Protein AF-A0A430RA29-F1 (afdb_monomer)

Sequence (662 aa):
MLPEALRGWESYRDWLEANPEFRGRIVFARTLPQIPPKTVPYQGVFAGVLEALGLKPFAHQKEALKAIEEGKNVVMAYSTAAGKSLAFQVPVLKAALEGGTSLLLFPTKALAHDQLRRLKAMAEALGVQGIYPYDGDTRGEIRRKAKQEGLVLLSNPDMLHFGLLPRHGEFAPFLSRLRYLVLDELHAYRGVFGTHVALVLFRLLRLARHYGANPQVIAASATIGNAREHAEALTGLSFVELREEVARSEREVLVLLPKPLDAKGERRRSPLLEAAYLARTLAEEGLRGLIFTNARKSAELIARYAAHPGVRPYRAGYTAKERRRLEEALKTGEVQVLVSTSALELGVDIGELDAVVLVGYPGSISAFWQRAGRAGRGRRRALVVYIPREDPLDEYFLHRPELLLRTPPEVAVADPKNPVLCPLHLHAAAWEKPLSREEVHPGQAGSPGPFIPCPEALAELREKEGRYYTPKRHPHRDLTLRGLGNTFTLKGPDGEVLGYLDERQAYWEAHPGAIYLHGGESFLVRNIDPKRREIWLLPALEDHYTEPRAETDLEVLSGEAMGHGVWVGKVVLRERVVAYVKKRFFTGSILEEVPLELPEISFPTEALWFHPPLVIPFQQIPGGIHALEHTLIGLLPLFVLAERQDIGGISYPSYPRPLPSG

InterPro domains:
  IPR001650 Helicase, C-terminal domain-like [PF00271] (281-378)
  IPR001650 Helicase, C-terminal domain-like [PS51194] (272-420)
  IPR001650 Helicase, C-terminal domain-like [SM00490] (300-379)
  IPR011545 DEAD/DEAH-box helicase domain [PF00270] (59-226)
  IPR014001 Helicase superfamily 1/2, ATP-binding domain [PS51192] (65-242)
  IPR014001 Helicase superfamily 1/2, ATP-binding domain [SM00487] (53-254)
  IPR027417 P-loop containing nucleoside triphosphate hydrolase [G3DSA:3.40.50.300] (41-243)
  IPR027417 P-loop containing nucleoside triphosphate hydrolase [G3DSA:3.40.50.300] (261-403)
  IPR027417 P-loop containing nucleoside triphosphate hydrolase [SSF52540] (66-386)

Foldseek 3Di:
DADPLPPPDPDPVRVQCVDPQQNPFFPDKDKDFFDAFAFDDADDPLNVLCVLLVHTDTPLLNVLLVCVSVVFFAEEQEAPLNCLLVSVLSVLLVLQVVVFAEEEADQDPLQLVVSLVVSVVSCVSVVGDQRAEQEPVDDPVRNLSNLPRHRYYYYYLLCLLPPCLLPVVSNLSRLLRYAEYEAEQLLVLFFLLVLSQLLSLQLSCVSSVVSPDRYRYYYYHHHAPCRQVSVCSSHVHGYDYGYDYGFLEMEMETEGEADQPDPVSPDGAALLLVLLCVQLVCLVSLFAEEEEDADQVSQLQSQLNVVDQLEWEDEAFFDPVVNVVVLVCSQVSVHRYYYYYCPPLDRRCSDEGQEYEYRADNQWLSSLSSRSSSHRSHHHYHYYYYYAGPDPVSVVCVVVVVCSVVPRTYHGFHHNQPVPSLLLSVQSSCSSPWAAVCLADVPDDPDPGSHSSHSVSLVQFDDDPRTTHHPDDCSSVVDDSDDDAAKAFEAEPVRDTRGIDHPVCCQFQQAQQFFHRGGSFTWGFHHQDPVNRYTYTYGDDDQWGKGFDKDKAKAFPDWDDPDPQKIKGKIKIKMWGQWMFTAGRSVRDTDDIGTDGDDIDIDMDMDMDGDNPDDDDLVVQVVVQVVVQVVCLSCVVVPDRRGSVSDDDDRDSPRPDDHNVD

Structure (mmCIF, N/CA/C/O backbone):
data_AF-A0A430RA29-F1
#
_entry.id   AF-A0A430RA29-F1
#
loop_
_atom_site.group_PDB
_atom_site.id
_atom_site.type_symbol
_atom_site.label_atom_id
_atom_site.label_alt_id
_atom_site.label_comp_id
_atom_site.label_asym_id
_atom_site.label_entity_id
_atom_site.label_seq_id
_atom_site.pdbx_PDB_ins_code
_atom_site.Cartn_x
_atom_site.Cartn_y
_atom_site.Cartn_z
_atom_site.occupancy
_atom_site.B_iso_or_equiv
_atom_site.auth_seq_id
_atom_site.auth_comp_id
_atom_site.auth_asym_id
_atom_site.auth_atom_id
_atom_site.pdbx_PDB_model_num
ATOM 1 N N . MET A 1 1 ? -6.189 -25.554 -14.383 1.00 80.69 1 MET A N 1
ATOM 2 C CA . MET A 1 1 ? -6.703 -25.387 -15.764 1.00 80.69 1 MET A CA 1
ATOM 3 C C . MET A 1 1 ? -6.369 -23.983 -16.244 1.00 80.69 1 MET A C 1
ATOM 5 O O . MET A 1 1 ? -6.529 -23.052 -15.454 1.00 80.69 1 MET A O 1
ATOM 9 N N . LEU A 1 2 ? -5.863 -23.853 -17.472 1.00 87.25 2 LEU A N 1
ATOM 10 C CA . LEU A 1 2 ? -5.603 -22.563 -18.120 1.00 87.25 2 LEU A CA 1
ATOM 11 C C . LEU A 1 2 ? -6.919 -21.857 -18.516 1.00 87.25 2 LEU A C 1
ATOM 13 O O . LEU A 1 2 ? -7.976 -22.496 -18.508 1.00 87.25 2 LEU A O 1
ATOM 17 N N . PRO A 1 3 ? -6.886 -20.551 -18.830 1.00 87.19 3 PRO A N 1
ATOM 18 C CA . PRO A 1 3 ? -8.011 -19.841 -19.433 1.00 87.19 3 PRO A CA 1
ATOM 19 C C . PRO A 1 3 ? -8.439 -20.469 -20.764 1.00 87.19 3 PRO A C 1
ATOM 21 O O . PRO A 1 3 ? -7.626 -21.064 -21.466 1.00 87.19 3 PRO A O 1
ATOM 24 N N . GLU A 1 4 ? -9.714 -20.311 -21.127 1.00 86.69 4 GLU A N 1
ATOM 25 C CA . GLU A 1 4 ? -10.274 -20.891 -22.357 1.00 86.69 4 GLU A CA 1
ATOM 26 C C . GLU A 1 4 ? -9.567 -20.406 -23.629 1.00 86.69 4 GLU A C 1
ATOM 28 O O . GLU A 1 4 ? -9.389 -21.199 -24.549 1.00 86.69 4 GLU A O 1
ATOM 33 N N . ALA A 1 5 ? -9.097 -19.155 -23.639 1.00 87.69 5 ALA A N 1
ATOM 34 C CA . ALA A 1 5 ? -8.299 -18.593 -24.728 1.00 87.69 5 ALA A CA 1
ATOM 35 C C . ALA A 1 5 ? -7.039 -19.421 -25.038 1.00 87.69 5 ALA A C 1
ATOM 37 O O . ALA A 1 5 ? -6.615 -19.501 -26.182 1.00 87.69 5 ALA A O 1
ATOM 38 N N . LEU A 1 6 ? -6.481 -20.108 -24.037 1.00 91.81 6 LEU A N 1
ATOM 39 C CA . LEU A 1 6 ? -5.281 -20.933 -24.179 1.00 91.81 6 LEU A CA 1
ATOM 40 C C . LEU A 1 6 ? -5.597 -22.430 -24.300 1.00 91.81 6 LEU A C 1
ATOM 42 O O . LEU A 1 6 ? -4.762 -23.279 -23.977 1.00 91.81 6 LEU A O 1
ATOM 46 N N . ARG A 1 7 ? -6.810 -22.787 -24.740 1.00 88.31 7 ARG A N 1
ATOM 47 C CA . ARG A 1 7 ? -7.178 -24.186 -24.987 1.00 88.31 7 ARG A CA 1
ATOM 48 C C . ARG A 1 7 ? -6.233 -24.788 -26.035 1.00 88.31 7 ARG A C 1
ATOM 50 O O . ARG A 1 7 ? -6.152 -24.300 -27.153 1.00 88.31 7 ARG A O 1
ATOM 57 N N . GLY A 1 8 ? -5.560 -25.878 -25.670 1.00 88.94 8 GLY A N 1
ATOM 58 C CA . GLY A 1 8 ? -4.567 -26.555 -26.515 1.00 88.94 8 GLY A CA 1
ATOM 59 C C . GLY A 1 8 ? -3.140 -26.484 -25.971 1.00 88.94 8 GLY A C 1
ATOM 60 O O . GLY A 1 8 ? -2.301 -27.265 -26.405 1.00 88.94 8 GLY A O 1
ATOM 61 N N . TRP A 1 9 ? -2.884 -25.623 -24.983 1.00 92.88 9 TRP A N 1
ATOM 62 C CA . TRP A 1 9 ? -1.607 -25.552 -24.271 1.00 92.88 9 TRP A CA 1
ATOM 63 C C . TRP A 1 9 ? -1.668 -26.286 -22.926 1.00 92.88 9 TRP A C 1
ATOM 65 O O . TRP A 1 9 ? -2.702 -26.286 -22.253 1.00 92.88 9 TRP A O 1
ATOM 75 N N . GLU A 1 10 ? -0.556 -26.897 -22.510 1.00 91.88 10 GLU A N 1
ATOM 76 C CA . GLU A 1 10 ? -0.441 -27.566 -21.203 1.00 91.88 10 GLU A CA 1
ATOM 77 C C . GLU A 1 10 ? -0.040 -26.589 -20.080 1.00 91.88 10 GLU A C 1
ATOM 79 O O . GLU A 1 10 ? -0.435 -26.750 -18.914 1.00 91.88 10 GLU A O 1
ATOM 84 N N . SER A 1 11 ? 0.706 -25.538 -20.430 1.00 94.31 11 SER A N 1
ATOM 85 C CA . SER A 1 11 ? 1.185 -24.494 -19.522 1.00 94.31 11 SER A CA 1
ATOM 86 C C . SER A 1 11 ? 1.258 -23.116 -20.196 1.00 94.31 11 SER A C 1
ATOM 88 O O . SER A 1 11 ? 1.205 -23.005 -21.423 1.00 94.31 11 SER A O 1
ATOM 90 N N . TYR A 1 12 ? 1.383 -22.048 -19.399 1.00 95.75 12 TYR A N 1
ATOM 91 C CA . TYR A 1 12 ? 1.660 -20.718 -19.952 1.00 95.75 12 TYR A CA 1
ATOM 92 C C . TYR A 1 12 ? 3.055 -20.657 -20.570 1.00 95.75 12 TYR A C 1
ATOM 94 O O . TYR A 1 12 ? 3.249 -19.928 -21.542 1.00 95.75 12 TYR A O 1
ATOM 102 N N . ARG A 1 13 ? 4.022 -21.414 -20.034 1.00 96.00 13 ARG A N 1
ATOM 103 C CA . ARG A 1 13 ? 5.349 -21.534 -20.634 1.00 96.00 13 ARG A CA 1
ATOM 104 C C . ARG A 1 13 ? 5.265 -22.061 -22.059 1.00 96.00 13 ARG A C 1
ATOM 106 O O . ARG A 1 13 ? 5.862 -21.446 -22.931 1.00 96.00 13 ARG A O 1
ATOM 113 N N . ASP A 1 14 ? 4.528 -23.143 -22.303 1.00 95.75 14 ASP A N 1
ATOM 114 C CA . ASP A 1 14 ? 4.452 -23.747 -23.643 1.00 95.75 14 ASP A CA 1
ATOM 115 C C . ASP A 1 14 ? 3.841 -22.777 -24.657 1.00 95.75 14 ASP A C 1
ATOM 117 O O . ASP A 1 14 ? 4.359 -22.616 -25.762 1.00 95.75 14 ASP A O 1
ATOM 121 N N . TRP A 1 15 ? 2.789 -22.065 -24.243 1.00 96.25 15 TRP A N 1
ATOM 122 C CA . TRP A 1 15 ? 2.175 -21.005 -25.040 1.00 96.25 15 TRP A CA 1
ATOM 123 C C . TRP A 1 15 ? 3.169 -19.881 -25.377 1.00 96.25 15 TRP A C 1
ATOM 125 O O . TRP A 1 15 ? 3.271 -19.470 -26.534 1.00 96.25 15 TRP A O 1
ATOM 135 N N . LEU A 1 16 ? 3.944 -19.405 -24.396 1.00 96.19 16 LEU A N 1
ATOM 136 C CA . LEU A 1 16 ? 4.953 -18.369 -24.632 1.00 96.19 16 LEU A CA 1
ATOM 137 C C . LEU A 1 16 ? 6.115 -18.876 -25.504 1.00 96.19 16 LEU A C 1
ATOM 139 O O . LEU A 1 16 ? 6.536 -18.165 -26.410 1.00 96.19 16 LEU A O 1
ATOM 143 N N . GLU A 1 17 ? 6.611 -20.098 -25.294 1.00 95.88 17 GLU A N 1
ATOM 144 C CA . GLU A 1 17 ? 7.697 -20.703 -26.090 1.00 95.88 17 GLU A CA 1
ATOM 145 C C . GLU A 1 17 ? 7.307 -20.928 -27.562 1.00 95.88 17 GLU A C 1
ATOM 147 O O . GLU A 1 17 ? 8.148 -20.885 -28.471 1.00 95.88 17 GLU A O 1
ATOM 152 N N . ALA A 1 18 ? 6.017 -21.136 -27.830 1.00 95.25 18 ALA A N 1
ATOM 153 C CA . ALA A 1 18 ? 5.512 -21.237 -29.190 1.00 95.25 18 ALA A CA 1
ATOM 154 C C . ALA A 1 18 ? 5.601 -19.906 -29.948 1.00 95.25 18 ALA A C 1
ATOM 156 O O . ALA A 1 18 ? 5.866 -19.909 -31.156 1.00 95.25 18 ALA A O 1
ATOM 157 N N . ASN A 1 19 ? 5.455 -18.778 -29.250 1.00 93.94 19 ASN A N 1
ATOM 158 C CA . ASN A 1 19 ? 5.569 -17.450 -29.834 1.00 93.94 19 ASN A CA 1
ATOM 159 C C . ASN A 1 19 ? 7.048 -17.129 -30.162 1.00 93.94 19 ASN A C 1
ATOM 161 O O . ASN A 1 19 ? 7.889 -17.109 -29.256 1.00 93.94 19 ASN A O 1
ATOM 165 N N . PRO A 1 20 ? 7.396 -16.833 -31.435 1.00 93.62 20 PRO A N 1
ATOM 166 C CA . PRO A 1 20 ? 8.768 -16.507 -31.838 1.00 93.62 20 PRO A CA 1
ATOM 167 C C . PRO A 1 20 ? 9.390 -15.352 -31.053 1.00 93.62 20 PRO A C 1
ATOM 169 O O . PRO A 1 20 ? 10.612 -15.271 -30.944 1.00 93.62 20 PRO A O 1
ATOM 172 N N . GLU A 1 21 ? 8.561 -14.461 -30.511 1.00 93.62 21 GLU A N 1
ATOM 173 C CA . GLU A 1 21 ? 9.029 -13.339 -29.721 1.00 93.62 21 GLU A CA 1
ATOM 174 C C . GLU A 1 21 ? 9.652 -13.796 -28.397 1.00 93.62 21 GLU A C 1
ATOM 176 O O . GLU A 1 21 ? 10.662 -13.222 -27.999 1.00 93.62 21 GLU A O 1
ATOM 181 N N . PHE A 1 22 ? 9.125 -14.830 -27.730 1.00 95.25 22 PHE A N 1
ATOM 182 C CA . PHE A 1 22 ? 9.579 -15.281 -26.399 1.00 95.25 22 PHE A CA 1
ATOM 183 C C . PHE A 1 22 ? 10.377 -16.591 -26.409 1.00 95.25 22 PHE A C 1
ATOM 185 O O . PHE A 1 22 ? 11.027 -16.908 -25.410 1.00 95.25 22 PHE A O 1
ATOM 192 N N . ARG A 1 23 ? 10.369 -17.323 -27.527 1.00 95.38 23 ARG A N 1
ATOM 193 C CA . ARG A 1 23 ? 11.038 -18.619 -27.675 1.00 95.38 23 ARG A CA 1
ATOM 194 C C . ARG A 1 23 ? 12.497 -18.607 -27.210 1.00 95.38 23 ARG A C 1
ATOM 196 O O . ARG A 1 23 ? 13.297 -17.788 -27.663 1.00 95.38 23 ARG A O 1
ATOM 203 N N . GLY A 1 24 ? 12.848 -19.551 -26.339 1.00 94.44 24 GLY A N 1
ATOM 204 C CA . GLY A 1 24 ? 14.195 -19.753 -25.807 1.00 94.44 24 GLY A CA 1
ATOM 205 C C . GLY A 1 24 ? 14.642 -18.708 -24.783 1.00 94.44 24 GLY A C 1
ATOM 206 O O . GLY A 1 24 ? 15.820 -18.677 -24.434 1.00 94.44 24 GLY A O 1
ATOM 207 N N . ARG A 1 25 ? 13.738 -17.837 -24.308 1.00 95.06 25 ARG A N 1
ATOM 208 C CA . ARG A 1 25 ? 14.065 -16.745 -23.370 1.00 95.06 25 ARG A CA 1
ATOM 209 C C . ARG A 1 25 ? 13.540 -16.963 -21.953 1.00 95.06 25 ARG A C 1
ATOM 211 O O . ARG A 1 25 ? 13.824 -16.151 -21.073 1.00 95.06 25 ARG A O 1
ATOM 218 N N . ILE A 1 26 ? 12.797 -18.040 -21.704 1.00 96.75 26 ILE A N 1
ATOM 219 C CA . ILE A 1 26 ? 12.341 -18.397 -20.358 1.00 96.75 26 ILE A CA 1
ATOM 220 C C . ILE A 1 26 ? 13.455 -19.186 -19.668 1.00 96.75 26 ILE A C 1
ATOM 222 O O . ILE A 1 26 ? 13.616 -20.389 -19.869 1.00 96.75 26 ILE A O 1
ATOM 226 N N . VAL A 1 27 ? 14.241 -18.489 -18.849 1.00 95.38 27 VAL A N 1
ATOM 227 C CA . VAL A 1 27 ? 15.436 -19.047 -18.188 1.00 95.38 27 VAL A CA 1
ATOM 228 C C . VAL A 1 27 ? 15.119 -19.759 -16.875 1.00 95.38 27 VAL A C 1
ATOM 230 O O . VAL A 1 27 ? 15.921 -20.542 -16.374 1.00 95.38 27 VAL A O 1
ATOM 233 N N . PHE A 1 28 ? 13.932 -19.518 -16.322 1.00 97.00 28 PHE A N 1
ATOM 234 C CA . PHE A 1 28 ? 13.431 -20.199 -15.136 1.00 97.00 28 PHE A CA 1
ATOM 235 C C . PHE A 1 28 ? 11.921 -20.373 -15.236 1.00 97.00 28 PHE A C 1
ATOM 237 O O . PHE A 1 28 ? 11.216 -19.456 -15.657 1.00 97.00 28 PHE A O 1
ATOM 244 N N . ALA A 1 29 ? 11.435 -21.537 -14.812 1.00 96.50 29 ALA A N 1
ATOM 245 C CA . ALA A 1 29 ? 10.018 -21.845 -14.730 1.00 96.50 29 ALA A CA 1
ATOM 246 C C . ALA A 1 29 ? 9.749 -22.730 -13.511 1.00 96.50 29 ALA A C 1
ATOM 248 O O . ALA A 1 29 ? 10.410 -23.754 -13.319 1.00 96.50 29 ALA A O 1
ATOM 249 N N . ARG A 1 30 ? 8.764 -22.360 -12.692 1.00 96.19 30 ARG A N 1
ATOM 250 C CA . ARG A 1 30 ? 8.319 -23.179 -11.563 1.00 96.19 30 ARG A CA 1
ATOM 251 C C . ARG A 1 30 ? 6.823 -23.050 -11.341 1.00 96.19 30 ARG A C 1
ATOM 253 O O . ARG A 1 30 ? 6.307 -21.948 -11.190 1.00 96.19 30 ARG A O 1
ATOM 260 N N . THR A 1 31 ? 6.149 -24.190 -11.243 1.00 94.56 31 THR A N 1
ATOM 261 C CA . THR A 1 31 ? 4.727 -24.247 -10.896 1.00 94.56 31 THR A CA 1
ATOM 262 C C . THR A 1 31 ? 4.571 -24.470 -9.400 1.00 94.56 31 THR A C 1
ATOM 264 O O . THR A 1 31 ? 5.116 -25.419 -8.837 1.00 94.56 31 THR A O 1
ATOM 267 N N . LEU A 1 32 ? 3.836 -23.576 -8.752 1.00 92.06 32 LEU A N 1
ATOM 268 C CA . LEU A 1 32 ? 3.468 -23.651 -7.348 1.00 92.06 32 LEU A CA 1
ATOM 269 C C . LEU A 1 32 ? 2.082 -24.287 -7.227 1.00 92.06 32 LEU A C 1
ATOM 271 O O . LEU A 1 32 ? 1.181 -23.918 -7.993 1.00 92.06 32 LEU A O 1
ATOM 275 N N . PRO A 1 33 ? 1.898 -25.221 -6.281 1.00 91.12 33 PRO A N 1
ATOM 276 C CA . PRO A 1 33 ? 0.641 -25.934 -6.126 1.00 91.12 33 PRO A CA 1
ATOM 277 C C . PRO A 1 33 ? -0.452 -25.035 -5.540 1.00 91.12 33 PRO A C 1
ATOM 279 O O . PRO A 1 33 ? -0.185 -24.034 -4.874 1.00 91.12 33 PRO A O 1
ATOM 282 N N . GLN A 1 34 ? -1.704 -25.440 -5.744 1.00 89.25 34 GLN A N 1
ATOM 283 C CA . GLN A 1 34 ? -2.829 -24.892 -4.990 1.00 89.25 34 GLN A CA 1
ATOM 284 C C . GLN A 1 34 ? -2.855 -25.456 -3.558 1.00 89.25 34 GLN A C 1
ATOM 286 O O . GLN A 1 34 ? -2.611 -26.640 -3.332 1.00 89.25 34 GLN A O 1
ATOM 291 N N . ILE A 1 35 ? -3.221 -24.607 -2.604 1.00 88.38 35 ILE A N 1
ATOM 292 C CA . ILE A 1 35 ? -3.434 -24.899 -1.185 1.00 88.38 35 ILE A CA 1
ATOM 293 C C . ILE A 1 35 ? -4.816 -24.323 -0.819 1.00 88.38 35 ILE A C 1
ATOM 295 O O . ILE A 1 35 ? -4.923 -23.169 -0.387 1.00 88.38 35 ILE A O 1
ATOM 299 N N . PRO A 1 36 ? -5.912 -25.056 -1.094 1.00 84.69 36 PRO A N 1
ATOM 300 C CA . PRO A 1 36 ? -7.262 -24.537 -0.912 1.00 84.69 36 PRO A CA 1
ATOM 301 C C . PRO A 1 36 ? -7.619 -24.421 0.579 1.00 84.69 36 PRO A C 1
ATOM 303 O O . PRO A 1 36 ? -7.336 -25.338 1.354 1.00 84.69 36 PRO A O 1
ATOM 306 N N . PRO A 1 37 ? -8.302 -23.339 0.997 1.00 87.44 37 PRO A N 1
ATOM 307 C CA . PRO A 1 37 ? -8.715 -23.186 2.384 1.00 87.44 37 PRO A CA 1
ATOM 308 C C . PRO A 1 37 ? -9.891 -24.122 2.703 1.00 87.44 37 PRO A C 1
ATOM 310 O O . PRO A 1 37 ? -10.778 -24.335 1.872 1.00 87.44 37 PRO A O 1
ATOM 313 N N . LYS A 1 38 ? -9.928 -24.662 3.925 1.00 88.88 38 LYS A N 1
ATOM 314 C CA . LYS A 1 38 ? -10.977 -25.594 4.377 1.00 88.88 38 LYS A CA 1
ATOM 315 C C . LYS A 1 38 ? -12.020 -24.872 5.223 1.00 88.88 38 LYS A C 1
ATOM 317 O O . LYS A 1 38 ? -11.668 -24.233 6.211 1.00 88.88 38 LYS A O 1
ATOM 322 N N . THR A 1 39 ? -13.297 -24.973 4.853 1.00 91.81 39 THR A N 1
ATOM 323 C CA . THR A 1 39 ? -14.416 -24.438 5.651 1.00 91.81 39 THR A CA 1
ATOM 324 C C . THR A 1 39 ? -14.715 -25.337 6.842 1.00 91.81 39 THR A C 1
ATOM 326 O O . THR A 1 39 ? -14.733 -26.559 6.695 1.00 91.81 39 THR A O 1
ATOM 329 N N . VAL A 1 40 ? -15.013 -24.745 7.996 1.00 93.94 40 VAL A N 1
ATOM 330 C CA . VAL A 1 40 ? -15.301 -25.462 9.245 1.00 93.94 40 VAL A CA 1
ATOM 331 C C . VAL A 1 40 ? -16.490 -24.832 9.980 1.00 93.94 40 VAL A C 1
ATOM 333 O O . VAL A 1 40 ? -16.730 -23.632 9.844 1.00 93.94 40 VAL A O 1
ATOM 336 N N . PRO A 1 41 ? -17.246 -25.602 10.783 1.00 91.94 41 PRO A N 1
ATOM 337 C CA . PRO A 1 41 ? -18.289 -25.034 11.629 1.00 91.94 41 PRO A CA 1
ATOM 338 C C . PRO A 1 41 ? -17.691 -24.190 12.768 1.00 91.94 41 PRO A C 1
ATOM 340 O O . PRO A 1 41 ? -16.625 -24.510 13.318 1.00 91.94 41 PRO A O 1
ATOM 343 N N . TYR A 1 42 ? -18.414 -23.138 13.152 1.00 93.88 42 TYR A N 1
ATOM 344 C CA . TYR A 1 42 ? -18.105 -22.245 14.269 1.00 93.88 42 TYR A CA 1
ATOM 345 C C . TYR A 1 42 ? -19.344 -22.097 15.166 1.00 93.88 42 TYR A C 1
ATOM 347 O O . TYR A 1 42 ? -20.445 -21.966 14.649 1.00 93.88 42 TYR A O 1
ATOM 355 N N . GLN A 1 43 ? -19.156 -22.158 16.488 1.00 92.81 43 GLN A N 1
ATOM 356 C CA . GLN A 1 43 ? -20.231 -22.201 17.498 1.00 92.81 43 GLN A CA 1
ATOM 357 C C . GLN A 1 43 ? -20.025 -21.179 18.639 1.00 92.81 43 GLN A C 1
ATOM 359 O O . GLN A 1 43 ? -20.637 -21.310 19.691 1.00 92.81 43 GLN A O 1
ATOM 364 N N . GLY A 1 44 ? -19.124 -20.203 18.474 1.00 93.25 44 GLY A N 1
ATOM 365 C CA . GLY A 1 44 ? -18.857 -19.184 19.502 1.00 93.25 44 GLY A CA 1
ATOM 366 C C . GLY A 1 44 ? -19.781 -17.966 19.403 1.00 93.25 44 GLY A C 1
ATOM 367 O O . GLY A 1 44 ? -20.752 -17.972 18.643 1.00 93.25 44 GLY A O 1
ATOM 368 N N . VAL A 1 45 ? -19.457 -16.884 20.119 1.00 96.00 45 VAL A N 1
ATOM 369 C CA . VAL A 1 45 ? -20.284 -15.653 20.219 1.00 96.00 45 VAL A CA 1
ATOM 370 C C . VAL A 1 45 ? -20.663 -15.011 18.879 1.00 96.00 45 VAL A C 1
ATOM 372 O O . VAL A 1 45 ? -21.656 -14.284 18.787 1.00 96.00 45 VAL A O 1
ATOM 375 N N . PHE A 1 46 ? -19.887 -15.267 17.826 1.00 96.88 46 PHE A N 1
ATOM 376 C CA . PHE A 1 46 ? -20.128 -14.736 16.485 1.00 96.88 46 PHE A CA 1
ATOM 377 C C . PHE A 1 46 ? -21.007 -15.632 15.590 1.00 96.88 46 PHE A C 1
ATOM 379 O O . PHE A 1 46 ? -21.295 -15.252 14.453 1.00 96.88 46 PHE A O 1
ATOM 386 N N . ALA A 1 47 ? -21.438 -16.807 16.067 1.00 95.81 47 ALA A N 1
ATOM 387 C CA . ALA A 1 47 ? -22.145 -17.801 15.257 1.00 95.81 47 ALA A CA 1
ATOM 388 C C . ALA A 1 47 ? -23.460 -17.254 14.691 1.00 95.81 47 ALA A C 1
ATOM 390 O O . ALA A 1 47 ? -23.694 -17.386 13.496 1.00 95.81 47 ALA A O 1
ATOM 391 N N . GLY A 1 48 ? -24.242 -16.523 15.494 1.00 95.44 48 GLY A N 1
ATOM 392 C CA . GLY A 1 48 ? -25.507 -15.939 15.032 1.00 95.44 48 GLY A CA 1
ATOM 393 C C . GLY A 1 48 ? -25.346 -14.952 13.866 1.00 95.44 48 GLY A C 1
ATOM 394 O O . GLY A 1 48 ? -26.181 -14.921 12.969 1.00 95.44 48 GLY A O 1
ATOM 395 N N . VAL A 1 49 ? -24.245 -14.189 13.822 1.00 96.06 49 VAL A N 1
ATOM 396 C CA . VAL A 1 49 ? -23.951 -13.288 12.689 1.00 96.06 49 VAL A CA 1
ATOM 397 C C . VAL A 1 49 ? -23.576 -14.091 11.443 1.00 96.06 49 VAL A C 1
ATOM 399 O O . VAL A 1 49 ? -24.036 -13.781 10.349 1.00 96.06 49 VAL A O 1
ATOM 402 N N . LEU A 1 50 ? -22.759 -15.135 11.597 1.00 96.06 50 LEU A N 1
ATOM 403 C CA . LEU A 1 50 ? -22.379 -16.021 10.493 1.00 96.06 50 LEU A CA 1
ATOM 404 C C . LEU A 1 50 ? -23.588 -16.767 9.912 1.00 96.06 50 LEU A C 1
ATOM 406 O O . LEU A 1 50 ? -23.729 -16.832 8.692 1.00 96.06 50 LEU A O 1
ATOM 410 N N . GLU A 1 51 ? -24.466 -17.286 10.770 1.00 95.25 51 GLU A N 1
ATOM 411 C CA . GLU A 1 51 ? -25.691 -17.995 10.391 1.00 95.25 51 GLU A CA 1
ATOM 412 C C . GLU A 1 51 ? -26.672 -17.083 9.657 1.00 95.25 51 GLU A C 1
ATOM 414 O O . GLU A 1 51 ? -27.132 -17.443 8.574 1.00 95.25 51 GLU A O 1
ATOM 419 N N . ALA A 1 52 ? -26.923 -15.878 10.181 1.00 94.69 52 ALA A N 1
ATOM 420 C CA . ALA A 1 52 ? -27.796 -14.896 9.538 1.00 94.69 52 ALA A CA 1
ATOM 421 C C . ALA A 1 52 ? -27.294 -14.474 8.145 1.00 94.69 52 ALA A C 1
ATOM 423 O O . ALA A 1 52 ? -28.089 -14.176 7.258 1.00 94.69 52 ALA A O 1
ATOM 424 N N . LEU A 1 53 ? -25.976 -14.493 7.931 1.00 94.56 53 LEU A N 1
ATOM 425 C CA . LEU A 1 53 ? -25.357 -14.207 6.635 1.00 94.56 53 LEU A CA 1
ATOM 426 C C . LEU A 1 53 ? -25.214 -15.445 5.732 1.00 94.56 53 LEU A C 1
ATOM 428 O O . LEU A 1 53 ? -24.765 -15.315 4.593 1.00 94.56 53 LEU A O 1
ATOM 432 N N . GLY A 1 54 ? -25.538 -16.647 6.220 1.00 94.75 54 GLY A N 1
ATOM 433 C CA . GLY A 1 54 ? -25.343 -17.900 5.487 1.00 94.75 54 GLY A CA 1
ATOM 434 C C . GLY A 1 54 ? -23.871 -18.243 5.218 1.00 94.75 54 GLY A C 1
ATOM 435 O O . GLY A 1 54 ? -23.560 -18.917 4.234 1.00 94.75 54 GLY A O 1
ATOM 436 N N . LEU A 1 55 ? -22.945 -17.772 6.060 1.00 93.56 55 LEU A N 1
ATOM 437 C CA . LEU A 1 55 ? -21.500 -17.910 5.860 1.00 93.56 55 LEU A CA 1
ATOM 438 C C . LEU A 1 55 ? -20.887 -18.967 6.783 1.00 93.56 55 LEU A C 1
ATOM 440 O O . LEU A 1 55 ? -21.208 -19.061 7.964 1.00 93.56 55 LEU A O 1
ATOM 444 N N . LYS A 1 56 ? -19.924 -19.730 6.252 1.00 94.00 56 LYS A N 1
ATOM 445 C CA . LYS A 1 56 ? -19.080 -20.649 7.030 1.00 94.00 56 LYS A CA 1
ATOM 446 C C . LYS A 1 56 ? -17.627 -20.178 6.985 1.00 94.00 56 LYS A C 1
ATOM 448 O O . LYS A 1 56 ? -17.106 -19.991 5.883 1.00 94.00 56 LYS A O 1
ATOM 453 N N . PRO A 1 57 ? -16.960 -20.002 8.138 1.00 94.44 57 PRO A N 1
ATOM 454 C CA . PRO A 1 57 ? -15.575 -19.566 8.153 1.00 94.44 57 PRO A CA 1
ATOM 455 C C . PRO A 1 57 ? -14.630 -20.682 7.693 1.00 94.44 57 PRO A C 1
ATOM 457 O O . PRO A 1 57 ? -14.911 -21.876 7.824 1.00 94.44 57 PRO A O 1
ATOM 460 N N . PHE A 1 58 ? -13.469 -20.289 7.182 1.00 94.44 58 PHE A N 1
ATOM 461 C CA . PHE A 1 58 ? -12.323 -21.177 7.023 1.00 94.44 58 PHE A CA 1
ATOM 462 C C . PHE A 1 58 ? -11.673 -21.505 8.375 1.00 94.44 58 PHE A C 1
ATOM 464 O O . PHE A 1 58 ? -11.878 -20.786 9.353 1.00 94.44 58 PHE A O 1
ATOM 471 N N . ALA A 1 59 ? -10.874 -22.573 8.435 1.00 92.81 59 ALA A N 1
ATOM 472 C CA . ALA A 1 59 ? -10.181 -23.009 9.652 1.00 92.81 59 ALA A CA 1
ATOM 473 C C . ALA A 1 59 ? -9.390 -21.873 10.328 1.00 92.81 59 ALA A C 1
ATOM 475 O O . ALA A 1 59 ? -9.655 -21.545 11.484 1.00 92.81 59 ALA A O 1
ATOM 476 N N . HIS A 1 60 ? -8.548 -21.173 9.568 1.00 91.69 60 HIS A N 1
ATOM 477 C CA . HIS A 1 60 ? -7.776 -20.018 10.038 1.00 91.69 60 HIS A CA 1
ATOM 478 C C . HIS A 1 60 ? -8.639 -18.807 10.428 1.00 91.69 60 HIS A C 1
ATOM 480 O O . HIS A 1 60 ? -8.276 -18.015 11.295 1.00 91.69 60 HIS A O 1
ATOM 486 N N . GLN A 1 61 ? -9.816 -18.634 9.815 1.00 95.25 61 GLN A N 1
ATOM 487 C CA . GLN A 1 61 ? -10.764 -17.593 10.232 1.00 95.25 61 GLN A CA 1
ATOM 488 C C . GLN A 1 61 ? -11.429 -17.958 11.562 1.00 95.25 61 GLN A C 1
ATOM 490 O O . GLN A 1 61 ? -11.614 -17.088 12.405 1.00 95.25 61 GLN A O 1
ATOM 495 N N . LYS A 1 62 ? -11.768 -19.235 11.777 1.00 95.69 62 LYS A N 1
ATOM 496 C CA . LYS A 1 62 ? -12.308 -19.729 13.050 1.00 95.69 62 LYS A CA 1
ATOM 497 C C . LYS A 1 62 ? -11.320 -19.520 14.196 1.00 95.69 62 LYS A C 1
ATOM 499 O O . LYS A 1 62 ? -11.745 -19.128 15.278 1.00 95.69 62 LYS A O 1
ATOM 504 N N . GLU A 1 63 ? -10.036 -19.776 13.973 1.00 95.44 63 GLU A N 1
ATOM 505 C CA . GLU A 1 63 ? -8.988 -19.528 14.971 1.00 95.44 63 GLU A CA 1
ATOM 506 C C . GLU A 1 63 ? -8.897 -18.045 15.340 1.00 95.44 63 GLU A C 1
ATOM 508 O O . GLU A 1 63 ? -8.906 -17.709 16.524 1.00 95.44 63 GLU A O 1
ATOM 513 N N . ALA A 1 64 ? -8.936 -17.155 14.341 1.00 96.44 64 ALA A N 1
ATOM 514 C CA . ALA A 1 64 ? -8.994 -15.715 14.578 1.00 96.44 64 ALA A CA 1
ATOM 515 C C . ALA A 1 64 ? -10.240 -15.304 15.371 1.00 96.44 64 ALA A C 1
ATOM 517 O O . ALA A 1 64 ? -10.123 -14.596 16.367 1.00 96.44 64 ALA A O 1
ATOM 518 N N . LEU A 1 65 ? -11.423 -15.788 14.982 1.00 97.56 65 LEU A N 1
ATOM 519 C CA . LEU A 1 65 ? -12.672 -15.491 15.685 1.00 97.56 65 LEU A CA 1
ATOM 520 C C . LEU A 1 65 ? -12.635 -15.951 17.149 1.00 97.56 65 LEU A C 1
ATOM 522 O O . LEU A 1 65 ? -13.077 -15.204 18.015 1.00 97.56 65 LEU A O 1
ATOM 526 N N . LYS A 1 66 ? -12.065 -17.126 17.442 1.00 97.25 66 LYS A N 1
ATOM 527 C CA . LYS A 1 66 ? -11.892 -17.609 18.823 1.00 97.25 66 LYS A CA 1
ATOM 528 C C . LYS A 1 66 ? -10.956 -16.720 19.640 1.00 97.25 66 LYS A C 1
ATOM 530 O O . LYS A 1 66 ? -11.296 -16.337 20.752 1.00 97.25 66 LYS A O 1
ATOM 535 N N . ALA A 1 67 ? -9.800 -16.353 19.091 1.00 97.44 67 ALA A N 1
ATOM 536 C CA . ALA A 1 67 ? -8.872 -15.465 19.788 1.00 97.44 67 ALA A CA 1
ATOM 537 C C . ALA A 1 67 ? -9.491 -14.076 20.042 1.00 97.44 67 ALA A C 1
ATOM 539 O O . ALA A 1 67 ? -9.277 -13.484 21.101 1.00 97.44 67 ALA A O 1
ATOM 540 N N . ILE A 1 68 ? -10.306 -13.581 19.102 1.00 97.94 68 ILE A N 1
ATOM 541 C CA . ILE A 1 68 ? -11.046 -12.326 19.264 1.00 97.94 68 ILE A CA 1
ATOM 542 C C . ILE A 1 68 ? -12.113 -12.454 20.361 1.00 97.94 68 ILE A C 1
ATOM 544 O O . ILE A 1 68 ? -12.238 -11.560 21.194 1.00 97.94 68 ILE A O 1
ATOM 548 N N . GLU A 1 69 ? -12.855 -13.560 20.389 1.00 96.75 69 GLU A N 1
ATOM 549 C CA . GLU A 1 69 ? -13.851 -13.888 21.419 1.00 96.75 69 GLU A CA 1
ATOM 550 C C . GLU A 1 69 ? -13.238 -13.962 22.828 1.00 96.75 69 GLU A C 1
ATOM 552 O O . GLU A 1 69 ? -13.842 -13.492 23.787 1.00 96.75 69 GLU A O 1
ATOM 557 N N . GLU A 1 70 ? -12.000 -14.443 22.943 1.00 96.94 70 GLU A N 1
ATOM 558 C CA . GLU A 1 70 ? -11.214 -14.461 24.186 1.00 96.94 70 GLU A CA 1
ATOM 559 C C . GLU A 1 70 ? -10.667 -13.076 24.602 1.00 96.94 70 GLU A C 1
ATOM 561 O O . GLU A 1 70 ? -9.939 -12.969 25.588 1.00 96.94 70 GLU A O 1
ATOM 566 N N . GLY A 1 71 ? -10.977 -12.008 23.857 1.00 96.25 71 GLY A N 1
ATOM 567 C CA . GLY A 1 71 ? -10.547 -10.638 24.161 1.00 96.25 71 GLY A CA 1
ATOM 568 C C . GLY A 1 71 ? -9.092 -10.324 23.795 1.00 96.25 71 GLY A C 1
ATOM 569 O O . GLY A 1 71 ? -8.563 -9.293 24.213 1.00 96.25 71 GLY A O 1
ATOM 570 N N . LYS A 1 72 ? -8.421 -11.182 23.016 1.00 97.69 72 LYS A N 1
ATOM 571 C CA . LYS A 1 72 ? -7.014 -10.995 22.624 1.00 97.69 72 LYS A CA 1
ATOM 572 C C . LYS A 1 72 ? -6.899 -10.086 21.402 1.00 97.69 72 LYS A C 1
ATOM 574 O O . LYS A 1 72 ? -7.660 -10.240 20.448 1.00 97.69 72 LYS A O 1
ATOM 579 N N . ASN A 1 73 ? -5.924 -9.177 21.371 1.00 98.25 73 ASN A N 1
ATOM 580 C CA . ASN A 1 73 ? -5.584 -8.513 20.109 1.00 98.25 73 ASN A CA 1
ATOM 581 C C . ASN A 1 73 ? -4.952 -9.543 19.168 1.00 98.25 73 ASN A C 1
ATOM 583 O O . ASN A 1 73 ? -4.144 -10.367 19.604 1.00 98.25 73 ASN A O 1
ATOM 587 N N . VAL A 1 74 ? -5.306 -9.504 17.887 1.00 98.19 74 VAL A N 1
ATOM 588 C CA . VAL A 1 74 ? -4.846 -10.501 16.909 1.00 98.19 74 VAL A CA 1
ATOM 589 C C . VAL A 1 74 ? -4.176 -9.838 15.722 1.00 98.19 74 VAL A C 1
ATOM 591 O O . VAL A 1 74 ? -4.604 -8.773 15.283 1.00 98.19 74 VAL A O 1
ATOM 594 N N . VAL A 1 75 ? -3.138 -10.478 15.189 1.00 97.50 75 VAL A N 1
ATOM 595 C CA . VAL A 1 75 ? -2.540 -10.122 13.902 1.00 97.50 75 VAL A CA 1
ATOM 596 C C . VAL A 1 75 ? -2.564 -11.334 12.979 1.00 97.50 75 VAL A C 1
ATOM 598 O O . VAL A 1 75 ? -1.974 -12.374 13.257 1.00 97.50 75 VAL A O 1
ATOM 601 N N . MET A 1 76 ? -3.293 -11.204 11.873 1.00 95.75 76 MET A N 1
ATOM 602 C CA . MET A 1 76 ? -3.446 -12.248 10.862 1.00 95.75 76 MET A CA 1
ATOM 603 C C . MET A 1 76 ? -2.441 -12.025 9.732 1.00 95.75 76 MET A C 1
ATOM 605 O O . MET A 1 76 ? -2.682 -11.202 8.846 1.00 95.75 76 MET A O 1
ATOM 609 N N . ALA A 1 77 ? -1.342 -12.774 9.733 1.00 92.00 77 ALA A N 1
ATOM 610 C CA . ALA A 1 77 ? -0.285 -12.733 8.720 1.00 92.00 77 ALA A CA 1
ATOM 611 C C . ALA A 1 77 ? -0.518 -13.771 7.605 1.00 92.00 77 ALA A C 1
ATOM 613 O O . ALA A 1 77 ? 0.365 -14.552 7.248 1.00 92.00 77 ALA A O 1
ATOM 614 N N . TYR A 1 78 ? -1.742 -13.814 7.069 1.00 89.12 78 TYR A N 1
ATOM 615 C CA . TYR A 1 78 ? -2.121 -14.802 6.054 1.00 89.12 78 TYR A CA 1
ATOM 616 C C . TYR A 1 78 ? -1.617 -14.406 4.659 1.00 89.12 78 TYR A C 1
ATOM 618 O O . TYR A 1 78 ? -1.421 -13.221 4.359 1.00 89.12 78 TYR A O 1
ATOM 626 N N . SER A 1 79 ? -1.489 -15.377 3.756 1.00 81.12 79 SER A N 1
ATOM 627 C CA . SER A 1 79 ? -1.206 -15.093 2.343 1.00 81.12 79 SER A CA 1
ATOM 628 C C . SER A 1 79 ? -2.291 -14.206 1.694 1.00 81.12 79 SER A C 1
ATOM 630 O O . SER A 1 79 ? -3.406 -14.013 2.207 1.00 81.12 79 SER A O 1
ATOM 632 N N . THR A 1 80 ? -1.976 -13.598 0.549 1.00 73.25 80 THR A N 1
ATOM 633 C CA . THR A 1 80 ? -2.950 -12.821 -0.232 1.00 73.25 80 THR A CA 1
ATOM 634 C C . THR A 1 80 ? -4.128 -13.706 -0.670 1.00 73.25 80 THR A C 1
ATOM 636 O O . THR A 1 80 ? -3.969 -14.876 -1.001 1.00 73.25 80 THR A O 1
ATOM 639 N N . ALA A 1 81 ? -5.347 -13.151 -0.638 1.00 71.81 81 ALA A N 1
ATOM 640 C CA . ALA A 1 81 ? -6.606 -13.856 -0.940 1.00 71.81 81 ALA A CA 1
ATOM 641 C C . ALA A 1 81 ? -7.019 -15.002 0.021 1.00 71.81 81 ALA A C 1
ATOM 643 O O . ALA A 1 81 ? -7.996 -15.709 -0.249 1.00 71.81 81 ALA A O 1
ATOM 644 N N . ALA A 1 82 ? -6.392 -15.120 1.199 1.00 79.12 82 ALA A N 1
ATOM 645 C CA . ALA A 1 82 ? -6.815 -16.047 2.258 1.00 79.12 82 ALA A CA 1
ATOM 646 C C . ALA A 1 82 ? -8.194 -15.722 2.883 1.00 79.12 82 ALA A C 1
ATOM 648 O O . ALA A 1 82 ? -8.725 -16.502 3.668 1.00 79.12 82 ALA A O 1
ATOM 649 N N . GLY A 1 83 ? -8.807 -14.581 2.545 1.00 80.38 83 GLY A N 1
ATOM 650 C CA . GLY A 1 83 ? -10.110 -14.176 3.087 1.00 80.38 83 GLY A CA 1
ATOM 651 C C . GLY A 1 83 ? -10.038 -13.533 4.475 1.00 80.38 83 GLY A C 1
ATOM 652 O O . GLY A 1 83 ? -10.951 -13.707 5.272 1.00 80.38 83 GLY A O 1
ATOM 653 N N . LYS A 1 84 ? -8.978 -12.777 4.778 1.00 87.81 84 LYS A N 1
ATOM 654 C CA . LYS A 1 84 ? -8.763 -12.112 6.082 1.00 87.81 84 LYS A CA 1
ATOM 655 C C . LYS A 1 84 ? -9.955 -11.257 6.534 1.00 87.81 84 LYS A C 1
ATOM 657 O O . LYS A 1 84 ? -10.240 -11.194 7.723 1.00 87.81 84 LYS A O 1
ATOM 662 N N . SER A 1 85 ? -10.681 -10.656 5.584 1.00 91.00 85 SER A N 1
ATOM 663 C CA . SER A 1 85 ? -11.748 -9.696 5.873 1.00 91.00 85 SER A CA 1
ATOM 664 C C . SER A 1 85 ? -12.864 -10.247 6.754 1.00 91.00 85 SER A C 1
ATOM 666 O O . SER A 1 85 ? -13.279 -9.568 7.686 1.00 91.00 85 SER A O 1
ATOM 668 N N . LEU A 1 86 ? -13.304 -11.493 6.538 1.00 92.56 86 LEU A N 1
ATOM 669 C CA . LEU A 1 86 ? -14.422 -12.052 7.308 1.00 92.56 86 LEU A CA 1
ATOM 670 C C . LEU A 1 86 ? -14.124 -12.092 8.818 1.00 92.56 86 LEU A C 1
ATOM 672 O O . LEU A 1 86 ? -15.020 -11.855 9.625 1.00 92.56 86 LEU A O 1
ATOM 676 N N . ALA A 1 87 ? -12.862 -12.335 9.189 1.00 93.94 87 ALA A N 1
ATOM 677 C CA . ALA A 1 87 ? -12.434 -12.461 10.579 1.00 93.94 87 ALA A CA 1
ATOM 678 C C . ALA A 1 87 ? -12.514 -11.145 11.371 1.00 93.94 87 ALA A C 1
ATOM 680 O O . ALA A 1 87 ? -12.650 -11.197 12.587 1.00 93.94 87 ALA A O 1
ATOM 681 N N . PHE A 1 88 ? -12.486 -9.981 10.708 1.00 95.69 88 PHE A N 1
ATOM 682 C CA . PHE A 1 88 ? -12.746 -8.690 11.359 1.00 95.69 88 PHE A CA 1
ATOM 683 C C . PHE A 1 88 ? -14.148 -8.139 11.066 1.00 95.69 88 PHE A C 1
ATOM 685 O O . PHE A 1 88 ? -14.722 -7.464 11.914 1.00 95.69 88 PHE A O 1
ATOM 692 N N . GLN A 1 89 ? -14.739 -8.442 9.904 1.00 96.88 89 GLN A N 1
ATOM 693 C CA . GLN A 1 89 ? -16.077 -7.962 9.535 1.00 96.88 89 GLN A CA 1
ATOM 694 C C . GLN A 1 89 ? -17.155 -8.522 10.466 1.00 96.88 89 GLN A C 1
ATOM 696 O O . GLN A 1 89 ? -18.039 -7.785 10.895 1.00 96.88 89 GLN A O 1
ATOM 701 N N . VAL A 1 90 ? -17.069 -9.808 10.810 1.00 97.06 90 VAL A N 1
ATOM 702 C CA . VAL A 1 90 ? -18.054 -10.467 11.675 1.00 97.06 90 VAL A CA 1
ATOM 703 C C . VAL A 1 90 ? -18.058 -9.877 13.099 1.00 97.06 90 VAL A C 1
ATOM 705 O O . VAL A 1 90 ? -19.134 -9.474 13.548 1.00 97.06 90 VAL A O 1
ATOM 708 N N . PRO A 1 91 ? -16.910 -9.726 13.797 1.00 98.06 91 PRO A N 1
ATOM 709 C CA . PRO A 1 91 ? -16.867 -9.035 15.088 1.00 98.06 91 PRO A CA 1
ATOM 710 C C . PRO A 1 91 ? -17.353 -7.585 15.031 1.00 98.06 91 PRO A C 1
ATOM 712 O O . PRO A 1 91 ? -18.092 -7.150 15.911 1.00 98.06 91 PRO A O 1
ATOM 715 N N . VAL A 1 92 ? -16.998 -6.845 13.975 1.00 98.19 92 VAL A N 1
ATOM 716 C CA . VAL A 1 92 ? -17.434 -5.453 13.776 1.00 98.19 92 VAL A CA 1
ATOM 717 C C . VAL A 1 92 ? -18.956 -5.351 13.639 1.00 98.19 92 VAL A C 1
ATOM 719 O O . VAL A 1 92 ? -19.575 -4.506 14.283 1.00 98.19 92 VAL A O 1
ATOM 722 N N . LEU A 1 93 ? -19.580 -6.225 12.843 1.00 98.06 93 LEU A N 1
ATOM 723 C CA . LEU A 1 93 ? -21.039 -6.257 12.691 1.00 98.06 93 LEU A CA 1
ATOM 724 C C . LEU A 1 93 ? -21.732 -6.670 13.992 1.00 98.06 93 LEU A C 1
ATOM 726 O O . LEU A 1 93 ? -22.742 -6.075 14.363 1.00 98.06 93 LEU A O 1
ATOM 730 N N . LYS A 1 94 ? -21.162 -7.638 14.721 1.00 97.75 94 LYS A N 1
ATOM 731 C CA . LYS A 1 94 ? -21.648 -8.029 16.050 1.00 97.75 94 LYS A CA 1
ATOM 732 C C . LYS A 1 94 ? -21.601 -6.858 17.033 1.00 97.75 94 LYS A C 1
ATOM 734 O O . LYS A 1 94 ? -22.587 -6.615 17.719 1.00 97.75 94 LYS A O 1
ATOM 739 N N . ALA A 1 95 ? -20.504 -6.098 17.063 1.00 97.88 95 ALA A N 1
ATOM 740 C CA . ALA A 1 95 ? -20.405 -4.899 17.893 1.00 97.88 95 ALA A CA 1
ATOM 741 C C . ALA A 1 95 ? -21.456 -3.853 17.516 1.00 97.88 95 ALA A C 1
ATOM 743 O O . ALA A 1 95 ? -22.092 -3.302 18.408 1.00 97.88 95 ALA A O 1
ATOM 744 N N . ALA A 1 96 ? -21.669 -3.614 16.219 1.00 97.75 96 ALA A N 1
ATOM 745 C CA . ALA A 1 96 ? -22.664 -2.656 15.748 1.00 97.75 96 ALA A CA 1
ATOM 746 C C . ALA A 1 96 ? -24.097 -3.053 16.155 1.00 97.75 96 ALA A C 1
ATOM 748 O O . ALA A 1 96 ? -24.850 -2.198 16.616 1.00 97.75 96 ALA A O 1
ATOM 749 N N . LEU A 1 97 ? -24.451 -4.343 16.070 1.00 97.12 97 LEU A N 1
ATOM 750 C CA . LEU A 1 97 ? -25.734 -4.877 16.561 1.00 97.12 97 LEU A CA 1
ATOM 751 C C . LEU A 1 97 ? -25.943 -4.635 18.065 1.00 97.12 97 LEU A C 1
ATOM 753 O O . LEU A 1 97 ? -27.070 -4.469 18.516 1.00 97.12 97 LEU A O 1
ATOM 757 N N . GLU A 1 98 ? -24.857 -4.598 18.834 1.00 96.38 98 GLU A N 1
ATOM 758 C CA . GLU A 1 98 ? -24.862 -4.362 20.283 1.00 96.38 98 GLU A CA 1
ATOM 759 C C . GLU A 1 98 ? -24.670 -2.877 20.646 1.00 96.38 98 GLU A C 1
ATOM 761 O O . GLU A 1 98 ? -24.497 -2.535 21.814 1.00 96.38 98 GLU A O 1
ATOM 766 N N . GLY A 1 99 ? -24.676 -1.976 19.656 1.00 95.81 99 GLY A N 1
ATOM 767 C CA . GLY A 1 99 ? -24.492 -0.536 19.856 1.00 95.81 99 GLY A CA 1
ATOM 768 C C . GLY A 1 99 ? -23.050 -0.102 20.152 1.00 95.81 99 GLY A C 1
ATOM 769 O O . GLY A 1 99 ? -22.823 1.066 20.483 1.00 95.81 99 GLY A O 1
ATOM 770 N N . GLY A 1 100 ? -22.077 -1.006 20.030 1.00 97.62 100 GLY A N 1
ATOM 771 C CA . GLY A 1 100 ? -20.648 -0.703 20.062 1.00 97.62 100 GLY A CA 1
ATOM 772 C C . GLY A 1 100 ? -20.164 -0.098 18.744 1.00 97.62 100 GLY A C 1
ATOM 773 O O . GLY A 1 100 ? -20.772 -0.292 17.691 1.00 97.62 100 GLY A O 1
ATOM 774 N N . THR A 1 101 ? -19.052 0.634 18.794 1.00 98.62 101 THR A N 1
ATOM 775 C CA . THR A 1 101 ? -18.471 1.268 17.606 1.00 98.62 101 THR A CA 1
ATOM 776 C C . THR A 1 101 ? -17.167 0.604 17.179 1.00 98.62 101 THR A C 1
ATOM 778 O O . THR A 1 101 ? -16.491 -0.073 17.959 1.00 98.62 101 THR A O 1
ATOM 781 N N . SER A 1 102 ? -16.822 0.743 15.900 1.00 98.75 102 SER A N 1
ATOM 782 C CA . SER A 1 102 ? -15.608 0.173 15.314 1.00 98.75 102 SER A CA 1
ATOM 783 C C . SER A 1 102 ? -14.958 1.131 14.324 1.00 98.75 102 SER A C 1
ATOM 785 O O . SER A 1 102 ? -15.635 1.725 13.481 1.00 98.75 102 SER A O 1
ATOM 787 N N . LEU A 1 103 ? -13.634 1.257 14.397 1.00 98.62 103 LEU A N 1
ATOM 788 C CA . LEU A 1 103 ? -12.839 2.048 13.461 1.00 98.62 103 LEU A CA 1
ATOM 789 C C . LEU A 1 103 ? -11.958 1.122 12.627 1.00 98.62 103 LEU A C 1
ATOM 791 O O . LEU A 1 103 ? -11.148 0.386 13.178 1.00 98.62 103 LEU A O 1
ATOM 795 N N . LEU A 1 104 ? -12.106 1.165 11.306 1.00 98.50 104 LEU A N 1
ATOM 796 C CA . LEU A 1 104 ? -11.314 0.369 10.373 1.00 98.50 104 LEU A CA 1
ATOM 797 C C . LEU A 1 104 ? -10.369 1.299 9.617 1.00 98.50 104 LEU A C 1
ATOM 799 O O . LEU A 1 104 ? -10.813 2.237 8.948 1.00 98.50 104 LEU A O 1
ATOM 803 N N . LEU A 1 105 ? -9.071 1.038 9.726 1.00 97.75 105 LEU A N 1
ATOM 804 C CA . LEU A 1 105 ? -8.027 1.804 9.064 1.00 97.75 105 LEU A CA 1
ATOM 805 C C . LEU A 1 105 ? -7.473 1.038 7.879 1.00 97.75 105 LEU A C 1
ATOM 807 O O . LEU A 1 105 ? -7.122 -0.135 7.983 1.00 97.75 105 LEU A O 1
ATOM 811 N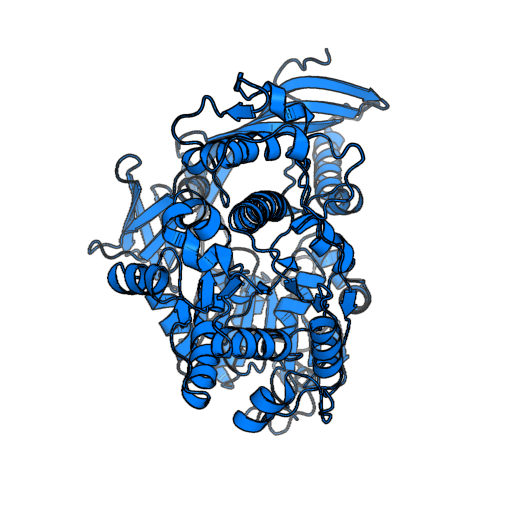 N . PHE A 1 106 ? -7.375 1.752 6.763 1.00 94.25 106 PHE A N 1
ATOM 812 C CA . PHE A 1 106 ? -6.815 1.249 5.522 1.00 94.25 106 PHE A CA 1
ATOM 813 C C . PHE A 1 106 ? -5.689 2.170 5.049 1.00 94.25 106 PHE A C 1
ATOM 815 O O . PHE A 1 106 ? -5.777 3.392 5.214 1.00 94.25 106 PHE A O 1
ATOM 822 N N . PRO A 1 107 ? -4.625 1.635 4.423 1.00 87.25 107 PRO A N 1
ATOM 823 C CA . PRO A 1 107 ? -3.541 2.456 3.891 1.00 87.25 107 PRO A CA 1
ATOM 824 C C . PRO A 1 107 ? -3.977 3.303 2.692 1.00 87.25 107 PRO A C 1
ATOM 826 O O . PRO A 1 107 ? -3.335 4.311 2.402 1.00 87.25 107 PRO A O 1
ATOM 829 N N . THR A 1 108 ? -5.054 2.916 1.995 1.00 82.56 108 THR A N 1
ATOM 830 C CA . THR A 1 108 ? -5.568 3.630 0.821 1.00 82.56 108 THR A CA 1
ATOM 831 C C . THR A 1 108 ? -7.086 3.799 0.875 1.00 82.56 108 THR A C 1
ATOM 833 O O . THR A 1 108 ? -7.818 2.928 1.349 1.00 82.56 108 THR A O 1
ATOM 836 N N . LYS A 1 109 ? -7.580 4.913 0.317 1.00 82.44 109 LYS A N 1
ATOM 837 C CA . LYS A 1 109 ? -9.023 5.189 0.197 1.00 82.44 109 LYS A CA 1
ATOM 838 C C . LYS A 1 109 ? -9.743 4.161 -0.684 1.00 82.44 109 LYS A C 1
ATOM 840 O O . LYS A 1 109 ? -10.883 3.805 -0.412 1.00 82.44 109 LYS A O 1
ATOM 845 N N . ALA A 1 110 ? -9.087 3.677 -1.741 1.00 76.75 110 ALA A N 1
ATOM 846 C CA . ALA A 1 110 ? -9.681 2.712 -2.668 1.00 76.75 110 ALA A CA 1
ATOM 847 C C . ALA A 1 110 ? -10.032 1.395 -1.956 1.00 76.75 110 ALA A C 1
ATOM 849 O O . ALA A 1 110 ? -11.151 0.904 -2.096 1.00 76.75 110 ALA A O 1
ATOM 850 N N . LEU A 1 111 ? -9.116 0.891 -1.122 1.00 82.56 111 LEU A N 1
ATOM 851 C CA . LEU A 1 111 ? -9.355 -0.291 -0.299 1.00 82.56 111 LEU A CA 1
ATOM 852 C C . LEU A 1 111 ? -10.475 -0.056 0.725 1.00 82.56 111 LEU A C 1
ATOM 854 O O . LEU A 1 111 ? -11.390 -0.873 0.824 1.00 82.56 111 LEU A O 1
ATOM 858 N N . ALA A 1 112 ? -10.459 1.089 1.415 1.00 87.69 112 ALA A N 1
ATOM 859 C CA . ALA A 1 112 ? -11.522 1.453 2.353 1.00 87.69 112 ALA A CA 1
ATOM 860 C C . ALA A 1 112 ? -12.906 1.455 1.682 1.00 87.69 112 ALA A C 1
ATOM 862 O O . ALA A 1 112 ? -13.867 0.915 2.224 1.00 87.69 112 ALA A O 1
ATOM 863 N N . HIS A 1 113 ? -13.017 2.017 0.476 1.00 85.62 113 HIS A N 1
ATOM 864 C CA . HIS A 1 113 ? -14.273 2.053 -0.270 1.00 85.62 113 HIS A CA 1
ATOM 865 C C . HIS A 1 113 ? -14.734 0.678 -0.771 1.00 85.62 113 HIS A C 1
ATOM 867 O O . HIS A 1 113 ? -15.942 0.443 -0.825 1.00 85.62 113 HIS A O 1
ATOM 873 N N . ASP A 1 114 ? -13.821 -0.229 -1.130 1.00 84.44 114 ASP A N 1
ATOM 874 C CA . ASP A 1 114 ? -14.204 -1.599 -1.487 1.00 84.44 114 ASP A CA 1
ATOM 875 C C . ASP A 1 114 ? -14.763 -2.357 -0.279 1.00 84.44 114 ASP A C 1
ATOM 877 O O . ASP A 1 114 ? -15.856 -2.928 -0.339 1.00 84.44 114 ASP A O 1
ATOM 881 N N . GLN A 1 115 ? -14.068 -2.266 0.856 1.00 90.81 115 GLN A N 1
ATOM 882 C CA . GLN A 1 115 ? -14.513 -2.871 2.110 1.00 90.81 115 GLN A CA 1
ATOM 883 C C . GLN A 1 115 ? -15.826 -2.262 2.603 1.00 90.81 115 GLN A C 1
ATOM 885 O O . GLN A 1 115 ? -16.690 -2.992 3.084 1.00 90.81 115 GLN A O 1
ATOM 890 N N . LEU A 1 116 ? -16.031 -0.956 2.399 1.00 93.25 116 LEU A N 1
ATOM 891 C CA . LEU A 1 116 ? -17.288 -0.279 2.712 1.00 93.25 116 LEU A CA 1
ATOM 892 C C . LEU A 1 116 ? -18.473 -0.926 1.992 1.00 93.25 116 LEU A C 1
ATOM 894 O O . LEU A 1 116 ? -19.503 -1.153 2.618 1.00 93.25 116 LEU A O 1
ATOM 898 N N . ARG A 1 117 ? -18.348 -1.210 0.686 1.00 90.75 117 ARG A N 1
ATOM 899 C CA . ARG A 1 117 ? -19.437 -1.817 -0.099 1.00 90.75 117 ARG A CA 1
ATOM 900 C C . ARG A 1 117 ? -19.805 -3.195 0.438 1.00 90.75 117 ARG A C 1
ATOM 902 O O . ARG A 1 117 ? -20.979 -3.453 0.683 1.00 90.75 117 ARG A O 1
ATOM 909 N N . ARG A 1 118 ? -18.801 -4.049 0.656 1.00 91.06 118 ARG A N 1
ATOM 910 C CA . ARG A 1 118 ? -18.991 -5.414 1.172 1.00 91.06 118 ARG A CA 1
ATOM 911 C C . ARG A 1 118 ? -19.625 -5.396 2.561 1.00 91.06 118 ARG A C 1
ATOM 913 O O . ARG A 1 118 ? -20.611 -6.085 2.799 1.00 91.06 118 ARG A O 1
ATOM 920 N N . LEU A 1 119 ? -19.099 -4.557 3.451 1.00 94.94 119 LEU A N 1
ATOM 921 C CA . LEU A 1 119 ? -19.590 -4.449 4.819 1.00 94.94 119 LEU A CA 1
ATOM 922 C C . LEU A 1 119 ? -21.011 -3.876 4.878 1.00 94.94 119 LEU A C 1
ATOM 924 O O . LEU A 1 119 ? -21.817 -4.361 5.663 1.00 94.94 119 LEU A O 1
ATOM 928 N N . LYS A 1 120 ? -21.345 -2.895 4.027 1.00 95.69 120 LYS A N 1
ATOM 929 C CA . LYS A 1 120 ? -22.713 -2.368 3.913 1.00 95.69 120 LYS A CA 1
ATOM 930 C C . LYS A 1 120 ? -23.713 -3.427 3.461 1.00 95.69 120 LYS A C 1
ATOM 932 O O . LYS A 1 120 ? -24.776 -3.505 4.056 1.00 95.69 120 LYS A O 1
ATOM 937 N N . ALA A 1 121 ? -23.364 -4.248 2.471 1.00 94.62 121 ALA A N 1
ATOM 938 C CA . ALA A 1 121 ? -24.239 -5.328 2.015 1.00 94.62 121 ALA A CA 1
ATOM 939 C C . ALA A 1 121 ? -24.507 -6.356 3.131 1.00 94.62 121 ALA A C 1
ATOM 941 O O . ALA A 1 121 ? -25.643 -6.770 3.340 1.00 94.62 121 ALA A O 1
ATOM 942 N N . MET A 1 122 ? -23.475 -6.725 3.901 1.00 96.06 122 MET A N 1
ATOM 943 C CA . MET A 1 122 ? -23.638 -7.606 5.067 1.00 96.06 122 MET A CA 1
ATOM 944 C C . MET A 1 122 ? -24.472 -6.945 6.171 1.00 96.06 122 MET A C 1
ATOM 946 O O . MET A 1 122 ? -25.298 -7.597 6.796 1.00 96.06 122 MET A O 1
ATOM 950 N N . ALA A 1 123 ? -24.270 -5.651 6.415 1.00 96.06 123 ALA A N 1
ATOM 951 C CA . ALA A 1 123 ? -25.024 -4.901 7.411 1.00 96.06 123 ALA A CA 1
ATOM 952 C C . ALA A 1 123 ? -26.505 -4.771 7.044 1.00 96.06 123 ALA A C 1
ATOM 954 O O . ALA A 1 123 ? -27.353 -4.959 7.906 1.00 96.06 123 ALA A O 1
ATOM 955 N N . GLU A 1 124 ? -26.816 -4.529 5.770 1.00 95.69 124 GLU A N 1
ATOM 956 C CA . GLU A 1 124 ? -28.186 -4.487 5.253 1.00 95.69 124 GLU A CA 1
ATOM 957 C C . GLU A 1 124 ? -28.908 -5.821 5.473 1.00 95.69 124 GLU A C 1
ATOM 959 O O . GLU A 1 124 ? -30.019 -5.830 5.998 1.00 95.69 124 GLU A O 1
ATOM 964 N N . ALA A 1 125 ? -28.240 -6.948 5.198 1.00 95.19 125 ALA A N 1
ATOM 965 C CA . ALA A 1 125 ? -28.774 -8.284 5.477 1.00 95.19 125 ALA A CA 1
ATOM 966 C C . ALA A 1 125 ? -29.049 -8.540 6.975 1.00 95.19 125 ALA A C 1
ATOM 968 O O . ALA A 1 125 ? -29.885 -9.372 7.314 1.00 95.19 125 ALA A O 1
ATOM 969 N N . LEU A 1 126 ? -28.369 -7.817 7.870 1.00 95.38 126 LEU A N 1
ATOM 970 C CA . LEU A 1 126 ? -28.543 -7.894 9.325 1.00 95.38 126 LEU A CA 1
ATOM 971 C C . LEU A 1 126 ? -29.446 -6.783 9.893 1.00 95.38 126 LEU A C 1
ATOM 973 O O . LEU A 1 126 ? -29.632 -6.721 11.107 1.00 95.38 126 LEU A O 1
ATOM 977 N N . GLY A 1 127 ? -29.968 -5.879 9.057 1.00 94.75 127 GLY A N 1
ATOM 978 C CA . GLY A 1 127 ? -30.739 -4.714 9.507 1.00 94.75 127 GLY A CA 1
ATOM 979 C C . GLY A 1 127 ? -29.915 -3.643 10.243 1.00 94.75 127 GLY A C 1
ATOM 980 O O . GLY A 1 127 ? -30.474 -2.843 10.991 1.00 94.75 127 GLY A O 1
ATOM 981 N N . VAL A 1 128 ? -28.593 -3.609 10.050 1.00 94.31 128 VAL A N 1
ATOM 982 C CA . VAL A 1 128 ? -27.666 -2.666 10.696 1.00 94.31 128 VAL A CA 1
ATOM 983 C C . VAL A 1 128 ? -27.426 -1.444 9.809 1.00 94.31 128 VAL A C 1
ATOM 985 O O . VAL A 1 128 ? -27.030 -1.557 8.649 1.00 94.31 128 VAL A O 1
ATOM 988 N N . GLN A 1 129 ? -27.594 -0.252 10.381 1.00 94.62 129 GLN A N 1
ATOM 989 C CA . GLN A 1 129 ? -27.238 1.026 9.754 1.00 94.62 129 GLN A CA 1
ATOM 990 C C . GLN A 1 129 ? -25.975 1.628 10.403 1.00 94.62 129 GLN A C 1
ATOM 992 O O . GLN A 1 129 ? -25.338 1.007 11.249 1.00 94.62 129 GLN A O 1
ATOM 997 N N . GLY A 1 130 ? -25.569 2.836 10.000 1.00 95.62 130 GLY A N 1
ATOM 998 C CA . GLY A 1 130 ? -24.462 3.543 10.662 1.00 95.62 130 GLY A CA 1
ATOM 999 C C . GLY A 1 130 ? -23.056 3.198 10.154 1.00 95.62 130 GLY A C 1
ATOM 1000 O O . GLY A 1 130 ? -22.074 3.444 10.852 1.00 95.62 130 GLY A O 1
ATOM 1001 N N . ILE A 1 131 ? -22.931 2.635 8.948 1.00 97.75 131 ILE A N 1
ATOM 1002 C CA . ILE A 1 131 ? -21.635 2.315 8.327 1.00 97.75 131 ILE A CA 1
ATOM 1003 C C . ILE A 1 131 ? -21.252 3.404 7.325 1.00 97.75 131 ILE A C 1
ATOM 1005 O O . ILE A 1 131 ? -21.890 3.554 6.275 1.00 97.75 131 ILE A O 1
ATOM 1009 N N . TYR A 1 132 ? -20.187 4.149 7.618 1.00 97.12 132 TYR A N 1
ATOM 1010 C CA . TYR A 1 132 ? -19.815 5.335 6.850 1.00 97.12 132 TYR A CA 1
ATOM 1011 C C . TYR A 1 132 ? -18.318 5.378 6.497 1.00 97.12 132 TYR A C 1
ATOM 1013 O O . TYR A 1 132 ? -17.473 4.997 7.308 1.00 97.12 132 TYR A O 1
ATOM 1021 N N . PRO A 1 133 ? -17.957 5.880 5.299 1.00 96.06 133 PRO A N 1
ATOM 1022 C CA . PRO A 1 133 ? -16.592 6.313 5.043 1.00 96.06 133 PRO A CA 1
ATOM 1023 C C . PRO A 1 133 ? -16.320 7.606 5.818 1.00 96.06 133 PRO A C 1
ATOM 1025 O O . PRO A 1 133 ? -17.200 8.461 5.950 1.00 96.06 133 PRO A O 1
ATOM 1028 N N . TYR A 1 134 ? -15.094 7.761 6.301 1.00 95.00 134 TYR A N 1
ATOM 1029 C CA . TYR A 1 134 ? -14.612 8.998 6.893 1.00 95.00 134 TYR A CA 1
ATOM 1030 C C . TYR A 1 134 ? -13.208 9.297 6.378 1.00 95.00 134 TYR A C 1
ATOM 1032 O O . TYR A 1 134 ? -12.202 8.979 7.004 1.00 95.00 134 TYR A O 1
ATOM 1040 N N . ASP A 1 135 ? -13.143 9.913 5.205 1.00 91.38 135 ASP A N 1
ATOM 1041 C CA . ASP A 1 135 ? -11.889 10.293 4.577 1.00 91.38 135 ASP A CA 1
ATOM 1042 C C . ASP A 1 135 ? -11.933 11.682 3.910 1.00 91.38 135 ASP A C 1
ATOM 1044 O O . ASP A 1 135 ? -12.919 12.423 4.007 1.00 91.38 135 ASP A O 1
ATOM 1048 N N . GLY A 1 136 ? -10.841 12.051 3.234 1.00 84.12 136 GLY A N 1
ATOM 1049 C CA . GLY A 1 136 ? -10.714 13.330 2.536 1.00 84.12 136 GLY A CA 1
ATOM 1050 C C . GLY A 1 136 ? -11.717 13.520 1.393 1.00 84.12 136 GLY A C 1
ATOM 1051 O O . GLY A 1 136 ? -12.053 14.660 1.094 1.00 84.12 136 GLY A O 1
ATOM 1052 N N . ASP A 1 137 ? -12.244 12.433 0.819 1.00 84.19 137 ASP A N 1
ATOM 1053 C CA . ASP A 1 137 ? -13.175 12.467 -0.322 1.00 84.19 137 ASP A CA 1
ATOM 1054 C C . ASP A 1 137 ? -14.644 12.370 0.142 1.00 84.19 137 ASP A C 1
ATOM 1056 O O . ASP A 1 137 ? -15.586 12.501 -0.646 1.00 84.19 137 ASP A O 1
ATOM 1060 N N . THR A 1 138 ? -14.861 12.161 1.444 1.00 86.81 138 THR A N 1
ATOM 1061 C CA . THR A 1 138 ? -16.185 12.055 2.054 1.00 86.81 138 THR A CA 1
ATOM 1062 C C . THR A 1 138 ? -16.899 13.408 2.039 1.00 86.81 138 THR A C 1
ATOM 1064 O O . THR A 1 138 ? -16.490 14.352 2.722 1.00 86.81 138 THR A O 1
ATOM 1067 N N . ARG A 1 139 ? -18.013 13.476 1.294 1.00 89.06 139 ARG A N 1
ATOM 1068 C CA . ARG A 1 139 ? -18.879 14.663 1.164 1.00 89.06 139 ARG A CA 1
ATOM 1069 C C . ARG A 1 139 ? -19.366 15.172 2.525 1.00 89.06 139 ARG A C 1
ATOM 1071 O O . ARG A 1 139 ? -19.621 14.381 3.431 1.00 89.06 139 ARG A O 1
ATOM 1078 N N . GLY A 1 140 ? -19.575 16.487 2.637 1.00 89.12 140 GLY A N 1
ATOM 1079 C CA . GLY A 1 140 ? -19.936 17.153 3.897 1.00 89.12 140 GLY A CA 1
ATOM 1080 C C . GLY A 1 140 ? -21.171 16.575 4.600 1.00 89.12 140 GLY A C 1
ATOM 1081 O O . GLY A 1 140 ? -21.141 16.374 5.812 1.00 89.12 140 GLY A O 1
ATOM 1082 N N . GLU A 1 141 ? -22.223 16.230 3.850 1.00 93.44 141 GLU A N 1
ATOM 1083 C CA . GLU A 1 141 ? -23.437 15.618 4.413 1.00 93.44 141 GLU A CA 1
ATOM 1084 C C . GLU A 1 141 ? -23.161 14.232 5.019 1.00 93.44 141 GLU A C 1
ATOM 1086 O O . GLU A 1 141 ? -23.530 13.967 6.164 1.00 93.44 141 GLU A O 1
ATOM 1091 N N . ILE A 1 142 ? -22.447 13.371 4.283 1.00 93.75 142 ILE A N 1
ATOM 1092 C CA . ILE A 1 142 ? -22.061 12.030 4.748 1.00 93.75 142 ILE A CA 1
ATOM 1093 C C . ILE A 1 142 ? -21.148 12.152 5.967 1.00 93.75 142 ILE A C 1
ATOM 1095 O O . ILE A 1 142 ? -21.327 11.435 6.944 1.00 93.75 142 ILE A O 1
ATOM 1099 N N . ARG A 1 143 ? -20.214 13.109 5.953 1.00 93.56 143 ARG A N 1
ATOM 1100 C CA . ARG A 1 143 ? -19.312 13.376 7.075 1.00 93.56 143 ARG A CA 1
ATOM 1101 C C . ARG A 1 143 ? -20.072 13.790 8.338 1.00 93.56 143 ARG A C 1
ATOM 1103 O O . ARG A 1 143 ? -19.663 13.429 9.436 1.00 93.56 143 ARG A O 1
ATOM 1110 N N . ARG A 1 144 ? -21.169 14.543 8.204 1.00 93.44 144 ARG A N 1
ATOM 1111 C CA . ARG A 1 144 ? -22.037 14.902 9.336 1.00 93.44 144 ARG A CA 1
ATOM 1112 C C . ARG A 1 144 ? -22.752 13.671 9.898 1.00 93.44 144 ARG A C 1
ATOM 1114 O O . ARG A 1 144 ? -22.667 13.451 11.101 1.00 93.44 144 ARG A O 1
ATOM 1121 N N . LYS A 1 145 ? -23.363 12.851 9.034 1.00 95.38 145 LYS A N 1
ATOM 1122 C CA . LYS A 1 145 ? -24.021 11.589 9.426 1.00 95.38 145 LYS A CA 1
ATOM 1123 C C . LYS A 1 145 ? -23.047 10.618 10.096 1.00 95.38 145 LYS A C 1
ATOM 1125 O O . LYS A 1 145 ? -23.341 10.103 11.165 1.00 95.38 145 LYS A O 1
ATOM 1130 N N . ALA A 1 146 ? -21.843 10.466 9.545 1.00 94.62 146 ALA A N 1
ATOM 1131 C CA . ALA A 1 146 ? -20.782 9.636 10.115 1.00 94.62 146 ALA A CA 1
ATOM 1132 C C . ALA A 1 146 ? -20.439 10.011 11.568 1.00 94.62 146 ALA A C 1
ATOM 1134 O O . ALA A 1 146 ? -20.192 9.131 12.383 1.00 94.62 146 ALA A O 1
ATOM 1135 N N . LYS A 1 147 ? -20.456 11.307 11.906 1.00 93.62 147 LYS A N 1
ATOM 1136 C CA . LYS A 1 147 ? -20.199 11.784 13.275 1.00 93.62 147 LYS A CA 1
ATOM 1137 C C . LYS A 1 147 ? -21.368 11.540 14.228 1.00 93.62 147 LYS A C 1
ATOM 1139 O O . LYS A 1 147 ? -21.145 11.250 15.394 1.00 93.62 147 LYS A O 1
ATOM 1144 N N . GLN A 1 148 ? -22.597 11.701 13.742 1.00 92.69 148 GLN A N 1
ATOM 1145 C CA . GLN A 1 148 ? -23.808 11.656 14.569 1.00 92.69 148 GLN A CA 1
ATOM 1146 C C . GLN A 1 148 ? -24.321 10.227 14.789 1.00 92.69 148 GLN A C 1
ATOM 1148 O O . GLN A 1 148 ? -24.759 9.891 15.883 1.00 92.69 148 GLN A O 1
ATOM 1153 N N . GLU A 1 149 ? -24.248 9.392 13.756 1.00 95.19 149 GLU A N 1
ATOM 1154 C CA . GLU A 1 149 ? -24.909 8.081 13.685 1.00 95.19 149 GLU A CA 1
ATOM 1155 C C . GLU A 1 149 ? -23.916 6.932 13.446 1.00 95.19 149 GLU A C 1
ATOM 1157 O O . GLU A 1 149 ? -24.315 5.775 13.332 1.00 95.19 149 GLU A O 1
ATOM 1162 N N . GLY A 1 150 ? -22.621 7.231 13.298 1.00 96.25 150 GLY A N 1
ATOM 1163 C CA . GLY A 1 150 ? -21.615 6.234 12.951 1.00 96.25 150 GLY A CA 1
ATOM 1164 C C . GLY A 1 150 ? -21.476 5.148 14.014 1.00 96.25 150 GLY A C 1
ATOM 1165 O O . GLY A 1 150 ? -21.105 5.426 15.152 1.00 96.25 150 GLY A O 1
ATOM 1166 N N . LEU A 1 151 ? -21.714 3.901 13.615 1.00 98.19 151 LEU A N 1
ATOM 1167 C CA . LEU A 1 151 ? -21.322 2.706 14.360 1.00 98.19 151 LEU A CA 1
ATOM 1168 C C . LEU A 1 151 ? -20.011 2.147 13.814 1.00 98.19 151 LEU A C 1
ATOM 1170 O O . LEU A 1 151 ? -19.145 1.733 14.577 1.00 98.19 151 LEU A O 1
ATOM 1174 N N . VAL A 1 152 ? -19.821 2.199 12.496 1.00 98.50 152 VAL A N 1
ATOM 1175 C CA . VAL A 1 152 ? -18.590 1.738 11.857 1.00 98.50 152 VAL A CA 1
ATOM 1176 C C . VAL A 1 152 ? -18.047 2.820 10.940 1.00 98.50 152 VAL A C 1
ATOM 1178 O O . VAL A 1 152 ? -18.720 3.242 9.997 1.00 98.50 152 VAL A O 1
ATOM 1181 N N . LEU A 1 153 ? -16.813 3.250 11.202 1.00 98.19 153 LEU A N 1
ATOM 1182 C CA . LEU A 1 153 ? -16.106 4.225 10.378 1.00 98.19 153 LEU A CA 1
ATOM 1183 C C . LEU A 1 153 ? -14.947 3.556 9.645 1.00 98.19 153 LEU A C 1
ATOM 1185 O O . LEU A 1 153 ? -14.114 2.897 10.262 1.00 98.19 153 LEU A O 1
ATOM 1189 N N . LEU A 1 154 ? -14.881 3.751 8.328 1.00 97.94 154 LEU A N 1
ATOM 1190 C CA . LEU A 1 154 ? -13.749 3.331 7.502 1.00 97.94 154 LEU A CA 1
ATOM 1191 C C . LEU A 1 154 ? -12.922 4.568 7.147 1.00 97.94 154 LEU A C 1
ATOM 1193 O O . LEU A 1 154 ? -13.441 5.499 6.530 1.00 97.94 154 LEU A O 1
ATOM 1197 N N . SER A 1 155 ? -11.657 4.589 7.554 1.00 96.44 155 SER A N 1
ATOM 1198 C CA . SER A 1 155 ? -10.782 5.764 7.482 1.00 96.44 155 SER A CA 1
ATOM 1199 C C . SER A 1 155 ? -9.351 5.379 7.078 1.00 96.44 155 SER A C 1
ATOM 1201 O O . SER A 1 155 ? -9.061 4.241 6.709 1.00 96.44 155 SER A O 1
ATOM 1203 N N . ASN A 1 156 ? -8.447 6.352 7.122 1.00 94.56 156 ASN A N 1
ATOM 1204 C CA . ASN A 1 156 ? -7.010 6.199 6.921 1.00 94.56 156 ASN A CA 1
ATOM 1205 C C . ASN A 1 156 ? -6.232 6.996 7.992 1.00 94.56 156 ASN A C 1
ATOM 1207 O O . ASN A 1 156 ? -6.811 7.882 8.634 1.00 94.56 156 ASN A O 1
ATOM 1211 N N . PRO A 1 157 ? -4.932 6.705 8.199 1.00 95.25 157 PRO A N 1
ATOM 1212 C CA . PRO A 1 157 ? -4.117 7.408 9.193 1.00 95.25 157 PRO A CA 1
ATOM 1213 C C . PRO A 1 157 ? -4.060 8.927 8.990 1.00 95.25 157 PRO A C 1
ATOM 1215 O O . PRO A 1 157 ? -4.080 9.684 9.959 1.00 95.25 157 PRO A O 1
ATOM 1218 N N . ASP A 1 158 ? -4.069 9.382 7.736 1.00 92.50 158 ASP A N 1
ATOM 1219 C CA . ASP A 1 158 ? -4.082 10.801 7.389 1.00 92.50 158 ASP A CA 1
ATOM 1220 C C . ASP A 1 158 ? -5.330 11.503 7.955 1.00 92.50 158 ASP A C 1
ATOM 1222 O O . ASP A 1 158 ? -5.251 12.537 8.614 1.00 92.50 158 ASP A O 1
ATOM 1226 N N . MET A 1 159 ? -6.506 10.907 7.772 1.00 93.38 159 MET A N 1
ATOM 1227 C CA . MET A 1 159 ? -7.784 11.484 8.196 1.00 93.38 159 MET A CA 1
ATOM 1228 C C . MET A 1 159 ? -8.058 11.339 9.685 1.00 93.38 159 MET A C 1
ATOM 1230 O O . MET A 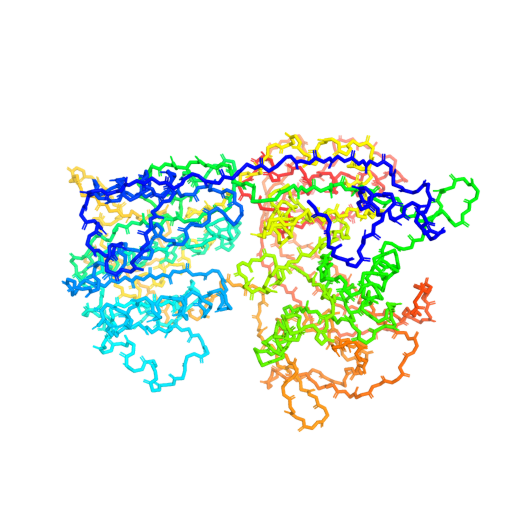1 159 ? -8.772 12.166 10.259 1.00 93.38 159 MET A O 1
ATOM 1234 N N . LEU A 1 160 ? -7.443 10.353 10.331 1.00 95.75 160 LEU A N 1
ATOM 1235 C CA . LEU A 1 160 ? -7.291 10.346 11.780 1.00 95.75 160 LEU A CA 1
ATOM 1236 C C . LEU A 1 160 ? -6.533 11.586 12.249 1.00 95.75 160 LEU A C 1
ATOM 1238 O O . LEU A 1 160 ? -7.068 12.360 13.040 1.00 95.75 160 LEU A O 1
ATOM 1242 N N . HIS A 1 161 ? -5.329 11.792 11.716 1.00 95.75 161 HIS A N 1
ATOM 1243 C CA . HIS A 1 161 ? -4.439 12.871 12.118 1.00 95.75 161 HIS A CA 1
ATOM 1244 C C . HIS A 1 161 ? -5.033 14.259 11.857 1.00 95.75 161 HIS A C 1
ATOM 1246 O O . HIS A 1 161 ? -5.093 15.070 12.772 1.00 95.75 161 HIS A O 1
ATOM 1252 N N . PHE A 1 162 ? -5.497 14.544 10.639 1.00 93.00 162 PHE A N 1
ATOM 1253 C CA . PHE A 1 162 ? -5.979 15.881 10.273 1.00 93.00 162 PHE A CA 1
ATOM 1254 C C . PHE A 1 162 ? -7.454 16.119 10.621 1.00 93.00 162 PHE A C 1
ATOM 1256 O O . PHE A 1 162 ? -7.884 17.266 10.738 1.00 93.00 162 PHE A O 1
ATOM 1263 N N . GLY A 1 163 ? -8.256 15.055 10.718 1.00 92.12 163 GLY A N 1
ATOM 1264 C CA . GLY A 1 163 ? -9.714 15.154 10.757 1.00 92.12 163 GLY A CA 1
ATOM 1265 C C . GLY A 1 163 ? -10.340 14.782 12.094 1.00 92.12 163 GLY A C 1
ATOM 1266 O O . GLY A 1 163 ? -11.130 15.561 12.624 1.00 92.12 163 GLY A O 1
ATOM 1267 N N . LEU A 1 164 ? -10.054 13.579 12.595 1.00 95.69 164 LEU A N 1
ATOM 1268 C CA . LEU A 1 164 ? -10.728 13.017 13.771 1.00 95.69 164 LEU A CA 1
ATOM 1269 C C . LEU A 1 164 ? -10.074 13.481 15.071 1.00 95.69 164 LEU A C 1
ATOM 1271 O O . LEU A 1 164 ? -10.755 14.052 15.917 1.00 95.69 164 LEU A O 1
ATOM 1275 N N . LEU A 1 165 ? -8.764 13.263 15.224 1.00 96.94 165 LEU A N 1
ATOM 1276 C CA . LEU A 1 165 ? -8.051 13.517 16.475 1.00 96.94 165 LEU A CA 1
ATOM 1277 C C . LEU A 1 165 ? -8.113 14.988 16.925 1.00 96.94 165 LEU A C 1
ATOM 1279 O O . LEU A 1 165 ? -8.550 15.211 18.045 1.00 96.94 165 LEU A O 1
ATOM 1283 N N . PRO A 1 166 ? -7.830 16.015 16.096 1.00 95.81 166 PRO A N 1
ATOM 1284 C CA . PRO A 1 166 ? -7.961 17.417 16.517 1.00 95.81 166 PRO A CA 1
ATOM 1285 C C . PRO A 1 166 ? -9.413 17.857 16.773 1.00 95.81 166 PRO A C 1
ATOM 1287 O O . PRO A 1 166 ? -9.662 18.963 17.242 1.00 95.81 166 PRO A O 1
ATOM 1290 N N . ARG A 1 167 ? -10.404 17.026 16.438 1.00 94.81 167 ARG A N 1
ATOM 1291 C CA . ARG A 1 167 ? -11.832 17.309 16.645 1.00 94.81 167 ARG A CA 1
ATOM 1292 C C . ARG A 1 167 ? -12.490 16.228 17.492 1.00 94.81 167 ARG A C 1
ATOM 1294 O O . ARG A 1 167 ? -13.695 16.019 17.385 1.00 94.81 167 ARG A O 1
ATOM 1301 N N . HIS A 1 168 ? -11.712 15.543 18.332 1.00 96.62 168 HIS A N 1
ATOM 1302 C CA . HIS A 1 168 ? -12.150 14.356 19.064 1.00 96.62 168 HIS A CA 1
ATOM 1303 C C . HIS A 1 168 ? -13.395 14.591 19.933 1.00 96.62 168 HIS A C 1
ATOM 1305 O O . HIS A 1 168 ? -14.181 13.667 20.109 1.00 96.62 168 HIS A O 1
ATOM 1311 N N . GLY A 1 169 ? -13.639 15.825 20.395 1.00 96.69 169 GLY A N 1
ATOM 1312 C CA . GLY A 1 169 ? -14.878 16.199 21.087 1.00 96.69 169 GLY A CA 1
ATOM 1313 C C . GLY A 1 169 ? -16.150 15.932 20.271 1.00 96.69 169 GLY A C 1
ATOM 1314 O O . GLY A 1 169 ? -17.136 15.450 20.819 1.00 96.69 169 GLY A O 1
ATOM 1315 N N . GLU A 1 170 ? -16.118 16.138 18.951 1.00 95.50 170 GLU A N 1
ATOM 1316 C CA . GLU A 1 170 ? -17.239 15.808 18.052 1.00 95.50 170 GLU A CA 1
ATOM 1317 C C . GLU A 1 170 ? -17.432 14.294 17.876 1.00 95.50 170 GLU A C 1
ATOM 1319 O O . GLU A 1 170 ? -18.488 13.855 17.429 1.00 95.50 170 GLU A O 1
ATOM 1324 N N . PHE A 1 171 ? -16.414 13.503 18.220 1.00 97.00 171 PHE A N 1
ATOM 1325 C CA . PHE A 1 171 ? -16.411 12.043 18.155 1.00 97.00 171 PHE A CA 1
ATOM 1326 C C . PHE A 1 171 ? -16.536 11.398 19.536 1.00 97.00 171 PHE A C 1
ATOM 1328 O O . PHE A 1 171 ? -16.448 10.178 19.628 1.00 97.00 171 PHE A O 1
ATOM 1335 N N . ALA A 1 172 ? -16.761 12.166 20.607 1.00 96.56 172 ALA A N 1
ATOM 1336 C CA . ALA A 1 172 ? -16.826 11.631 21.966 1.00 96.56 172 ALA A CA 1
ATOM 1337 C C . ALA A 1 172 ? -17.823 10.457 22.113 1.00 96.56 172 ALA A C 1
ATOM 1339 O O . ALA A 1 172 ? -17.411 9.426 22.645 1.00 96.56 172 ALA A O 1
ATOM 1340 N N . PRO A 1 173 ? -19.064 10.510 21.569 1.00 96.19 173 PRO A N 1
ATOM 1341 C CA . PRO A 1 173 ? -20.002 9.378 21.637 1.00 96.19 173 PRO A CA 1
ATOM 1342 C C . PRO A 1 173 ? -19.569 8.144 20.832 1.00 96.19 173 PRO A C 1
ATOM 1344 O O . PRO A 1 173 ? -20.045 7.033 21.079 1.00 96.19 173 PRO A O 1
ATOM 1347 N N . PHE A 1 174 ? -18.722 8.341 19.818 1.00 98.12 174 PHE A N 1
ATOM 1348 C CA . PHE A 1 174 ? -18.142 7.257 19.033 1.00 98.12 174 PHE A CA 1
ATOM 1349 C C . PHE A 1 174 ? -16.960 6.635 19.779 1.00 98.12 174 PHE A C 1
ATOM 1351 O O . PHE A 1 174 ? -16.910 5.419 19.929 1.00 98.12 174 PHE A O 1
ATOM 1358 N N . LEU A 1 175 ? -16.035 7.461 20.276 1.00 97.88 175 LEU A N 1
ATOM 1359 C CA . LEU A 1 175 ? -14.821 7.0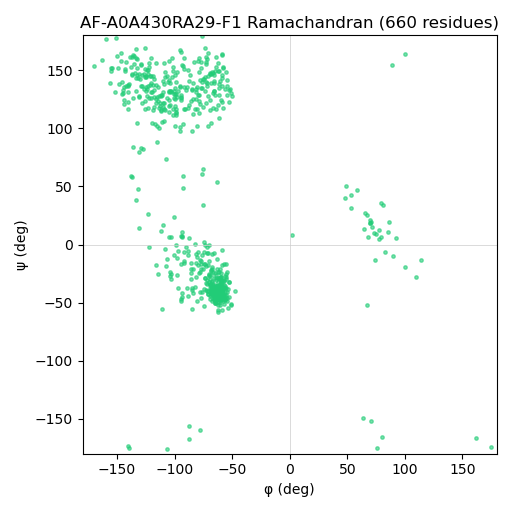26 20.965 1.00 97.88 175 LEU A CA 1
ATOM 1360 C C . LEU A 1 175 ? -15.119 6.351 22.307 1.00 97.88 175 LEU A C 1
ATOM 1362 O O . LEU A 1 175 ? -14.437 5.389 22.636 1.00 97.88 175 LEU A O 1
ATOM 1366 N N . SER A 1 176 ? -16.149 6.783 23.043 1.00 97.31 176 SER A N 1
ATOM 1367 C CA . SER A 1 176 ? -16.537 6.175 24.328 1.00 97.31 176 SER A CA 1
ATOM 1368 C C . SER A 1 176 ? -17.083 4.750 24.209 1.00 97.31 176 SER A C 1
ATOM 1370 O O . SER A 1 176 ? -17.099 4.009 25.187 1.00 97.31 176 SER A O 1
ATOM 1372 N N . ARG A 1 177 ? -17.519 4.350 23.010 1.00 97.62 177 ARG A N 1
ATOM 1373 C CA . ARG A 1 177 ? -18.067 3.018 22.708 1.00 97.62 177 ARG A CA 1
ATOM 1374 C C . ARG A 1 177 ? -17.162 2.201 21.786 1.00 97.62 177 ARG A C 1
ATOM 1376 O O . ARG A 1 177 ? -17.598 1.173 21.262 1.00 97.62 177 ARG A O 1
ATOM 1383 N N . LEU A 1 178 ? -15.928 2.662 21.560 1.00 98.44 178 LEU A N 1
ATOM 1384 C CA . LEU A 1 178 ? -15.009 2.050 20.608 1.00 98.44 178 LEU A CA 1
ATOM 1385 C C . LEU A 1 178 ? -14.572 0.674 21.104 1.00 98.44 178 LEU A C 1
ATOM 1387 O O . LEU A 1 178 ? -13.752 0.555 22.012 1.00 98.44 178 LEU A O 1
ATOM 1391 N N . ARG A 1 179 ? -15.131 -0.367 20.484 1.00 98.38 179 ARG A N 1
ATOM 1392 C CA . ARG A 1 179 ? -14.865 -1.765 20.830 1.00 98.38 179 ARG A CA 1
ATOM 1393 C C . ARG A 1 179 ? -13.754 -2.362 19.986 1.00 98.38 179 ARG A C 1
ATOM 1395 O O . ARG A 1 179 ? -12.905 -3.058 20.530 1.00 98.38 179 ARG A O 1
ATOM 1402 N N . TYR A 1 180 ? -13.751 -2.070 18.686 1.00 98.75 180 TYR A N 1
ATOM 1403 C CA . TYR A 1 180 ? -12.763 -2.609 17.755 1.00 98.75 180 TYR A CA 1
ATOM 1404 C C . TYR A 1 180 ? -12.014 -1.513 17.005 1.00 98.75 180 TYR A C 1
ATOM 1406 O O . TYR A 1 180 ? -12.611 -0.591 16.443 1.00 98.75 180 TYR A O 1
ATOM 1414 N N . LEU A 1 181 ? -10.694 -1.668 16.947 1.00 98.62 181 LEU A N 1
ATOM 1415 C CA . LEU A 1 181 ? -9.819 -0.975 16.013 1.00 98.62 181 LEU A CA 1
ATOM 1416 C C . LEU A 1 181 ? -9.258 -2.007 15.035 1.00 98.62 181 LEU A C 1
ATOM 1418 O O . LEU A 1 181 ? -8.522 -2.906 15.428 1.00 98.62 181 LEU A O 1
ATOM 1422 N N . VAL A 1 182 ? -9.602 -1.891 13.759 1.00 98.56 182 VAL A N 1
ATOM 1423 C CA . VAL A 1 182 ? -9.097 -2.787 12.717 1.00 98.56 182 VAL A CA 1
ATOM 1424 C C . VAL A 1 182 ? -7.975 -2.093 11.958 1.00 98.56 182 VAL A C 1
ATOM 1426 O O . VAL A 1 182 ? -8.154 -0.967 11.493 1.00 98.56 182 VAL A O 1
ATOM 1429 N N . LEU A 1 183 ? -6.841 -2.773 11.812 1.00 97.81 183 LEU A N 1
ATOM 1430 C CA . LEU A 1 183 ? -5.699 -2.322 11.015 1.00 97.81 183 LEU A CA 1
ATOM 1431 C C . LEU A 1 183 ? -5.537 -3.270 9.825 1.00 97.81 183 LEU A C 1
ATOM 1433 O O . LEU A 1 183 ? -5.021 -4.374 9.992 1.00 97.81 183 LEU A O 1
ATOM 1437 N N . ASP A 1 184 ? -6.006 -2.880 8.642 1.00 94.38 184 ASP A N 1
ATOM 1438 C CA . ASP A 1 184 ? -5.855 -3.707 7.441 1.00 94.38 184 ASP A CA 1
ATOM 1439 C C . ASP A 1 184 ? -4.574 -3.355 6.676 1.00 94.38 184 ASP A C 1
ATOM 1441 O O . ASP A 1 184 ? -4.106 -2.217 6.716 1.00 94.38 184 ASP A O 1
ATOM 1445 N N . GLU A 1 185 ? -4.021 -4.340 5.968 1.00 91.44 185 GLU A N 1
ATOM 1446 C CA . GLU A 1 185 ? -2.718 -4.265 5.295 1.00 91.44 185 GLU A CA 1
ATOM 1447 C C . GLU A 1 185 ? -1.608 -3.714 6.219 1.00 91.44 185 GLU A C 1
ATOM 1449 O O . GLU A 1 185 ? -0.882 -2.797 5.844 1.00 91.44 185 GLU A O 1
ATOM 1454 N N . LEU A 1 186 ? -1.469 -4.267 7.433 1.00 93.19 186 LEU A N 1
ATOM 1455 C CA . LEU A 1 186 ? -0.550 -3.779 8.477 1.00 93.19 186 LEU A CA 1
ATOM 1456 C C . LEU A 1 186 ? 0.875 -3.508 7.958 1.00 93.19 186 LEU A C 1
ATOM 1458 O O . LEU A 1 186 ? 1.470 -2.495 8.299 1.00 93.19 186 LEU A O 1
ATOM 1462 N N . HIS A 1 187 ? 1.400 -4.373 7.086 1.00 88.19 187 HIS A N 1
ATOM 1463 C CA . HIS A 1 187 ? 2.713 -4.218 6.445 1.00 88.19 187 HIS A CA 1
ATOM 1464 C C . HIS A 1 187 ? 2.882 -2.938 5.615 1.00 88.19 187 HIS A C 1
ATOM 1466 O O . HIS A 1 187 ? 4.008 -2.586 5.291 1.00 88.19 187 HIS A O 1
ATOM 1472 N N . ALA A 1 188 ? 1.806 -2.256 5.224 1.00 88.56 188 ALA A N 1
ATOM 1473 C CA . ALA A 1 188 ? 1.893 -0.965 4.552 1.00 88.56 188 ALA A CA 1
ATOM 1474 C C . ALA A 1 188 ? 2.282 0.165 5.523 1.00 88.56 188 ALA A C 1
ATOM 1476 O O . ALA A 1 188 ? 2.692 1.238 5.081 1.00 88.56 188 ALA A O 1
ATOM 1477 N N . TYR A 1 189 ? 2.153 -0.052 6.835 1.00 91.75 189 TYR A N 1
ATOM 1478 C CA . TYR A 1 189 ? 2.500 0.900 7.888 1.00 91.75 189 TYR A CA 1
ATOM 1479 C C . TYR A 1 189 ? 3.937 0.688 8.371 1.00 91.75 189 TYR A C 1
ATOM 1481 O O . TYR A 1 189 ? 4.179 0.460 9.551 1.00 91.75 189 TYR A O 1
ATOM 1489 N N . ARG A 1 190 ? 4.904 0.794 7.457 1.00 87.88 190 ARG A N 1
ATOM 1490 C CA . ARG A 1 190 ? 6.334 0.586 7.734 1.00 87.88 190 ARG A CA 1
ATOM 1491 C C . ARG A 1 190 ? 7.205 1.776 7.316 1.00 87.88 190 ARG A C 1
ATOM 1493 O O . ARG A 1 190 ? 6.710 2.706 6.675 1.00 87.88 190 ARG A O 1
ATOM 1500 N N . GLY A 1 191 ? 8.471 1.759 7.727 1.00 86.25 191 GLY A N 1
ATOM 1501 C CA . GLY A 1 191 ? 9.432 2.841 7.517 1.00 86.25 191 GLY A CA 1
ATOM 1502 C C . GLY A 1 191 ? 9.018 4.127 8.235 1.00 86.25 191 GLY A C 1
ATOM 1503 O O . GLY A 1 191 ? 8.313 4.099 9.250 1.00 86.25 191 GLY A O 1
ATOM 1504 N N . VAL A 1 192 ? 9.390 5.271 7.660 1.00 86.38 192 VAL A N 1
ATOM 1505 C CA . VAL A 1 192 ? 9.006 6.609 8.155 1.00 86.38 192 VAL A CA 1
ATOM 1506 C C . VAL A 1 192 ? 7.484 6.747 8.285 1.00 86.38 192 VAL A C 1
ATOM 1508 O O . VAL A 1 192 ? 6.973 7.232 9.298 1.00 86.38 192 VAL A O 1
ATOM 1511 N N . PHE A 1 193 ? 6.732 6.270 7.287 1.00 88.81 193 PHE A N 1
ATOM 1512 C CA . PHE A 1 193 ? 5.271 6.314 7.324 1.00 88.81 193 PHE A CA 1
ATOM 1513 C C . PHE A 1 193 ? 4.704 5.456 8.466 1.00 88.81 193 PHE A C 1
ATOM 1515 O O . PHE A 1 193 ? 3.816 5.905 9.189 1.00 88.81 193 PHE A O 1
ATOM 1522 N N . GLY A 1 194 ? 5.249 4.257 8.679 1.00 92.19 194 GLY A N 1
ATOM 1523 C CA . GLY A 1 194 ? 4.904 3.393 9.809 1.00 92.19 194 GLY A CA 1
ATOM 1524 C C . GLY A 1 194 ? 5.112 4.058 11.162 1.00 92.19 194 GLY A C 1
ATOM 1525 O O . GLY A 1 194 ? 4.224 4.014 12.010 1.00 92.19 194 GLY A O 1
ATOM 1526 N N . THR A 1 195 ? 6.228 4.764 11.336 1.00 92.06 195 THR A N 1
ATOM 1527 C CA . THR A 1 195 ? 6.497 5.560 12.541 1.00 92.06 195 THR A CA 1
ATOM 1528 C C . THR A 1 195 ? 5.442 6.647 12.766 1.00 92.06 195 THR A C 1
ATOM 1530 O O . THR A 1 195 ? 4.917 6.786 13.874 1.00 92.06 195 THR A O 1
ATOM 1533 N N . HIS A 1 196 ? 5.058 7.388 11.719 1.00 94.38 196 HIS A N 1
ATOM 1534 C CA . HIS A 1 196 ? 3.949 8.342 11.814 1.00 94.38 196 HIS A CA 1
ATOM 1535 C C . HIS A 1 196 ? 2.642 7.662 12.240 1.00 94.38 196 HIS A C 1
ATOM 1537 O O . HIS A 1 196 ? 1.924 8.196 13.086 1.00 94.38 196 HIS A O 1
ATOM 1543 N N . VAL A 1 197 ? 2.328 6.497 11.666 1.00 96.38 197 VAL A N 1
ATOM 1544 C CA . VAL A 1 197 ? 1.120 5.735 12.001 1.00 96.38 197 VAL A CA 1
ATOM 1545 C C . VAL A 1 197 ? 1.156 5.270 13.454 1.00 96.38 197 VAL A C 1
ATOM 1547 O O . VAL A 1 197 ? 0.161 5.465 14.147 1.00 96.38 197 VAL A O 1
ATOM 1550 N N . ALA A 1 198 ? 2.285 4.756 13.947 1.00 95.75 198 ALA A N 1
ATOM 1551 C CA . ALA A 1 198 ? 2.441 4.349 15.343 1.00 95.75 198 ALA A CA 1
ATOM 1552 C C . ALA A 1 198 ? 2.093 5.490 16.313 1.00 95.75 198 ALA A C 1
ATOM 1554 O O . ALA A 1 198 ? 1.304 5.331 17.245 1.00 95.75 198 ALA A O 1
ATOM 1555 N N . LEU A 1 199 ? 2.607 6.691 16.037 1.00 96.00 199 LEU A N 1
ATOM 1556 C CA . LEU A 1 199 ? 2.371 7.885 16.852 1.00 96.00 199 LEU A CA 1
ATOM 1557 C C . LEU A 1 199 ? 0.928 8.415 16.744 1.00 96.00 199 LEU A C 1
ATOM 1559 O O . LEU A 1 199 ? 0.370 8.925 17.721 1.00 96.00 199 LEU A O 1
ATOM 1563 N N . VAL A 1 200 ? 0.280 8.260 15.585 1.00 97.50 200 VAL A N 1
ATOM 1564 C CA . VAL A 1 200 ? -1.158 8.543 15.410 1.00 97.50 200 VAL A CA 1
ATOM 1565 C C . VAL A 1 200 ? -2.017 7.537 16.183 1.00 97.50 200 VAL A C 1
ATOM 1567 O O . VAL A 1 200 ? -2.999 7.934 16.814 1.00 97.50 200 VAL A O 1
ATOM 1570 N N . LEU A 1 201 ? -1.655 6.253 16.172 1.00 97.12 201 LEU A N 1
ATOM 1571 C CA . LEU A 1 201 ? -2.353 5.197 16.907 1.00 97.12 201 LEU A CA 1
ATOM 1572 C C . LEU A 1 201 ? -2.203 5.373 18.420 1.00 97.12 201 LEU A C 1
ATOM 1574 O O . LEU A 1 201 ? -3.197 5.261 19.137 1.00 97.12 201 LEU A O 1
ATOM 1578 N N . PHE A 1 202 ? -1.012 5.750 18.895 1.00 95.31 202 PHE A N 1
ATOM 1579 C CA . PHE A 1 202 ? -0.777 6.165 20.280 1.00 95.31 202 PHE A CA 1
ATOM 1580 C C . PHE A 1 202 ? -1.780 7.248 20.715 1.00 95.31 202 PHE A C 1
ATOM 1582 O O . PHE A 1 202 ? -2.497 7.078 21.705 1.00 95.31 202 PHE A O 1
ATOM 1589 N N . ARG A 1 203 ? -1.909 8.327 19.930 1.00 96.62 203 ARG A N 1
ATOM 1590 C CA . ARG A 1 203 ? -2.858 9.425 20.193 1.00 96.62 203 ARG A CA 1
ATOM 1591 C C . ARG A 1 203 ? -4.315 8.964 20.190 1.00 96.62 203 ARG A C 1
ATOM 1593 O O . ARG A 1 203 ? -5.075 9.328 21.087 1.00 96.62 203 ARG A O 1
ATOM 1600 N N . LEU A 1 204 ? -4.704 8.132 19.224 1.00 97.25 204 LEU A N 1
ATOM 1601 C CA . LEU A 1 204 ? -6.055 7.571 19.146 1.00 97.25 204 LEU A CA 1
ATOM 1602 C C . LEU A 1 204 ? -6.399 6.733 20.382 1.00 97.25 204 LEU A C 1
ATOM 1604 O O . LEU A 1 204 ? -7.438 6.952 21.000 1.00 97.25 204 LEU A O 1
ATOM 1608 N N . LEU A 1 205 ? -5.539 5.779 20.744 1.00 95.12 205 LEU A N 1
ATOM 1609 C CA . LEU A 1 205 ? -5.763 4.872 21.873 1.00 95.12 205 LEU A CA 1
ATOM 1610 C C . LEU A 1 205 ? -5.783 5.625 23.206 1.00 95.12 205 LEU A C 1
ATOM 1612 O O . LEU A 1 205 ? -6.563 5.289 24.097 1.00 95.12 205 LEU A O 1
ATOM 1616 N N . ARG A 1 206 ? -4.967 6.674 23.331 1.00 93.25 206 ARG A N 1
ATOM 1617 C CA . ARG A 1 206 ? -5.001 7.602 24.462 1.00 93.25 206 ARG A CA 1
ATOM 1618 C C . ARG A 1 206 ? -6.348 8.321 24.577 1.00 93.25 206 ARG A C 1
ATOM 1620 O O . ARG A 1 206 ? -6.921 8.383 25.664 1.00 93.25 206 ARG A O 1
ATOM 1627 N N . LEU A 1 207 ? -6.876 8.847 23.471 1.00 95.31 207 LEU A N 1
ATOM 1628 C CA . LEU A 1 207 ? -8.181 9.515 23.466 1.00 95.31 207 LEU A CA 1
ATOM 1629 C C . LEU A 1 207 ? -9.338 8.536 23.697 1.00 95.31 207 LEU A C 1
ATOM 1631 O O . LEU A 1 207 ? -10.269 8.876 24.419 1.00 95.31 207 LEU A O 1
ATOM 1635 N N . ALA A 1 208 ? -9.272 7.317 23.158 1.00 95.25 208 ALA A N 1
ATOM 1636 C CA . ALA A 1 208 ? -10.261 6.277 23.444 1.00 95.25 208 ALA A CA 1
ATOM 1637 C C . ALA A 1 208 ? -10.361 6.012 24.957 1.00 95.25 208 ALA A C 1
ATOM 1639 O O . ALA A 1 208 ? -11.458 6.068 25.511 1.00 95.25 208 ALA A O 1
ATOM 1640 N N . ARG A 1 209 ? -9.217 5.863 25.647 1.00 92.62 209 ARG A N 1
ATOM 1641 C CA . ARG A 1 209 ? -9.175 5.704 27.114 1.00 92.62 209 ARG A CA 1
ATOM 1642 C C . ARG A 1 209 ? -9.706 6.916 27.855 1.00 92.62 209 ARG A C 1
ATOM 1644 O O . ARG A 1 209 ? -10.432 6.752 28.827 1.00 92.62 209 ARG A O 1
ATOM 1651 N N . HIS A 1 210 ? -9.384 8.122 27.389 1.00 93.44 210 HIS A N 1
ATOM 1652 C CA . HIS A 1 210 ? -9.936 9.346 27.968 1.00 93.44 210 HIS A CA 1
ATOM 1653 C C . HIS A 1 210 ? -11.474 9.352 27.952 1.00 93.44 210 HIS A C 1
ATOM 1655 O O . HIS A 1 210 ? -12.087 9.814 28.909 1.00 93.44 210 HIS A O 1
ATOM 1661 N N . TYR A 1 211 ? -12.083 8.793 26.904 1.00 96.44 211 TYR A N 1
ATOM 1662 C CA . TYR A 1 211 ? -13.532 8.628 26.789 1.00 96.44 211 TYR A CA 1
ATOM 1663 C C . TYR A 1 211 ? -14.079 7.330 27.413 1.00 96.44 211 TYR A C 1
ATOM 1665 O O . TYR A 1 211 ? -15.275 7.072 27.300 1.00 96.44 211 TYR A O 1
ATOM 1673 N N . GLY A 1 212 ? -13.242 6.535 28.089 1.00 94.25 212 GLY A N 1
ATOM 1674 C CA . GLY A 1 212 ? -13.641 5.322 28.810 1.00 94.25 212 GLY A CA 1
ATOM 1675 C C . GLY A 1 212 ? -13.562 4.016 28.012 1.00 94.25 212 GLY A C 1
ATOM 1676 O O . GLY A 1 212 ? -13.965 2.976 28.526 1.00 94.25 212 GLY A O 1
ATOM 1677 N N . ALA A 1 213 ? -13.036 4.033 26.785 1.00 95.69 213 ALA A N 1
ATOM 1678 C CA . ALA A 1 213 ? -12.909 2.845 25.942 1.00 95.69 213 ALA A CA 1
ATOM 1679 C C . ALA A 1 213 ? -11.478 2.280 25.917 1.00 95.69 213 ALA A C 1
ATOM 1681 O O . ALA A 1 213 ? -10.492 3.015 25.883 1.00 95.69 213 ALA A O 1
ATOM 1682 N N . ASN A 1 214 ? -11.364 0.953 25.850 1.00 94.25 214 ASN A N 1
ATOM 1683 C CA . ASN A 1 214 ? -10.109 0.241 25.599 1.00 94.25 214 ASN A CA 1
ATOM 1684 C C . ASN A 1 214 ? -10.321 -0.731 24.426 1.00 94.25 214 ASN A C 1
ATOM 1686 O O . ASN A 1 214 ? -10.645 -1.896 24.660 1.00 94.25 214 ASN A O 1
ATOM 1690 N N . PRO A 1 215 ? -10.234 -0.251 23.172 1.00 96.50 215 PRO A N 1
ATOM 1691 C CA . PRO A 1 215 ? -10.594 -1.056 22.014 1.00 96.50 215 PRO A CA 1
ATOM 1692 C C . PRO A 1 215 ? -9.649 -2.241 21.820 1.00 96.50 215 PRO A C 1
ATOM 1694 O O . PRO A 1 215 ? -8.431 -2.106 21.939 1.00 96.50 215 PRO A O 1
ATOM 1697 N N . GLN A 1 216 ? -10.221 -3.380 21.441 1.00 98.06 216 GLN A N 1
ATOM 1698 C CA . GLN A 1 216 ? -9.481 -4.547 20.981 1.00 98.06 216 GLN A CA 1
ATOM 1699 C C . GLN A 1 216 ? -8.997 -4.314 19.547 1.00 98.06 216 GLN A C 1
ATOM 1701 O O . GLN A 1 216 ? -9.755 -3.848 18.689 1.00 98.06 216 GLN A O 1
ATOM 1706 N N . VAL A 1 217 ? -7.735 -4.642 19.275 1.00 98.38 217 VAL A N 1
ATOM 1707 C CA . VAL A 1 217 ? -7.123 -4.439 17.959 1.00 98.38 217 VAL A CA 1
ATOM 1708 C C . VAL A 1 217 ? -7.147 -5.727 17.141 1.00 98.38 217 VAL A C 1
ATOM 1710 O O . VAL A 1 217 ? -6.677 -6.775 17.585 1.00 98.38 217 VAL A O 1
ATOM 1713 N N . ILE A 1 218 ? -7.676 -5.637 15.921 1.00 98.44 218 ILE A N 1
ATOM 1714 C CA . ILE A 1 218 ? -7.688 -6.724 14.939 1.00 98.44 218 ILE A CA 1
ATOM 1715 C C . ILE A 1 218 ? -6.859 -6.277 13.735 1.00 98.44 218 ILE A C 1
ATOM 1717 O O . ILE A 1 218 ? -7.303 -5.467 12.925 1.00 98.44 218 ILE A O 1
ATOM 1721 N N . ALA A 1 219 ? -5.642 -6.792 13.612 1.00 97.69 219 ALA A N 1
ATOM 1722 C CA . ALA A 1 219 ? -4.744 -6.487 12.511 1.00 97.69 219 ALA A CA 1
ATOM 1723 C C . ALA A 1 219 ? -4.783 -7.583 11.435 1.00 97.69 219 ALA A C 1
ATOM 1725 O O . ALA A 1 219 ? -4.804 -8.780 11.728 1.00 97.69 219 ALA A O 1
ATOM 1726 N N . ALA A 1 220 ? -4.751 -7.178 10.171 1.00 94.62 220 ALA A N 1
ATOM 1727 C CA . ALA A 1 220 ? -4.626 -8.058 9.019 1.00 94.62 220 ALA A CA 1
ATOM 1728 C C . ALA A 1 220 ? -3.426 -7.619 8.178 1.00 94.62 220 ALA A C 1
ATOM 1730 O O . ALA A 1 220 ? -3.267 -6.443 7.872 1.00 94.62 220 ALA A O 1
ATOM 1731 N N . SER A 1 221 ? -2.567 -8.560 7.791 1.00 91.00 221 SER A N 1
ATOM 1732 C CA . SER A 1 221 ? -1.362 -8.279 7.011 1.00 91.00 221 SER A CA 1
ATOM 1733 C C . SER A 1 221 ? -1.091 -9.378 5.999 1.00 91.00 221 SER A C 1
ATOM 1735 O O . SER A 1 221 ? -1.431 -10.538 6.228 1.00 91.00 221 SER A O 1
ATOM 1737 N N . ALA A 1 222 ? -0.481 -9.047 4.859 1.00 83.44 222 ALA A N 1
ATOM 1738 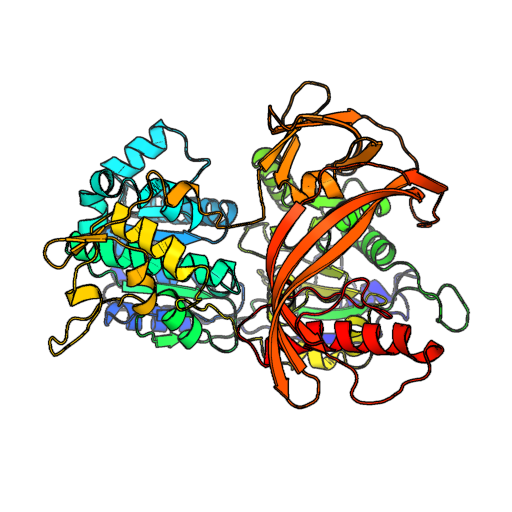C CA . ALA A 1 222 ? 0.284 -10.019 4.083 1.00 83.44 222 ALA A CA 1
ATOM 1739 C C . ALA A 1 222 ? 1.422 -10.620 4.924 1.00 83.44 222 ALA A C 1
ATOM 1741 O O . ALA A 1 222 ? 1.781 -10.096 5.982 1.00 83.44 222 ALA A O 1
ATOM 1742 N N . THR A 1 223 ? 1.971 -11.733 4.451 1.00 79.81 223 THR A N 1
ATOM 1743 C CA . THR A 1 223 ? 3.047 -12.436 5.141 1.00 79.81 223 THR A CA 1
ATOM 1744 C C . THR A 1 223 ? 4.292 -11.544 5.208 1.00 79.81 223 THR A C 1
ATOM 1746 O O . THR A 1 223 ? 4.852 -11.153 4.182 1.00 79.81 223 THR A O 1
ATOM 1749 N N . ILE A 1 224 ? 4.680 -11.193 6.434 1.00 86.12 224 ILE A N 1
ATOM 1750 C CA . ILE A 1 224 ? 5.889 -10.443 6.797 1.00 86.12 224 ILE A CA 1
ATOM 1751 C C . ILE A 1 224 ? 6.621 -11.213 7.895 1.00 86.12 224 ILE A C 1
ATOM 1753 O O . ILE A 1 224 ? 5.995 -12.000 8.609 1.00 86.12 224 ILE A O 1
ATOM 1757 N N . GLY A 1 225 ? 7.933 -11.007 8.023 1.00 86.12 225 GLY A N 1
ATOM 1758 C CA . GLY A 1 225 ? 8.764 -11.791 8.940 1.00 86.12 225 GLY A CA 1
ATOM 1759 C C . GLY A 1 225 ? 8.341 -11.686 10.413 1.00 86.12 225 GLY A C 1
ATOM 1760 O O . GLY A 1 225 ? 8.359 -12.691 11.120 1.00 86.12 225 GLY A O 1
ATOM 1761 N N . ASN A 1 226 ? 7.892 -10.502 10.837 1.00 91.12 226 ASN A N 1
ATOM 1762 C CA . ASN A 1 226 ? 7.708 -10.085 12.234 1.00 91.12 226 ASN A CA 1
ATOM 1763 C C . ASN A 1 226 ? 6.326 -9.436 12.484 1.00 91.12 226 ASN A C 1
ATOM 1765 O O . ASN A 1 226 ? 6.221 -8.328 13.014 1.00 91.12 226 ASN A O 1
ATOM 1769 N N . ALA A 1 227 ? 5.238 -10.063 12.018 1.00 93.69 227 ALA A N 1
ATOM 1770 C CA . ALA A 1 227 ? 3.915 -9.430 12.050 1.00 93.69 227 ALA A CA 1
ATOM 1771 C C . ALA A 1 227 ? 3.447 -9.072 13.467 1.00 93.6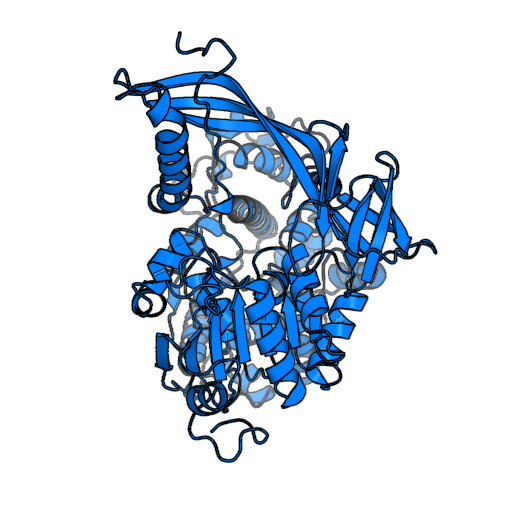9 227 ALA A C 1
ATOM 1773 O O . ALA A 1 227 ? 2.826 -8.024 13.656 1.00 93.69 227 ALA A O 1
ATOM 1774 N N . ARG A 1 228 ? 3.767 -9.921 14.452 1.00 95.62 228 ARG A N 1
ATOM 1775 C CA . ARG A 1 228 ? 3.498 -9.664 15.866 1.00 95.62 228 ARG A CA 1
ATOM 1776 C C . ARG A 1 228 ? 4.240 -8.439 16.363 1.00 95.62 228 ARG A C 1
ATOM 1778 O O . ARG A 1 228 ? 3.604 -7.493 16.811 1.00 95.62 228 ARG A O 1
ATOM 1785 N N . GLU A 1 229 ? 5.561 -8.451 16.250 1.00 94.25 229 GLU A N 1
ATOM 1786 C CA . GLU A 1 229 ? 6.434 -7.393 16.748 1.00 94.25 229 GLU A CA 1
ATOM 1787 C C . GLU A 1 229 ? 6.093 -6.061 16.079 1.00 94.25 229 GLU A C 1
ATOM 1789 O O . GLU A 1 229 ? 6.082 -5.019 16.725 1.00 94.25 229 GLU A O 1
ATOM 1794 N N . HIS A 1 230 ? 5.747 -6.093 14.791 1.00 94.38 230 HIS A N 1
ATOM 1795 C CA . HIS A 1 230 ? 5.328 -4.907 14.060 1.00 94.38 230 HIS A CA 1
ATOM 1796 C C . HIS A 1 230 ? 3.984 -4.352 14.557 1.00 94.38 230 HIS A C 1
ATOM 1798 O O . HIS A 1 230 ? 3.855 -3.143 14.745 1.00 94.38 230 HIS A O 1
ATOM 1804 N N . ALA A 1 231 ? 2.989 -5.208 14.821 1.00 95.81 231 ALA A N 1
ATOM 1805 C CA . ALA A 1 231 ? 1.719 -4.779 15.413 1.00 95.81 231 ALA A CA 1
ATOM 1806 C C . ALA A 1 231 ? 1.923 -4.200 16.824 1.00 95.81 231 ALA A C 1
ATOM 1808 O O . ALA A 1 231 ? 1.385 -3.138 17.143 1.00 95.81 231 ALA A O 1
ATOM 1809 N N . GLU A 1 232 ? 2.752 -4.863 17.636 1.00 94.25 232 GLU A N 1
ATOM 1810 C CA . GLU A 1 232 ? 3.128 -4.419 18.980 1.00 94.25 232 GLU A CA 1
ATOM 1811 C C . GLU A 1 232 ? 3.850 -3.059 18.934 1.00 94.25 232 GLU A C 1
ATOM 1813 O O . GLU A 1 232 ? 3.509 -2.167 19.709 1.00 94.25 232 GLU A O 1
ATOM 1818 N N . ALA A 1 233 ? 4.765 -2.845 17.982 1.00 91.81 233 ALA A N 1
ATOM 1819 C CA . ALA A 1 233 ? 5.452 -1.567 17.777 1.00 91.81 233 ALA A CA 1
ATOM 1820 C C . ALA A 1 233 ? 4.505 -0.440 17.325 1.00 91.81 233 ALA A C 1
ATOM 1822 O O . ALA A 1 233 ? 4.650 0.702 17.759 1.00 91.81 233 ALA A O 1
ATOM 1823 N N . LEU A 1 234 ? 3.516 -0.748 16.479 1.00 94.19 234 LEU A N 1
ATOM 1824 C CA . LEU A 1 234 ? 2.546 0.233 15.985 1.00 94.19 234 LEU A CA 1
ATOM 1825 C C . LEU A 1 234 ? 1.537 0.677 17.053 1.00 94.19 234 LEU A C 1
ATOM 1827 O O . LEU A 1 234 ? 1.087 1.820 17.017 1.00 94.19 234 LEU A O 1
ATOM 1831 N N . THR A 1 235 ? 1.137 -0.198 17.981 1.00 93.50 235 THR A N 1
ATOM 1832 C CA . THR A 1 235 ? 0.056 0.123 18.935 1.00 93.50 235 THR A CA 1
ATOM 1833 C C . THR A 1 235 ? 0.486 0.178 20.396 1.00 93.50 235 THR A C 1
ATOM 1835 O O . THR A 1 235 ? -0.272 0.689 21.220 1.00 93.50 235 THR A O 1
ATOM 1838 N N . GLY A 1 236 ? 1.640 -0.391 20.749 1.00 90.75 236 GLY A N 1
ATOM 1839 C CA . GLY A 1 236 ? 2.065 -0.587 22.138 1.00 90.75 236 GLY A CA 1
ATOM 1840 C C . GLY A 1 236 ? 1.206 -1.596 22.913 1.00 90.75 236 GLY A C 1
ATOM 1841 O O . GLY A 1 236 ? 1.086 -1.482 24.129 1.00 90.75 236 GLY A O 1
ATOM 1842 N N . LEU A 1 237 ? 0.556 -2.546 22.230 1.00 92.44 237 LEU A N 1
ATOM 1843 C CA . LEU A 1 237 ? -0.329 -3.559 22.832 1.00 92.44 237 LEU A CA 1
ATOM 1844 C C . LEU A 1 237 ? 0.161 -4.954 22.461 1.00 92.44 237 LEU A C 1
ATOM 1846 O O . LEU A 1 237 ? 0.693 -5.110 21.376 1.00 92.44 237 LEU A O 1
ATOM 1850 N N . SER A 1 238 ? -0.067 -5.959 23.307 1.00 94.38 238 SER A N 1
ATOM 1851 C CA . SER A 1 238 ? 0.313 -7.355 23.035 1.00 94.38 238 SER A CA 1
ATOM 1852 C C . SER A 1 238 ? -0.612 -8.019 22.014 1.00 94.38 238 SER A C 1
ATOM 1854 O O . SER A 1 238 ? -1.829 -7.813 22.081 1.00 94.38 238 SER A O 1
ATOM 1856 N N . PHE A 1 239 ? -0.061 -8.868 21.139 1.00 96.69 239 PHE A N 1
ATOM 1857 C CA . PHE A 1 239 ? -0.818 -9.580 20.099 1.00 96.69 239 PHE A CA 1
ATOM 1858 C C . PHE A 1 239 ? -0.621 -11.097 20.124 1.00 96.69 239 PHE A C 1
ATOM 1860 O O . PHE A 1 239 ? 0.446 -11.606 20.466 1.00 96.69 239 PHE A O 1
ATOM 1867 N N . VAL A 1 240 ? -1.648 -11.819 19.671 1.00 97.50 240 VAL A N 1
ATOM 1868 C CA . VAL A 1 240 ? -1.517 -13.193 19.174 1.00 97.50 240 VAL A CA 1
ATOM 1869 C C . VAL A 1 240 ? -1.347 -13.156 17.665 1.00 97.50 240 VAL A C 1
ATOM 1871 O O . VAL A 1 240 ? -2.167 -12.578 16.949 1.00 97.50 240 VAL A O 1
ATOM 1874 N N . GLU A 1 241 ? -0.291 -13.796 17.182 1.00 96.44 241 GLU A N 1
ATOM 1875 C CA . GLU A 1 241 ? -0.053 -13.951 15.756 1.00 96.44 241 GLU A CA 1
ATOM 1876 C C . GLU A 1 241 ? -0.693 -15.226 15.221 1.00 96.44 241 GLU A C 1
ATOM 1878 O O . GLU A 1 241 ? -0.548 -16.306 15.792 1.00 96.44 241 GLU A O 1
ATOM 1883 N N . LEU A 1 242 ? -1.385 -15.083 14.095 1.00 94.94 242 LEU A N 1
ATOM 1884 C CA . LEU A 1 242 ? -2.006 -16.171 13.361 1.00 94.94 242 LEU A CA 1
ATOM 1885 C C . LEU A 1 242 ? -1.407 -16.195 11.956 1.00 94.94 242 LEU A C 1
ATOM 1887 O O . LEU A 1 242 ? -1.431 -15.186 11.243 1.00 94.94 242 LEU A O 1
ATOM 1891 N N . ARG A 1 243 ? -0.885 -17.351 11.545 1.00 91.81 243 ARG A N 1
ATOM 1892 C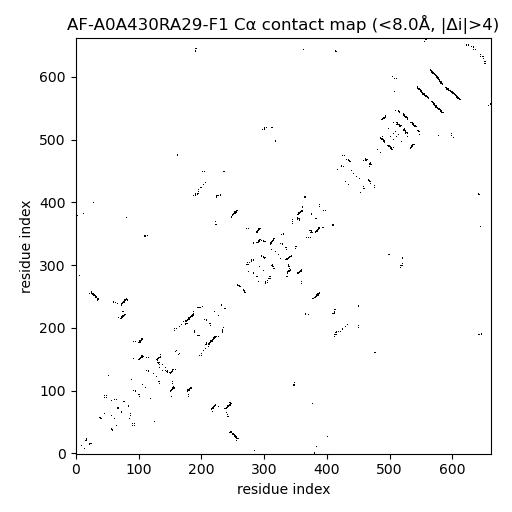 CA . ARG A 1 243 ? -0.276 -17.569 10.227 1.00 91.81 243 ARG A CA 1
ATOM 1893 C C . ARG A 1 243 ? -1.024 -18.669 9.495 1.00 91.81 243 ARG A C 1
ATOM 1895 O O . ARG A 1 243 ? -1.384 -19.672 10.091 1.00 91.81 243 ARG A O 1
ATOM 1902 N N . GLU A 1 244 ? -1.238 -18.460 8.205 1.00 89.19 244 GLU A N 1
ATOM 1903 C CA . GLU A 1 244 ? -1.849 -19.448 7.324 1.00 89.19 244 GLU A CA 1
ATOM 1904 C C . GLU A 1 244 ? -1.419 -19.165 5.887 1.00 89.19 244 GLU A C 1
ATOM 1906 O O . GLU A 1 244 ? -1.392 -18.006 5.445 1.00 89.19 244 GLU A O 1
ATOM 1911 N N . GLU A 1 245 ? -1.125 -20.229 5.148 1.00 85.81 245 GLU A N 1
ATOM 1912 C CA . GLU A 1 245 ? -0.785 -20.149 3.737 1.00 85.81 245 GLU A CA 1
ATOM 1913 C C . GLU A 1 245 ? -1.923 -20.716 2.889 1.00 85.81 245 GLU A C 1
ATOM 1915 O O . GLU A 1 245 ? -2.259 -21.895 2.929 1.00 85.81 245 GLU A O 1
ATOM 1920 N N . VAL A 1 246 ? -2.526 -19.843 2.086 1.00 83.38 246 VAL A N 1
ATOM 1921 C CA . VAL A 1 246 ? -3.610 -20.189 1.168 1.00 83.38 246 VAL A CA 1
ATOM 1922 C C . VAL A 1 246 ? -3.204 -19.858 -0.264 1.00 83.38 246 VAL A C 1
ATOM 1924 O O . VAL A 1 246 ? -2.800 -18.732 -0.572 1.00 83.38 246 VAL A O 1
ATOM 1927 N N . ALA A 1 247 ? -3.403 -20.811 -1.168 1.00 83.88 247 ALA A N 1
ATOM 1928 C CA . ALA A 1 247 ? -3.271 -20.625 -2.607 1.00 83.88 247 ALA A CA 1
ATOM 1929 C C . ALA A 1 247 ? -4.496 -21.228 -3.303 1.00 83.88 247 ALA A C 1
ATOM 1931 O O . ALA A 1 247 ? -4.646 -22.440 -3.405 1.00 83.88 247 ALA A O 1
ATOM 1932 N N . ARG A 1 248 ? -5.420 -20.386 -3.772 1.00 81.88 248 ARG A N 1
ATOM 1933 C CA . ARG A 1 248 ? -6.677 -20.861 -4.384 1.00 81.88 248 ARG A CA 1
ATOM 1934 C C . ARG A 1 248 ? -6.492 -21.470 -5.773 1.00 81.88 248 ARG A C 1
ATOM 1936 O O . ARG A 1 248 ? -7.366 -22.205 -6.226 1.00 81.88 248 ARG A O 1
ATOM 1943 N N . SER A 1 249 ? -5.366 -21.177 -6.410 1.00 85.50 249 SER A N 1
ATOM 1944 C CA . SER A 1 249 ? -4.987 -21.705 -7.708 1.00 85.50 249 SER A CA 1
ATOM 1945 C C . SER A 1 249 ? -3.512 -22.073 -7.749 1.00 85.50 249 SER A C 1
ATOM 1947 O O . SER A 1 249 ? -2.701 -21.556 -6.979 1.00 85.50 249 SER A O 1
ATOM 1949 N N . GLU A 1 250 ? -3.165 -22.903 -8.727 1.00 90.75 250 GLU A N 1
ATOM 1950 C CA . GLU A 1 250 ? -1.783 -23.061 -9.165 1.00 90.75 250 GLU A CA 1
ATOM 1951 C C . GLU A 1 250 ? -1.240 -21.739 -9.722 1.00 90.75 250 GLU A C 1
ATOM 1953 O O . GLU A 1 250 ? -1.989 -20.944 -10.312 1.00 90.75 250 GLU A O 1
ATOM 1958 N N . ARG A 1 251 ? 0.067 -21.519 -9.563 1.00 92.12 251 ARG A N 1
ATOM 1959 C CA . ARG A 1 251 ? 0.771 -20.363 -10.130 1.00 92.12 251 ARG A CA 1
ATOM 1960 C C . ARG A 1 251 ? 2.020 -20.809 -10.858 1.00 92.12 251 ARG A C 1
ATOM 1962 O O . ARG A 1 251 ? 2.849 -21.499 -10.279 1.00 92.12 251 ARG A O 1
ATOM 1969 N N . GLU A 1 252 ? 2.164 -20.390 -12.098 1.00 95.44 252 GLU A N 1
ATOM 1970 C CA . GLU A 1 252 ? 3.346 -20.639 -12.907 1.00 95.44 252 GLU A CA 1
ATOM 1971 C C . GLU A 1 252 ? 4.231 -19.393 -12.878 1.00 95.44 252 GLU A C 1
ATOM 1973 O O . GLU A 1 252 ? 3.837 -18.334 -13.363 1.00 95.44 252 GLU A O 1
ATOM 1978 N N . VAL A 1 253 ? 5.394 -19.503 -12.235 1.00 96.69 253 VAL A N 1
ATOM 1979 C CA . VAL A 1 253 ? 6.363 -18.415 -12.077 1.00 96.69 253 VAL A CA 1
ATOM 1980 C C . VAL A 1 253 ? 7.464 -18.577 -13.113 1.00 96.69 253 VAL A C 1
ATOM 1982 O O . VAL A 1 253 ? 8.177 -19.581 -13.098 1.00 96.69 253 VAL A O 1
ATOM 1985 N N . LEU A 1 254 ? 7.611 -17.583 -13.983 1.00 97.75 254 LEU A N 1
ATOM 1986 C CA . LEU A 1 254 ? 8.567 -17.557 -15.082 1.00 97.75 254 LEU A CA 1
ATOM 1987 C C . LEU A 1 254 ? 9.540 -16.384 -14.928 1.00 97.75 254 LEU A C 1
ATOM 1989 O O . LEU A 1 254 ? 9.140 -15.298 -14.509 1.00 97.75 254 LEU A O 1
ATOM 1993 N N . VAL A 1 255 ? 10.798 -16.577 -15.326 1.00 97.56 255 VAL A N 1
ATOM 1994 C CA . VAL A 1 255 ? 11.757 -15.480 -15.537 1.00 97.56 255 VAL A CA 1
ATOM 1995 C C . VAL A 1 255 ? 12.023 -15.355 -17.029 1.00 97.56 255 VAL A C 1
ATOM 1997 O O . VAL A 1 255 ? 12.514 -16.298 -17.652 1.00 97.56 255 VAL A O 1
ATOM 2000 N N . LEU A 1 256 ? 11.677 -14.198 -17.594 1.00 97.19 256 LEU A N 1
ATOM 2001 C CA . LEU A 1 256 ? 11.827 -13.898 -19.014 1.00 97.19 256 LEU A CA 1
ATOM 2002 C C . LEU A 1 256 ? 13.066 -13.029 -19.228 1.00 97.19 256 LEU A C 1
ATOM 2004 O O . LEU A 1 256 ? 13.075 -11.855 -18.865 1.00 97.19 256 LEU A O 1
ATOM 2008 N N . LEU A 1 257 ? 14.093 -13.593 -19.860 1.00 95.19 257 LEU A N 1
ATOM 2009 C CA . LEU A 1 257 ? 15.310 -12.871 -20.209 1.00 95.19 257 LEU A CA 1
ATOM 2010 C C . LEU A 1 257 ? 15.030 -11.874 -21.350 1.00 95.19 257 LEU A C 1
ATOM 2012 O O . LEU A 1 257 ? 14.506 -12.278 -22.399 1.00 95.19 257 LEU A O 1
ATOM 2016 N N . PRO A 1 258 ? 15.384 -10.584 -21.200 1.00 94.62 258 PRO A N 1
ATOM 2017 C CA . PRO A 1 258 ? 15.253 -9.625 -22.288 1.00 94.62 258 PRO A CA 1
ATOM 2018 C C . PRO A 1 258 ? 16.051 -10.039 -23.533 1.00 94.62 258 PRO A C 1
ATOM 2020 O O . PRO A 1 258 ? 17.133 -10.617 -23.436 1.00 94.62 258 PRO A O 1
ATOM 2023 N N . LYS A 1 259 ? 15.499 -9.764 -24.718 1.00 93.00 259 LYS A N 1
ATOM 2024 C CA . LYS A 1 259 ? 16.037 -10.221 -26.004 1.00 93.00 259 LYS A CA 1
ATOM 2025 C C . LYS A 1 259 ? 17.447 -9.657 -26.234 1.00 93.00 259 LYS A C 1
ATOM 2027 O O . LYS A 1 259 ? 17.609 -8.439 -26.138 1.00 93.00 259 LYS A O 1
ATOM 2032 N N . PRO A 1 260 ? 18.451 -10.485 -26.568 1.00 90.31 260 PRO A N 1
ATOM 2033 C CA . PRO A 1 260 ? 19.779 -9.985 -26.901 1.00 90.31 260 PRO A CA 1
ATOM 2034 C C . PRO A 1 260 ? 19.732 -9.163 -28.198 1.00 90.31 260 PRO A C 1
ATOM 2036 O O . PRO A 1 260 ? 19.033 -9.518 -29.150 1.00 90.31 260 PRO A O 1
ATOM 2039 N N . LEU A 1 261 ? 20.456 -8.045 -28.223 1.00 88.38 261 LEU A N 1
ATOM 2040 C CA . LEU A 1 261 ? 20.611 -7.162 -29.386 1.00 88.38 261 LEU A CA 1
ATOM 2041 C C . LEU A 1 261 ? 21.936 -7.389 -30.125 1.00 88.38 261 LEU A C 1
ATOM 2043 O O . LEU A 1 261 ? 22.136 -6.846 -31.209 1.00 88.38 261 LEU A O 1
ATOM 2047 N N . ASP A 1 262 ? 22.830 -8.185 -29.545 1.00 87.56 262 ASP A N 1
ATOM 2048 C CA . ASP A 1 262 ? 24.084 -8.623 -30.144 1.00 87.56 262 ASP A CA 1
ATOM 2049 C C . ASP A 1 262 ? 24.281 -10.135 -29.947 1.00 87.56 262 ASP A C 1
ATOM 2051 O O . ASP A 1 262 ? 23.554 -10.787 -29.196 1.00 87.56 262 ASP A O 1
ATOM 2055 N N . ALA A 1 263 ? 25.263 -10.707 -30.647 1.00 82.62 263 ALA A N 1
ATOM 2056 C CA . ALA A 1 263 ? 25.530 -12.144 -30.615 1.00 82.62 263 ALA A CA 1
ATOM 2057 C C . ALA A 1 263 ? 26.048 -12.648 -29.255 1.00 82.62 263 ALA A C 1
ATOM 2059 O O . ALA A 1 263 ? 25.964 -13.843 -28.982 1.00 82.62 263 ALA A O 1
ATOM 2060 N N . LYS A 1 264 ? 26.597 -11.758 -28.417 1.00 80.75 264 LYS A N 1
ATOM 2061 C CA . LYS A 1 264 ? 27.145 -12.101 -27.098 1.00 80.75 264 LYS A CA 1
ATOM 2062 C C . LYS A 1 264 ? 26.108 -11.975 -25.977 1.00 80.75 264 LYS A C 1
ATOM 2064 O O . LYS A 1 264 ? 26.342 -12.473 -24.881 1.00 80.75 264 LYS A O 1
ATOM 2069 N N . GLY A 1 265 ? 24.976 -11.324 -26.242 1.00 78.38 265 GLY A N 1
ATOM 2070 C CA . GLY A 1 265 ? 23.966 -10.977 -25.248 1.00 78.38 265 GLY A CA 1
ATOM 2071 C C . GLY A 1 265 ? 24.410 -9.899 -24.256 1.00 78.38 265 GLY A C 1
ATOM 2072 O O . GLY A 1 265 ? 23.799 -9.793 -23.191 1.00 78.38 265 GLY A O 1
ATOM 2073 N N . GLU A 1 266 ? 25.448 -9.124 -24.592 1.00 80.19 266 GLU A N 1
ATOM 2074 C CA . GLU A 1 266 ? 25.974 -8.036 -23.752 1.00 80.19 266 GLU A CA 1
ATOM 2075 C C . GLU A 1 266 ? 24.998 -6.856 -23.734 1.00 80.19 266 GLU A C 1
ATOM 2077 O O . GLU A 1 266 ? 24.739 -6.268 -22.687 1.00 80.19 266 GLU A O 1
ATOM 2082 N N . ARG A 1 267 ? 24.399 -6.544 -24.886 1.00 83.31 267 ARG A N 1
ATOM 2083 C CA . ARG A 1 267 ? 23.301 -5.589 -25.004 1.00 83.31 267 ARG A CA 1
ATOM 2084 C C . ARG A 1 267 ? 21.988 -6.336 -25.068 1.00 83.31 267 ARG A C 1
ATOM 2086 O O . ARG A 1 267 ? 21.797 -7.217 -25.911 1.00 83.31 267 ARG A O 1
ATOM 2093 N N . ARG A 1 268 ? 21.040 -5.930 -24.232 1.00 88.62 268 ARG A N 1
ATOM 2094 C CA . ARG A 1 268 ? 19.693 -6.491 -24.224 1.00 88.62 268 ARG A CA 1
ATOM 2095 C C . ARG A 1 268 ? 18.672 -5.424 -24.598 1.00 88.62 268 ARG A C 1
ATOM 2097 O O . ARG A 1 268 ? 18.905 -4.218 -24.505 1.00 88.62 268 ARG A O 1
ATOM 2104 N N . ARG A 1 269 ? 17.523 -5.865 -25.098 1.00 91.06 269 ARG A N 1
ATOM 2105 C CA . ARG A 1 269 ? 16.387 -4.983 -25.342 1.00 91.06 269 ARG A CA 1
ATOM 2106 C C . ARG A 1 269 ? 15.876 -4.455 -24.006 1.00 91.06 269 ARG A C 1
ATOM 2108 O O . ARG A 1 269 ? 15.867 -5.168 -23.008 1.00 91.06 269 ARG A O 1
ATOM 2115 N N . SER A 1 270 ? 15.392 -3.214 -24.014 1.00 92.00 270 SER A N 1
ATOM 2116 C CA . SER A 1 270 ? 14.803 -2.595 -22.828 1.00 92.00 270 SER A CA 1
ATOM 2117 C C . SER A 1 270 ? 13.730 -3.496 -22.189 1.00 92.00 270 SER A C 1
ATOM 2119 O O . SER A 1 270 ? 12.789 -3.894 -22.885 1.00 92.00 270 SER A O 1
ATOM 2121 N N . PRO A 1 271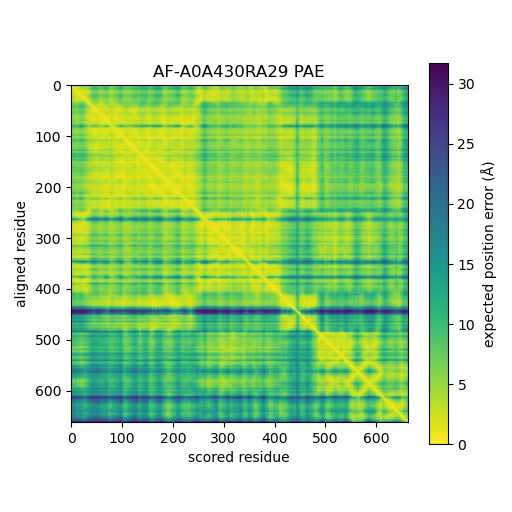 ? 13.783 -3.727 -20.864 1.00 94.25 271 PRO A N 1
ATOM 2122 C CA . PRO A 1 271 ? 12.726 -4.417 -20.122 1.00 94.25 271 PRO A CA 1
ATOM 2123 C C . PRO A 1 271 ? 11.338 -3.783 -20.294 1.00 94.25 271 PRO A C 1
ATOM 2125 O O . PRO A 1 271 ? 10.326 -4.475 -20.218 1.00 94.25 271 PRO A O 1
ATOM 2128 N N . LEU A 1 272 ? 11.270 -2.470 -20.565 1.00 94.88 272 LEU A N 1
ATOM 2129 C CA . LEU A 1 272 ? 10.003 -1.786 -20.845 1.00 94.88 272 LEU A CA 1
ATOM 2130 C C . LEU A 1 272 ? 9.389 -2.256 -22.170 1.00 94.88 272 LEU A C 1
ATOM 2132 O O . LEU A 1 272 ? 8.175 -2.410 -22.263 1.00 94.88 272 LEU A O 1
ATOM 2136 N N . LEU A 1 273 ? 10.219 -2.507 -23.186 1.00 94.50 273 LEU A N 1
ATOM 2137 C CA . LEU A 1 273 ? 9.752 -3.053 -24.459 1.00 94.50 273 LEU A CA 1
ATOM 2138 C C . LEU A 1 273 ? 9.354 -4.522 -24.318 1.00 94.50 273 LEU A C 1
ATOM 2140 O O . LEU A 1 273 ? 8.321 -4.905 -24.850 1.00 94.50 273 LEU A O 1
ATOM 2144 N N . GLU A 1 274 ? 10.107 -5.329 -23.564 1.00 96.19 274 GLU A N 1
ATOM 2145 C CA . GLU A 1 274 ? 9.711 -6.714 -23.249 1.00 96.19 274 GLU A CA 1
ATOM 2146 C C . GLU A 1 274 ? 8.318 -6.774 -22.621 1.00 96.19 274 GLU A C 1
ATOM 2148 O O . GLU A 1 274 ? 7.449 -7.526 -23.064 1.00 96.19 274 GLU A O 1
ATOM 2153 N N . ALA A 1 275 ? 8.093 -5.924 -21.619 1.00 97.44 275 ALA A N 1
ATOM 2154 C CA . ALA A 1 275 ? 6.810 -5.813 -20.953 1.00 97.44 275 ALA A CA 1
ATOM 2155 C C . ALA A 1 275 ? 5.706 -5.350 -21.907 1.00 97.44 275 ALA A C 1
ATOM 2157 O O . ALA A 1 275 ? 4.590 -5.844 -21.812 1.00 97.44 275 ALA A O 1
ATOM 2158 N N . ALA A 1 276 ? 6.006 -4.441 -22.838 1.00 97.31 276 ALA A N 1
ATOM 2159 C CA . ALA A 1 276 ? 5.052 -3.962 -23.833 1.00 97.31 276 ALA A CA 1
ATOM 2160 C C . ALA A 1 276 ? 4.630 -5.063 -24.823 1.00 97.31 276 ALA A C 1
ATOM 2162 O O . ALA A 1 276 ? 3.436 -5.221 -25.080 1.00 97.31 276 ALA A O 1
ATOM 2163 N N . TYR A 1 277 ? 5.578 -5.866 -25.322 1.00 97.12 277 TYR A N 1
ATOM 2164 C CA . TYR A 1 277 ? 5.271 -7.030 -26.164 1.00 97.12 277 TYR A CA 1
ATOM 2165 C C . TYR A 1 277 ? 4.424 -8.057 -25.414 1.00 97.12 277 TYR A C 1
ATOM 2167 O O . TYR A 1 277 ? 3.445 -8.566 -25.959 1.00 97.12 277 TYR A O 1
ATOM 2175 N N . LEU A 1 278 ? 4.755 -8.329 -24.150 1.00 97.50 278 LEU A N 1
ATOM 2176 C CA . LEU A 1 278 ? 3.974 -9.246 -23.325 1.00 97.50 278 LEU A CA 1
ATOM 2177 C C . LEU A 1 278 ? 2.576 -8.686 -23.012 1.00 97.50 278 LEU A C 1
ATOM 2179 O O . LEU A 1 278 ? 1.602 -9.423 -23.111 1.00 97.50 278 LEU A O 1
ATOM 2183 N N . ALA A 1 279 ? 2.452 -7.386 -22.720 1.00 97.94 279 ALA A N 1
ATOM 2184 C CA . ALA A 1 279 ? 1.167 -6.706 -22.523 1.00 97.94 279 ALA A CA 1
ATOM 2185 C C . ALA A 1 279 ? 0.258 -6.864 -23.738 1.00 97.94 279 ALA A C 1
ATOM 2187 O O . ALA A 1 279 ? -0.911 -7.217 -23.608 1.00 97.94 279 ALA A O 1
ATOM 2188 N N . ARG A 1 280 ? 0.821 -6.610 -24.922 1.00 97.62 280 ARG A N 1
ATOM 2189 C CA . ARG A 1 280 ? 0.122 -6.745 -26.193 1.00 97.62 280 ARG A CA 1
ATOM 2190 C C . ARG A 1 280 ? -0.306 -8.189 -26.438 1.00 97.62 280 ARG A C 1
ATOM 2192 O O . ARG A 1 280 ? -1.469 -8.410 -26.735 1.00 97.62 280 ARG A O 1
ATOM 2199 N N . THR A 1 281 ? 0.592 -9.150 -26.229 1.00 97.38 281 THR A N 1
ATOM 2200 C CA . THR A 1 281 ? 0.297 -10.582 -26.412 1.00 97.38 281 THR A CA 1
ATOM 2201 C C . THR A 1 281 ? -0.841 -11.039 -25.491 1.00 97.38 281 THR A C 1
ATOM 2203 O O . THR A 1 281 ? -1.758 -11.723 -25.928 1.00 97.38 281 THR A O 1
ATOM 2206 N N . LEU A 1 282 ? -0.829 -10.622 -24.217 1.00 96.81 282 LEU A N 1
ATOM 2207 C CA . LEU A 1 282 ? -1.926 -10.904 -23.285 1.00 96.81 282 LEU A CA 1
ATOM 2208 C C . LEU A 1 282 ? -3.247 -10.288 -23.767 1.00 96.81 282 LEU A C 1
ATOM 2210 O O . LEU A 1 282 ? -4.283 -10.944 -23.710 1.00 96.81 282 LEU A O 1
ATOM 2214 N N . ALA A 1 283 ? -3.211 -9.045 -24.252 1.00 96.75 283 ALA A N 1
ATOM 2215 C CA . ALA A 1 283 ? -4.403 -8.353 -24.723 1.00 96.75 283 ALA A CA 1
ATOM 2216 C C . ALA A 1 283 ? -4.987 -8.961 -26.011 1.00 96.75 283 ALA A C 1
ATOM 2218 O O . ALA A 1 283 ? -6.207 -9.067 -26.114 1.00 96.75 283 ALA A O 1
ATOM 2219 N N . GLU A 1 284 ? -4.142 -9.389 -26.953 1.00 95.81 284 GLU A N 1
ATOM 2220 C CA . GLU A 1 284 ? -4.547 -10.048 -28.206 1.00 95.81 284 GLU A CA 1
ATOM 2221 C C . GLU A 1 284 ? -5.240 -11.399 -27.946 1.00 95.81 284 GLU A C 1
ATOM 2223 O O . GLU A 1 284 ? -6.231 -11.710 -28.601 1.00 95.81 284 GLU A O 1
ATOM 2228 N N . GLU A 1 285 ? -4.801 -12.150 -26.929 1.00 95.12 285 GLU A N 1
ATOM 2229 C CA . GLU A 1 285 ? -5.452 -13.396 -26.482 1.00 95.12 285 GLU A CA 1
ATOM 2230 C C . GLU A 1 285 ? -6.650 -13.164 -25.536 1.00 95.12 285 GLU A C 1
ATOM 2232 O O . GLU A 1 285 ? -7.261 -14.111 -25.036 1.00 95.12 285 GLU A O 1
ATOM 2237 N N . GLY A 1 286 ? -6.989 -11.908 -25.224 1.00 93.69 286 GLY A N 1
ATOM 2238 C CA . GLY A 1 286 ? -8.083 -11.581 -24.304 1.00 93.69 286 GLY A CA 1
ATOM 2239 C C . GLY A 1 286 ? -7.811 -11.937 -22.835 1.00 93.69 286 GLY A C 1
ATOM 2240 O O . GLY A 1 286 ? -8.750 -12.043 -22.043 1.00 93.69 286 GLY A O 1
ATOM 2241 N N . LEU A 1 287 ? -6.547 -12.130 -22.452 1.00 94.06 287 LEU A N 1
ATOM 2242 C CA . LEU A 1 287 ? -6.137 -12.468 -21.089 1.00 94.06 287 LEU A CA 1
ATOM 2243 C C . LEU A 1 287 ? -6.059 -11.220 -20.213 1.00 94.06 287 LEU A C 1
ATOM 2245 O O . LEU A 1 287 ? -5.448 -10.215 -20.584 1.00 94.06 287 LEU A O 1
ATOM 2249 N N . ARG A 1 288 ? -6.620 -11.295 -19.002 1.00 94.69 288 ARG A N 1
ATOM 2250 C CA . ARG A 1 288 ? -6.586 -10.169 -18.066 1.00 94.69 288 ARG A CA 1
ATOM 2251 C C . ARG A 1 288 ? -5.267 -10.136 -17.311 1.00 94.69 288 ARG A C 1
ATOM 2253 O O . ARG A 1 288 ? -4.951 -11.053 -16.546 1.00 94.69 288 ARG A O 1
ATOM 2260 N N . GLY A 1 289 ? -4.507 -9.066 -17.512 1.00 95.19 289 GLY A N 1
ATOM 2261 C CA . GLY A 1 289 ? -3.145 -8.920 -17.018 1.00 95.19 289 GLY A CA 1
ATOM 2262 C C . GLY A 1 289 ? -2.919 -7.678 -16.160 1.00 95.19 289 GLY A C 1
ATOM 2263 O O . GLY A 1 289 ? -3.519 -6.625 -16.375 1.00 95.19 289 GLY A O 1
ATOM 2264 N N . LEU A 1 290 ? -1.979 -7.775 -15.223 1.00 96.00 290 LEU A N 1
ATOM 2265 C CA . LEU A 1 290 ? -1.343 -6.612 -14.607 1.00 96.00 290 LEU A CA 1
ATOM 2266 C C . LEU A 1 290 ? 0.152 -6.604 -14.873 1.00 96.00 290 LEU A C 1
ATOM 2268 O O . LEU A 1 290 ? 0.814 -7.620 -14.703 1.00 96.00 290 LEU A O 1
ATOM 2272 N N . ILE A 1 291 ? 0.698 -5.438 -15.194 1.00 97.44 291 ILE A N 1
ATOM 2273 C CA . ILE A 1 291 ? 2.141 -5.245 -15.335 1.00 97.44 291 ILE A CA 1
ATOM 2274 C C . ILE A 1 291 ? 2.603 -4.223 -14.312 1.00 97.44 291 ILE A C 1
ATOM 2276 O O . ILE A 1 291 ? 2.221 -3.061 -14.378 1.00 97.44 291 ILE A O 1
ATOM 2280 N N . PHE A 1 292 ? 3.437 -4.644 -13.371 1.00 96.31 292 PHE A N 1
ATOM 2281 C CA . PHE A 1 292 ? 4.027 -3.781 -12.365 1.00 96.31 292 PHE A CA 1
ATOM 2282 C C . PHE A 1 292 ? 5.376 -3.233 -12.814 1.00 96.31 292 PHE A C 1
ATOM 2284 O O . PHE A 1 292 ? 6.241 -3.971 -13.277 1.00 96.31 292 PHE A O 1
ATOM 2291 N N . THR A 1 293 ? 5.580 -1.940 -12.600 1.00 93.12 293 THR A N 1
ATOM 2292 C CA . THR A 1 293 ? 6.859 -1.253 -12.795 1.00 93.12 293 THR A CA 1
ATOM 2293 C C . THR A 1 293 ? 7.130 -0.301 -11.631 1.00 93.12 293 THR A C 1
ATOM 2295 O O . THR A 1 293 ? 6.224 0.069 -10.889 1.00 93.12 293 THR A O 1
ATOM 2298 N N . ASN A 1 294 ? 8.381 0.107 -11.439 1.00 83.88 294 ASN A N 1
ATOM 2299 C CA . ASN A 1 294 ? 8.772 0.896 -10.268 1.00 83.88 294 ASN A CA 1
ATOM 2300 C C . ASN A 1 294 ? 8.627 2.418 -10.467 1.00 83.88 294 ASN A C 1
ATOM 2302 O O . ASN A 1 294 ? 8.735 3.165 -9.500 1.00 83.88 294 ASN A O 1
ATOM 2306 N N . ALA A 1 295 ? 8.345 2.894 -11.687 1.00 85.62 295 ALA A N 1
ATOM 2307 C CA . ALA A 1 295 ? 8.226 4.324 -11.986 1.00 85.62 295 ALA A CA 1
ATOM 2308 C C . ALA A 1 295 ? 6.954 4.657 -12.779 1.00 85.62 295 ALA A C 1
ATOM 2310 O O . ALA A 1 295 ? 6.558 3.922 -13.683 1.00 85.62 295 ALA A O 1
ATOM 2311 N N . ARG A 1 296 ? 6.339 5.812 -12.481 1.00 87.19 296 ARG A N 1
ATOM 2312 C CA . ARG A 1 296 ? 5.122 6.298 -13.163 1.00 87.19 296 ARG A CA 1
ATOM 2313 C C . ARG A 1 296 ? 5.333 6.439 -14.668 1.00 87.19 296 ARG A C 1
ATOM 2315 O O . ARG A 1 296 ? 4.523 5.955 -15.450 1.00 87.19 296 ARG A O 1
ATOM 2322 N N . LYS A 1 297 ? 6.461 7.036 -15.056 1.00 88.44 297 LYS A N 1
ATOM 2323 C CA . LYS A 1 297 ? 6.866 7.195 -16.457 1.00 88.44 297 LYS A CA 1
ATOM 2324 C C . LYS A 1 297 ? 6.988 5.851 -17.172 1.00 88.44 297 LYS A C 1
ATOM 2326 O O . LYS A 1 297 ? 6.483 5.709 -18.276 1.00 88.44 297 LYS A O 1
ATOM 2331 N N . SER A 1 298 ? 7.585 4.849 -16.527 1.00 92.25 298 SER A N 1
ATOM 2332 C CA . SER A 1 298 ? 7.695 3.502 -17.094 1.00 92.25 298 SER A CA 1
ATOM 2333 C C . SER A 1 298 ? 6.328 2.879 -17.375 1.00 92.25 298 SER A C 1
ATOM 2335 O O . SER A 1 298 ? 6.179 2.207 -18.389 1.00 92.25 298 SER A O 1
ATOM 2337 N N . ALA A 1 299 ? 5.321 3.129 -16.528 1.00 93.81 299 ALA A N 1
ATOM 2338 C CA . ALA A 1 299 ? 3.976 2.594 -16.738 1.00 93.81 299 ALA A CA 1
ATOM 2339 C C . ALA A 1 299 ? 3.325 3.184 -17.999 1.00 93.81 299 ALA A C 1
ATOM 2341 O O . ALA A 1 299 ? 2.782 2.450 -18.824 1.00 93.81 299 ALA A O 1
ATOM 2342 N N . GLU A 1 300 ? 3.448 4.501 -18.170 1.00 93.31 300 GLU A N 1
ATOM 2343 C CA . GLU A 1 300 ? 2.977 5.223 -19.358 1.00 93.31 300 GLU A CA 1
ATOM 2344 C C . GLU A 1 300 ? 3.722 4.766 -20.626 1.00 93.31 300 GLU A C 1
ATOM 2346 O O . GLU A 1 300 ? 3.098 4.513 -21.655 1.00 93.31 300 GLU A O 1
ATOM 2351 N N . LEU A 1 301 ? 5.049 4.587 -20.547 1.00 93.25 301 LEU A N 1
ATOM 2352 C CA . LEU A 1 301 ? 5.872 4.134 -21.672 1.00 93.25 301 LEU A CA 1
ATOM 2353 C C . LEU A 1 301 ? 5.524 2.713 -22.121 1.00 93.25 301 LEU A C 1
ATOM 2355 O O . LEU A 1 301 ? 5.365 2.491 -23.315 1.00 93.25 301 LEU A O 1
ATOM 2359 N N . ILE A 1 302 ? 5.378 1.759 -21.197 1.00 96.00 302 ILE A N 1
ATOM 2360 C CA . ILE A 1 302 ? 5.003 0.377 -21.541 1.00 96.00 302 ILE A CA 1
ATOM 2361 C C . ILE A 1 302 ? 3.636 0.361 -22.234 1.00 96.00 302 ILE A C 1
ATOM 2363 O O . ILE A 1 302 ? 3.492 -0.286 -23.269 1.00 96.00 302 ILE A O 1
ATOM 2367 N N . ALA A 1 303 ? 2.645 1.090 -21.706 1.00 95.31 303 ALA A N 1
ATOM 2368 C CA . ALA A 1 303 ? 1.322 1.152 -22.321 1.00 95.31 303 ALA A CA 1
ATOM 2369 C C . ALA A 1 303 ? 1.370 1.788 -23.722 1.00 95.31 303 ALA A C 1
ATOM 2371 O O . ALA A 1 303 ? 0.766 1.264 -24.656 1.00 95.31 303 ALA A O 1
ATOM 2372 N N . ARG A 1 304 ? 2.154 2.862 -23.897 1.00 92.94 304 ARG A N 1
ATOM 2373 C CA . ARG A 1 304 ? 2.379 3.492 -25.207 1.00 92.94 304 ARG A CA 1
ATOM 2374 C C . ARG A 1 304 ? 3.065 2.541 -26.190 1.00 92.94 304 ARG A C 1
ATOM 2376 O O . ARG A 1 304 ? 2.636 2.435 -27.333 1.00 92.94 304 ARG A O 1
ATOM 2383 N N . TYR A 1 305 ? 4.112 1.843 -25.756 1.00 94.75 305 TYR A N 1
ATOM 2384 C CA . TYR A 1 305 ? 4.881 0.920 -26.595 1.00 94.75 305 TYR A CA 1
ATOM 2385 C C . TYR A 1 305 ? 4.112 -0.349 -26.953 1.00 94.75 305 TYR A C 1
ATOM 2387 O O . TYR A 1 305 ? 4.371 -0.926 -28.006 1.00 94.75 305 TYR A O 1
ATOM 2395 N N . ALA A 1 306 ? 3.160 -0.770 -26.117 1.00 95.31 306 ALA A N 1
ATOM 2396 C CA . ALA A 1 306 ? 2.286 -1.892 -26.436 1.00 95.31 306 ALA A CA 1
ATOM 2397 C C . ALA A 1 306 ? 1.402 -1.584 -27.655 1.00 95.31 306 ALA A C 1
ATOM 2399 O O . ALA A 1 306 ? 1.010 -2.511 -28.360 1.00 95.31 306 ALA A O 1
ATOM 2400 N N . ALA A 1 307 ? 1.125 -0.294 -27.909 1.00 93.12 307 ALA A N 1
ATOM 2401 C CA . ALA A 1 307 ? 0.386 0.207 -29.069 1.00 93.12 307 ALA A CA 1
ATOM 2402 C C . ALA A 1 307 ? -0.925 -0.563 -29.322 1.00 93.12 307 ALA A C 1
ATOM 2404 O O . ALA A 1 307 ? -1.277 -0.865 -30.460 1.00 93.12 307 ALA A O 1
ATOM 2405 N N . HIS A 1 308 ? -1.633 -0.902 -28.241 1.00 95.25 308 HIS A N 1
ATOM 2406 C CA . HIS A 1 308 ? -2.831 -1.731 -28.272 1.00 95.25 308 HIS A CA 1
ATOM 2407 C C . HIS A 1 308 ? -3.930 -1.094 -27.404 1.00 95.25 308 HIS A C 1
ATOM 2409 O O . HIS A 1 308 ? -3.655 -0.742 -26.254 1.00 95.25 308 HIS A O 1
ATOM 2415 N N . PRO A 1 309 ? -5.177 -0.962 -27.898 1.00 93.75 309 PRO A N 1
ATOM 2416 C CA . PRO A 1 309 ? -6.256 -0.276 -27.172 1.00 93.75 309 PRO A CA 1
ATOM 2417 C C . PRO A 1 309 ? -6.613 -0.960 -25.844 1.00 93.75 309 PRO A C 1
ATOM 2419 O O . PRO A 1 309 ? -7.000 -0.304 -24.880 1.00 93.75 309 PRO A O 1
ATOM 2422 N N . GLY A 1 310 ? -6.408 -2.276 -25.784 1.00 95.69 310 GLY A N 1
ATOM 2423 C CA . GLY A 1 310 ? -6.594 -3.106 -24.599 1.00 95.69 310 GLY A CA 1
ATOM 2424 C C . GLY A 1 310 ? -5.552 -2.941 -23.490 1.00 95.69 310 GLY A C 1
ATOM 2425 O O . GLY A 1 310 ? -5.656 -3.614 -22.467 1.00 95.69 310 GLY A O 1
ATOM 2426 N N . VAL A 1 311 ? -4.532 -2.096 -23.679 1.00 97.38 311 VAL A N 1
ATOM 2427 C CA . VAL A 1 311 ? -3.451 -1.880 -22.709 1.00 97.38 311 VAL A CA 1
ATOM 2428 C C . VAL A 1 311 ? -3.474 -0.429 -22.243 1.00 97.38 311 VAL A C 1
ATOM 2430 O O . VAL A 1 311 ? -3.281 0.485 -23.041 1.00 97.38 311 VAL A O 1
ATOM 2433 N N . ARG A 1 312 ? -3.684 -0.194 -20.943 1.00 96.56 312 ARG A N 1
ATOM 2434 C CA . ARG A 1 312 ? -3.750 1.165 -20.373 1.00 96.56 312 ARG A CA 1
ATOM 2435 C C . ARG A 1 312 ? -2.820 1.342 -19.170 1.00 96.56 312 ARG A C 1
ATOM 2437 O O . ARG A 1 312 ? -2.644 0.409 -18.387 1.00 96.56 312 ARG A O 1
ATOM 2444 N N . PRO A 1 313 ? -2.233 2.534 -18.977 1.00 95.00 313 PRO A N 1
ATOM 2445 C CA . PRO A 1 313 ? -1.481 2.834 -17.768 1.00 95.00 313 PRO A CA 1
ATOM 2446 C C . PRO A 1 313 ? -2.427 3.125 -16.594 1.00 95.00 313 PRO A C 1
ATOM 2448 O O . PRO A 1 313 ? -3.544 3.611 -16.766 1.00 95.00 313 PRO A O 1
ATOM 2451 N N . TYR A 1 314 ? -1.961 2.845 -15.382 1.00 91.38 314 TYR A N 1
ATOM 2452 C CA . TYR A 1 314 ? -2.643 3.125 -14.125 1.00 91.38 314 TYR A CA 1
ATOM 2453 C C . TYR A 1 314 ? -1.615 3.593 -13.095 1.00 91.38 314 TYR A C 1
ATOM 2455 O O . TYR A 1 314 ? -0.663 2.885 -12.779 1.00 91.38 314 TYR A O 1
ATOM 2463 N N . ARG A 1 315 ? -1.779 4.781 -12.513 1.00 85.88 315 ARG A N 1
ATOM 2464 C CA . ARG A 1 315 ? -0.798 5.289 -11.543 1.00 85.88 315 ARG A CA 1
ATOM 2465 C C . ARG A 1 315 ? -1.406 6.126 -10.435 1.00 85.88 315 ARG A C 1
ATOM 2467 O O . ARG A 1 315 ? -2.473 6.724 -10.571 1.00 85.88 315 ARG A O 1
ATOM 2474 N N . ALA A 1 316 ? -0.662 6.206 -9.334 1.00 74.00 316 ALA A N 1
ATOM 2475 C CA . ALA A 1 316 ? -0.882 7.232 -8.328 1.00 74.00 316 ALA A CA 1
ATOM 2476 C C . ALA A 1 316 ? -0.730 8.621 -8.979 1.00 74.00 316 ALA A C 1
ATOM 2478 O O . ALA A 1 316 ? 0.168 8.835 -9.796 1.00 74.00 316 ALA A O 1
ATOM 2479 N N . GLY A 1 317 ? -1.641 9.534 -8.648 1.00 76.44 317 GLY A N 1
ATOM 2480 C CA . GLY A 1 317 ? -1.740 10.860 -9.262 1.00 76.44 317 GLY A CA 1
ATOM 2481 C C . GLY A 1 317 ? -2.972 11.030 -10.151 1.00 76.44 317 GLY A C 1
ATOM 2482 O O . GLY A 1 317 ? -3.475 12.142 -10.211 1.00 76.44 317 GLY A O 1
ATOM 2483 N N . TYR A 1 318 ? -3.515 9.962 -10.753 1.00 84.06 318 TYR A N 1
ATOM 2484 C CA . TYR A 1 318 ? -4.802 10.033 -11.463 1.00 84.06 318 TYR A CA 1
ATOM 2485 C C . TYR A 1 318 ? -5.952 10.373 -10.517 1.00 84.06 318 TYR A C 1
ATOM 2487 O O . TYR A 1 318 ? -5.946 10.020 -9.326 1.00 84.06 318 TYR A O 1
ATOM 2495 N N . THR A 1 319 ? -6.988 11.001 -11.065 1.00 83.12 319 THR A N 1
ATOM 2496 C CA . THR A 1 319 ? -8.198 11.304 -10.307 1.00 83.12 319 THR A CA 1
ATOM 2497 C C . THR A 1 319 ? -8.882 10.021 -9.829 1.00 83.12 319 THR A C 1
ATOM 2499 O O . THR A 1 319 ? -8.743 8.931 -10.393 1.00 83.12 319 THR A O 1
ATOM 2502 N N . ALA A 1 320 ? -9.679 10.127 -8.763 1.00 79.06 320 ALA A N 1
ATOM 2503 C CA . ALA A 1 320 ? -10.481 8.999 -8.291 1.00 79.06 320 ALA A CA 1
ATOM 2504 C C . ALA A 1 320 ? -11.484 8.502 -9.352 1.00 79.06 320 ALA A C 1
ATOM 2506 O O . ALA A 1 320 ? -11.814 7.318 -9.370 1.00 79.06 320 ALA A O 1
ATOM 2507 N N . LYS A 1 321 ? -11.964 9.393 -10.232 1.00 83.62 321 LYS A N 1
ATOM 2508 C CA . LYS A 1 321 ? -12.903 9.055 -11.309 1.00 83.62 321 LYS A CA 1
ATOM 2509 C C . LYS A 1 321 ? -12.228 8.199 -12.384 1.00 83.62 321 LYS A C 1
ATOM 2511 O O . LYS A 1 321 ? -12.783 7.171 -12.758 1.00 83.62 321 LYS A O 1
ATOM 2516 N N . GLU A 1 322 ? -11.036 8.586 -12.833 1.00 87.25 322 GLU A N 1
ATOM 2517 C CA . GLU A 1 322 ? -10.270 7.843 -13.845 1.00 87.25 322 GLU A CA 1
ATOM 2518 C C . GLU A 1 322 ? -9.860 6.463 -13.353 1.00 87.25 322 GLU A C 1
ATOM 2520 O O . GLU A 1 322 ? -10.077 5.477 -14.053 1.00 87.25 322 GLU A O 1
ATOM 2525 N N . ARG A 1 323 ? -9.337 6.372 -12.122 1.00 86.44 323 ARG A N 1
ATOM 2526 C CA . ARG A 1 323 ? -8.938 5.084 -11.538 1.00 86.44 323 ARG A CA 1
ATOM 2527 C C . ARG A 1 323 ? -10.108 4.106 -11.485 1.00 86.44 323 ARG A C 1
ATOM 2529 O O . ARG A 1 323 ? -9.978 2.993 -11.976 1.00 86.44 323 ARG A O 1
ATOM 2536 N N . ARG A 1 324 ? -11.279 4.554 -11.017 1.00 84.00 324 ARG A N 1
ATOM 2537 C CA . ARG A 1 324 ? -12.505 3.735 -11.005 1.00 84.00 324 ARG A CA 1
ATOM 2538 C C . ARG A 1 324 ? -12.944 3.308 -12.405 1.00 84.00 324 ARG A C 1
ATOM 2540 O O . ARG A 1 324 ? -13.377 2.176 -12.568 1.00 84.00 324 ARG A O 1
ATOM 2547 N N . ARG A 1 325 ? -12.832 4.189 -13.407 1.00 90.06 325 ARG A N 1
ATOM 2548 C CA . ARG A 1 325 ? -13.147 3.844 -14.801 1.00 90.06 325 ARG A CA 1
ATOM 2549 C C . ARG A 1 325 ? -12.215 2.751 -15.326 1.00 90.06 325 ARG A C 1
ATOM 2551 O O . ARG A 1 325 ? -12.702 1.813 -15.935 1.00 90.06 325 ARG A O 1
ATOM 2558 N N . LEU A 1 326 ? -10.908 2.860 -15.085 1.00 91.50 326 LEU A N 1
ATOM 2559 C CA . LEU A 1 326 ? -9.920 1.863 -15.521 1.00 91.50 326 LEU A CA 1
ATOM 2560 C C . LEU A 1 326 ? -10.083 0.525 -14.790 1.00 91.50 326 LEU A C 1
ATOM 2562 O O . LEU A 1 326 ? -9.999 -0.528 -15.414 1.00 91.50 326 LEU A O 1
ATOM 2566 N N . GLU A 1 327 ? -10.346 0.562 -13.482 1.00 89.44 327 GLU A N 1
ATOM 2567 C CA . GLU A 1 327 ? -10.656 -0.630 -12.684 1.00 89.44 327 GLU A CA 1
ATOM 2568 C C . GLU A 1 327 ? -11.904 -1.348 -13.215 1.00 89.44 327 GLU A C 1
ATOM 2570 O O . GLU A 1 327 ? -11.910 -2.573 -13.309 1.00 89.44 327 GLU A O 1
ATOM 2575 N N . GLU A 1 328 ? -12.949 -0.600 -13.577 1.00 88.81 328 GLU A N 1
ATOM 2576 C CA . GLU A 1 328 ? -14.170 -1.166 -14.154 1.00 88.81 328 GLU A CA 1
ATOM 2577 C C . GLU A 1 328 ? -13.941 -1.686 -15.577 1.00 88.81 328 GLU A C 1
ATOM 2579 O O . GLU A 1 328 ? -14.347 -2.801 -15.881 1.00 88.81 328 GLU A O 1
ATOM 2584 N N . ALA A 1 329 ? -13.217 -0.942 -16.417 1.00 92.69 329 ALA A N 1
ATOM 2585 C CA . ALA A 1 329 ? -12.861 -1.363 -17.772 1.00 92.69 329 ALA A CA 1
ATOM 2586 C C . ALA A 1 329 ? -12.067 -2.681 -17.784 1.00 92.69 329 ALA A C 1
ATOM 2588 O O . ALA A 1 329 ? -12.272 -3.522 -18.657 1.00 92.69 329 ALA A O 1
ATOM 2589 N N . LEU A 1 330 ? -11.198 -2.895 -16.788 1.00 92.44 330 LEU A N 1
ATOM 2590 C CA . LEU A 1 330 ? -10.493 -4.165 -16.606 1.00 92.44 330 LEU A CA 1
ATOM 2591 C C . LEU A 1 330 ? -11.441 -5.307 -16.198 1.00 92.44 330 LEU A C 1
ATOM 2593 O O . LEU A 1 330 ? -11.285 -6.444 -16.646 1.00 92.44 330 LEU A O 1
ATOM 2597 N N . LYS A 1 331 ? -12.441 -5.019 -15.357 1.00 88.56 331 LYS A N 1
ATOM 2598 C CA . LYS A 1 331 ? -13.441 -6.011 -14.927 1.00 88.56 331 LYS A CA 1
ATOM 2599 C C . LYS A 1 331 ? -14.371 -6.428 -16.057 1.00 88.56 331 LYS A C 1
ATOM 2601 O O . LYS A 1 331 ? -14.650 -7.620 -16.185 1.00 88.56 331 LYS A O 1
ATOM 2606 N N . THR A 1 332 ? -14.848 -5.464 -16.840 1.00 89.75 332 THR A N 1
ATOM 2607 C CA . THR A 1 332 ? -15.771 -5.685 -17.962 1.00 89.75 332 THR A CA 1
ATOM 2608 C C . THR A 1 332 ? -15.070 -6.240 -19.199 1.00 89.75 332 THR A C 1
ATOM 2610 O O . THR A 1 332 ? -15.739 -6.787 -20.071 1.00 89.75 332 THR A O 1
ATOM 2613 N N . GLY A 1 333 ? -13.738 -6.136 -19.268 1.00 89.69 333 GLY A N 1
ATOM 2614 C CA . GLY A 1 333 ? -12.935 -6.593 -20.400 1.00 89.69 333 GLY A CA 1
ATOM 2615 C C . GLY A 1 333 ? -12.811 -5.573 -21.537 1.00 89.69 333 GLY A C 1
ATOM 2616 O O . GLY A 1 333 ? -12.303 -5.929 -22.594 1.00 89.69 333 GLY A O 1
ATOM 2617 N N . GLU A 1 334 ? -13.232 -4.315 -21.336 1.00 93.25 334 GLU A N 1
ATOM 2618 C CA . GLU A 1 334 ? -12.912 -3.199 -22.249 1.00 93.25 334 GLU A CA 1
ATOM 2619 C C . GLU A 1 334 ? -11.389 -2.984 -22.332 1.00 93.25 334 GLU A C 1
ATOM 2621 O O . GLU A 1 334 ? -10.851 -2.663 -23.388 1.00 93.25 334 GLU A O 1
ATOM 2626 N N . VAL A 1 335 ? -10.692 -3.208 -21.215 1.00 95.44 335 VAL A N 1
ATOM 2627 C CA . VAL A 1 335 ? -9.232 -3.212 -21.111 1.00 95.44 335 VAL A CA 1
ATOM 2628 C C . VAL A 1 335 ? -8.792 -4.590 -20.630 1.00 95.44 335 VAL A C 1
ATOM 2630 O O . VAL A 1 335 ? -9.313 -5.101 -19.644 1.00 95.44 335 VAL A O 1
ATOM 2633 N N . GLN A 1 336 ? -7.815 -5.196 -21.299 1.00 96.50 336 GLN A N 1
ATOM 2634 C CA . GLN A 1 336 ? -7.261 -6.495 -20.914 1.00 96.50 336 GLN A CA 1
ATOM 2635 C C . GLN A 1 336 ? -6.095 -6.331 -19.939 1.00 96.50 336 GLN A C 1
ATOM 2637 O O . GLN A 1 336 ? -5.956 -7.120 -19.008 1.00 96.50 336 GLN A O 1
ATOM 2642 N N . VAL A 1 337 ? -5.259 -5.304 -20.114 1.00 97.44 337 VAL A N 1
ATOM 2643 C CA . VAL A 1 337 ? -4.028 -5.147 -19.330 1.00 97.44 337 VAL A CA 1
ATOM 2644 C C . VAL A 1 337 ? -3.904 -3.744 -18.752 1.00 97.44 337 VAL A C 1
ATOM 2646 O O . VAL A 1 337 ? -3.927 -2.753 -19.483 1.00 97.44 337 VAL A O 1
ATOM 2649 N N . LEU A 1 338 ? -3.692 -3.660 -17.434 1.00 96.69 338 LEU A N 1
ATOM 2650 C CA . LEU A 1 338 ? -3.252 -2.420 -16.791 1.00 96.69 338 LEU A CA 1
ATOM 2651 C C . LEU A 1 338 ? -1.762 -2.471 -16.459 1.00 96.69 338 LEU A C 1
ATOM 2653 O O . LEU A 1 338 ? -1.278 -3.412 -15.828 1.00 96.69 338 LEU A O 1
ATOM 2657 N N . VAL A 1 339 ? -1.044 -1.413 -16.828 1.00 96.75 339 VAL A N 1
ATOM 2658 C CA . VAL A 1 339 ? 0.350 -1.201 -16.434 1.00 96.75 339 VAL A CA 1
ATOM 2659 C C . VAL A 1 339 ? 0.386 -0.241 -15.255 1.00 96.75 339 VAL A C 1
ATOM 2661 O O . VAL A 1 339 ? -0.009 0.913 -15.389 1.00 96.75 339 VAL A O 1
ATOM 2664 N N . SER A 1 340 ? 0.862 -0.693 -14.099 1.00 93.06 340 SER A N 1
ATOM 2665 C CA . SER A 1 340 ? 0.791 0.053 -12.849 1.00 93.06 340 SER A CA 1
ATOM 2666 C C . SER A 1 340 ? 2.117 0.168 -12.115 1.00 93.06 340 SER A C 1
ATOM 2668 O O . SER A 1 340 ? 2.991 -0.687 -12.204 1.00 93.06 340 SER A O 1
ATOM 2670 N N . THR A 1 341 ? 2.239 1.221 -11.308 1.00 87.94 341 THR A N 1
ATOM 2671 C CA . THR A 1 341 ? 3.210 1.249 -10.207 1.00 87.94 341 THR A CA 1
ATOM 2672 C C . THR A 1 341 ? 2.704 0.427 -9.013 1.00 87.94 341 THR A C 1
ATOM 2674 O O . THR A 1 341 ? 1.765 -0.361 -9.149 1.00 87.94 341 THR A O 1
ATOM 2677 N N . SER A 1 342 ? 3.232 0.658 -7.807 1.00 82.19 342 SER A N 1
ATOM 2678 C CA . SER A 1 342 ? 2.676 0.119 -6.554 1.00 82.19 342 SER A CA 1
ATOM 2679 C C . SER A 1 342 ? 1.215 0.530 -6.276 1.00 82.19 342 SER A C 1
ATOM 2681 O O . SER A 1 342 ? 0.594 0.037 -5.340 1.00 82.19 342 SER A O 1
ATOM 2683 N N . ALA A 1 343 ? 0.606 1.391 -7.100 1.00 80.88 343 ALA A N 1
ATOM 2684 C CA . ALA A 1 343 ? -0.773 1.845 -6.927 1.00 80.88 343 ALA A CA 1
ATOM 2685 C C . ALA A 1 343 ? -1.834 0.718 -6.964 1.00 80.88 343 ALA A C 1
ATOM 2687 O O . ALA A 1 343 ? -2.876 0.868 -6.326 1.00 80.88 343 ALA A O 1
ATOM 2688 N N . LEU A 1 344 ? -1.581 -0.392 -7.674 1.00 85.00 344 LEU A N 1
ATOM 2689 C CA . LEU A 1 344 ? -2.422 -1.608 -7.671 1.00 85.00 344 LEU A CA 1
ATOM 2690 C C . LEU A 1 344 ? -1.834 -2.754 -6.834 1.00 85.00 344 LEU A C 1
ATOM 2692 O O . LEU A 1 344 ? -2.369 -3.863 -6.832 1.00 85.00 344 LEU A O 1
ATOM 2696 N N . GLU A 1 345 ? -0.738 -2.505 -6.115 1.00 79.00 345 GLU A N 1
ATOM 2697 C CA . GLU A 1 345 ? -0.097 -3.509 -5.263 1.00 79.00 345 GLU A CA 1
ATOM 2698 C C . GLU A 1 345 ? -0.976 -3.872 -4.066 1.00 79.00 345 GLU A C 1
ATOM 2700 O O . GLU A 1 345 ? -1.018 -5.040 -3.682 1.00 79.00 345 GLU A O 1
ATOM 2705 N N . LEU A 1 346 ? -1.741 -2.904 -3.542 1.00 71.31 346 LEU A N 1
ATOM 2706 C CA . LEU A 1 346 ? -2.568 -3.027 -2.337 1.00 71.31 346 LEU A CA 1
ATOM 2707 C C . LEU A 1 346 ? -4.073 -3.071 -2.637 1.00 71.31 346 LEU A C 1
ATOM 2709 O O . LEU A 1 346 ? -4.555 -2.434 -3.565 1.00 71.31 346 LEU A O 1
ATOM 2713 N N . GLY A 1 347 ? -4.779 -3.874 -1.829 1.00 60.62 347 GLY A N 1
ATOM 2714 C CA . GLY A 1 347 ? -6.183 -4.318 -1.780 1.00 60.62 347 GLY A CA 1
ATOM 2715 C C . GLY A 1 347 ? -7.298 -3.948 -2.785 1.00 60.62 347 GLY A C 1
ATOM 2716 O O . GLY A 1 347 ? -8.426 -4.339 -2.514 1.00 60.62 347 GLY A O 1
ATOM 2717 N N . VAL A 1 348 ? -7.085 -3.296 -3.931 1.00 69.88 348 VAL A N 1
ATOM 2718 C CA . VAL A 1 348 ? -8.192 -3.016 -4.870 1.00 69.88 348 VAL A CA 1
ATOM 2719 C C . VAL A 1 348 ? -8.732 -4.322 -5.461 1.00 69.88 348 VAL A C 1
ATOM 2721 O O . VAL A 1 348 ? -7.965 -5.180 -5.914 1.00 69.88 348 VAL A O 1
ATOM 2724 N N . ASP A 1 349 ? -10.053 -4.490 -5.415 1.00 70.69 349 ASP A N 1
ATOM 2725 C CA . ASP A 1 349 ? -10.744 -5.571 -6.107 1.00 70.69 349 ASP A CA 1
ATOM 2726 C C . ASP A 1 349 ? -10.915 -5.202 -7.579 1.00 70.69 349 ASP A C 1
ATOM 2728 O O . ASP A 1 349 ? -11.776 -4.400 -7.939 1.00 70.69 349 ASP A O 1
ATOM 2732 N N . ILE A 1 350 ? -10.062 -5.790 -8.408 1.00 74.75 350 ILE A N 1
ATOM 2733 C CA . ILE A 1 350 ? -10.009 -5.638 -9.866 1.00 74.75 350 ILE A CA 1
ATOM 2734 C C . ILE A 1 350 ? -10.452 -6.922 -10.584 1.00 74.75 350 ILE A C 1
ATOM 2736 O O . ILE A 1 350 ? -10.205 -7.085 -11.773 1.00 74.75 350 ILE A O 1
ATOM 2740 N N . GLY A 1 351 ? -11.121 -7.833 -9.866 1.00 76.19 351 GLY A N 1
ATOM 2741 C CA . GLY A 1 351 ? -11.562 -9.115 -10.406 1.00 76.19 351 GLY A CA 1
ATOM 2742 C C . GLY A 1 351 ? -10.466 -10.185 -10.457 1.00 76.19 351 GLY A C 1
ATOM 2743 O O . GLY A 1 351 ? -9.429 -10.095 -9.793 1.00 76.19 351 GLY A O 1
ATOM 2744 N N . GLU A 1 352 ? -10.744 -11.251 -11.210 1.00 82.12 352 GLU A N 1
ATOM 2745 C CA . GLU A 1 352 ? -9.809 -12.356 -11.435 1.00 82.12 352 GLU A CA 1
ATOM 2746 C C . GLU A 1 352 ? -8.839 -12.017 -12.570 1.00 82.12 352 GLU A C 1
ATOM 2748 O O . GLU A 1 352 ? -9.266 -11.713 -13.682 1.00 82.12 352 GLU A O 1
ATOM 2753 N N . LEU A 1 353 ? -7.540 -12.109 -12.283 1.00 90.50 353 LEU A N 1
ATOM 2754 C CA . LEU A 1 353 ? -6.468 -11.900 -13.251 1.00 90.50 353 LEU A CA 1
ATOM 2755 C C . LEU A 1 353 ? -5.834 -13.230 -13.647 1.00 90.50 353 LEU A C 1
ATOM 2757 O O . LEU A 1 353 ? -5.579 -14.082 -12.785 1.00 90.50 353 LEU A O 1
ATOM 2761 N N . ASP A 1 354 ? -5.540 -13.350 -14.937 1.00 93.12 354 ASP A N 1
ATOM 2762 C CA . ASP A 1 354 ? -4.885 -14.504 -15.541 1.00 93.12 354 ASP A CA 1
ATOM 2763 C C . ASP A 1 354 ? -3.357 -14.387 -15.415 1.00 93.12 354 ASP A C 1
ATOM 2765 O O . ASP A 1 354 ? -2.687 -15.379 -15.121 1.00 93.12 354 ASP A O 1
ATOM 2769 N N . ALA A 1 355 ? -2.809 -13.169 -15.547 1.00 95.44 355 ALA A N 1
ATOM 2770 C CA . ALA A 1 355 ? -1.367 -12.922 -15.524 1.00 95.44 355 ALA A CA 1
ATOM 2771 C C . ALA A 1 355 ? -0.947 -11.693 -14.696 1.00 95.44 355 ALA A C 1
ATOM 2773 O O . ALA A 1 355 ? -1.616 -10.659 -14.676 1.00 95.44 355 ALA A O 1
ATOM 2774 N N . VAL A 1 356 ? 0.217 -11.786 -14.052 1.00 96.31 356 VAL A N 1
ATOM 2775 C CA . VAL A 1 356 ? 0.959 -10.656 -13.480 1.00 96.31 356 VAL A CA 1
ATOM 2776 C C . VAL A 1 356 ? 2.373 -10.648 -14.051 1.00 96.31 356 VAL A C 1
ATOM 2778 O O . VAL A 1 356 ? 3.039 -11.676 -14.083 1.00 96.31 356 VAL A O 1
ATOM 2781 N N . VAL A 1 357 ? 2.859 -9.478 -14.449 1.00 97.81 357 VAL A N 1
ATOM 2782 C CA . VAL A 1 357 ? 4.231 -9.255 -14.909 1.00 97.81 357 VAL A CA 1
ATOM 2783 C C . VAL A 1 357 ? 4.906 -8.266 -13.965 1.00 97.81 357 VAL A C 1
ATOM 2785 O O . VAL A 1 357 ? 4.325 -7.235 -13.641 1.00 97.81 357 VAL A O 1
ATOM 2788 N N . LEU A 1 358 ? 6.125 -8.550 -13.519 1.00 97.19 358 LEU A N 1
ATOM 2789 C CA . LEU A 1 358 ? 6.955 -7.644 -12.731 1.00 97.19 358 LEU A CA 1
ATOM 2790 C C . LEU A 1 358 ? 8.154 -7.210 -13.574 1.00 97.19 358 LEU A C 1
ATOM 2792 O O . LEU A 1 358 ? 8.990 -8.036 -13.934 1.00 97.19 358 LEU A O 1
ATOM 2796 N N . VAL A 1 359 ? 8.229 -5.917 -13.885 1.00 96.62 359 VAL A N 1
ATOM 2797 C CA . VAL A 1 359 ? 9.338 -5.306 -14.626 1.00 96.62 359 VAL A CA 1
ATOM 2798 C C . VAL A 1 359 ? 10.329 -4.723 -13.630 1.00 96.62 359 VAL A C 1
ATOM 2800 O O . VAL A 1 359 ? 10.146 -3.605 -13.135 1.00 96.62 359 VAL A O 1
ATOM 2803 N N . GLY A 1 360 ? 11.379 -5.481 -13.346 1.00 92.38 360 GLY A N 1
ATOM 2804 C CA . GLY A 1 360 ? 12.328 -5.171 -12.288 1.00 92.38 360 GLY A CA 1
ATOM 2805 C C . GLY A 1 360 ? 11.937 -5.741 -10.927 1.00 92.38 360 GLY A C 1
ATOM 2806 O O . GLY A 1 360 ? 10.752 -5.956 -10.641 1.00 92.38 360 GLY A O 1
ATOM 2807 N N . TYR A 1 361 ? 12.925 -5.970 -10.061 1.00 88.69 361 TYR A N 1
ATOM 2808 C CA . TYR A 1 361 ? 12.667 -6.388 -8.688 1.00 88.69 361 TYR A CA 1
ATOM 2809 C C . TYR A 1 361 ? 11.946 -5.249 -7.940 1.00 88.69 361 TYR A C 1
ATOM 2811 O O . TYR A 1 361 ? 12.361 -4.086 -8.014 1.00 88.69 361 TYR A O 1
ATOM 2819 N N . PRO A 1 362 ? 10.849 -5.526 -7.210 1.00 83.56 362 PRO A N 1
ATOM 2820 C CA . PRO A 1 362 ? 10.052 -4.491 -6.547 1.00 83.56 362 PRO A CA 1
ATOM 2821 C C . PRO A 1 362 ? 10.717 -3.896 -5.295 1.00 83.56 362 PRO A C 1
ATOM 2823 O O . PRO A 1 362 ? 10.136 -3.026 -4.655 1.00 83.56 362 PRO A O 1
ATOM 2826 N N . GLY A 1 363 ? 11.912 -4.367 -4.929 1.00 79.06 363 GLY A N 1
ATOM 2827 C CA . GLY A 1 363 ? 12.681 -3.904 -3.774 1.00 79.06 363 GLY A CA 1
ATOM 2828 C C . GLY A 1 363 ? 12.578 -4.815 -2.549 1.00 79.06 363 GLY A C 1
ATOM 2829 O O . GLY A 1 363 ? 13.474 -4.772 -1.716 1.00 79.06 363 GLY A O 1
ATOM 2830 N N . SER A 1 364 ? 11.552 -5.671 -2.469 1.00 79.81 364 SER A N 1
ATOM 2831 C CA . SER A 1 364 ? 11.383 -6.668 -1.400 1.00 79.81 364 SER A CA 1
ATOM 2832 C C . SER A 1 364 ? 10.644 -7.926 -1.887 1.00 79.81 364 SER A C 1
ATOM 2834 O O . SER A 1 364 ? 9.804 -7.848 -2.790 1.00 79.81 364 SER A O 1
ATOM 2836 N N . ILE A 1 365 ? 10.914 -9.074 -1.269 1.00 85.31 365 ILE A N 1
ATOM 2837 C CA . ILE A 1 365 ? 10.249 -10.360 -1.489 1.00 85.31 365 ILE A CA 1
ATOM 2838 C C . ILE A 1 365 ? 8.776 -10.252 -1.107 1.00 85.31 365 ILE A C 1
ATOM 2840 O O . ILE A 1 365 ? 7.913 -10.764 -1.823 1.00 85.31 365 ILE A O 1
ATOM 2844 N N . SER A 1 366 ? 8.458 -9.530 -0.028 1.00 82.75 366 SER A N 1
ATOM 2845 C CA . SER A 1 366 ? 7.061 -9.279 0.340 1.00 82.75 366 SER A CA 1
ATOM 2846 C C . SER A 1 366 ? 6.305 -8.544 -0.777 1.00 82.75 366 SER A C 1
ATOM 2848 O O . SER A 1 366 ? 5.237 -9.000 -1.191 1.00 82.75 366 SER A O 1
ATOM 2850 N N . ALA A 1 367 ? 6.879 -7.476 -1.348 1.00 83.06 367 ALA A N 1
ATOM 2851 C CA . ALA A 1 367 ? 6.267 -6.753 -2.469 1.00 83.06 367 ALA A CA 1
ATOM 2852 C C . ALA A 1 367 ? 6.143 -7.629 -3.730 1.00 83.06 367 ALA A C 1
ATOM 2854 O O . ALA A 1 367 ? 5.126 -7.580 -4.428 1.00 83.06 367 ALA A O 1
ATOM 2855 N N . PHE A 1 368 ? 7.139 -8.481 -4.004 1.00 89.12 368 PHE A N 1
ATOM 2856 C CA . PHE A 1 368 ? 7.085 -9.452 -5.102 1.00 89.12 368 PHE A CA 1
ATOM 2857 C C . PHE A 1 368 ? 5.864 -10.365 -4.971 1.00 89.12 368 PHE A C 1
ATOM 2859 O O . PHE A 1 368 ? 5.057 -10.456 -5.898 1.00 89.12 368 PHE A O 1
ATOM 2866 N N . TRP A 1 369 ? 5.663 -10.968 -3.798 1.00 87.38 369 TRP A N 1
ATOM 2867 C CA . TRP A 1 369 ? 4.542 -11.876 -3.556 1.00 87.38 369 TRP A CA 1
ATOM 2868 C C . TRP A 1 369 ? 3.186 -11.182 -3.454 1.00 87.38 369 TRP A C 1
ATOM 2870 O O . TRP A 1 369 ? 2.170 -11.757 -3.852 1.00 87.38 369 TRP A O 1
ATOM 2880 N N . GLN A 1 370 ? 3.140 -9.938 -2.978 1.00 85.44 370 GLN A N 1
ATOM 2881 C CA . GLN A 1 370 ? 1.912 -9.144 -2.980 1.00 85.44 370 GLN A CA 1
ATOM 2882 C C . GLN A 1 370 ? 1.445 -8.828 -4.402 1.00 85.44 370 GLN A C 1
ATOM 2884 O O . GLN A 1 370 ? 0.263 -9.007 -4.713 1.00 85.44 370 GLN A O 1
ATOM 2889 N N . ARG A 1 371 ? 2.376 -8.427 -5.278 1.00 89.75 371 ARG A N 1
ATOM 2890 C CA . ARG A 1 371 ? 2.117 -8.199 -6.705 1.00 89.75 371 ARG A CA 1
ATOM 2891 C C . ARG A 1 371 ? 1.745 -9.505 -7.406 1.00 89.75 371 ARG A C 1
ATOM 2893 O O . ARG A 1 371 ? 0.694 -9.566 -8.037 1.00 89.75 371 ARG A O 1
ATOM 2900 N N . ALA A 1 372 ? 2.528 -10.569 -7.227 1.00 89.56 372 ALA A N 1
ATOM 2901 C CA . ALA A 1 372 ? 2.263 -11.887 -7.813 1.00 89.56 372 ALA A CA 1
ATOM 2902 C C . ALA A 1 372 ? 0.901 -12.465 -7.381 1.00 89.56 372 ALA A C 1
ATOM 2904 O O . ALA A 1 372 ? 0.162 -13.013 -8.197 1.00 89.56 372 ALA A O 1
ATOM 2905 N N . GLY A 1 373 ? 0.515 -12.274 -6.115 1.00 85.81 373 GLY A N 1
ATOM 2906 C CA . GLY A 1 373 ? -0.771 -12.706 -5.561 1.00 85.81 373 GLY A CA 1
ATOM 2907 C C . GLY A 1 373 ? -1.996 -11.934 -6.072 1.00 85.81 373 GLY A C 1
ATOM 2908 O O . GLY A 1 373 ? -3.124 -12.226 -5.656 1.00 85.81 373 GLY A O 1
ATOM 2909 N N . ARG A 1 374 ? -1.812 -10.946 -6.960 1.00 87.06 374 ARG A N 1
ATOM 2910 C CA . ARG A 1 374 ? -2.916 -10.320 -7.705 1.00 87.06 374 ARG A CA 1
ATOM 2911 C C . ARG A 1 374 ? -3.509 -11.289 -8.726 1.00 87.06 374 ARG A C 1
ATOM 2913 O O . ARG A 1 374 ? -4.728 -11.289 -8.886 1.00 87.06 374 ARG A O 1
ATOM 2920 N N . ALA A 1 375 ? -2.692 -12.159 -9.319 1.00 86.56 375 ALA A N 1
ATOM 2921 C CA . ALA A 1 375 ? -3.170 -13.267 -10.135 1.00 86.56 375 ALA A CA 1
ATOM 2922 C C . ALA A 1 375 ? -3.435 -14.523 -9.287 1.00 86.56 375 ALA A C 1
ATOM 2924 O O . ALA A 1 375 ? -2.819 -14.765 -8.240 1.00 86.56 375 ALA A O 1
ATOM 2925 N N . GLY A 1 376 ? -4.397 -15.331 -9.737 1.00 79.00 376 GLY A N 1
ATOM 2926 C CA . GLY A 1 376 ? -4.725 -16.596 -9.072 1.00 79.00 376 GLY A CA 1
ATOM 2927 C C . GLY A 1 376 ? -5.604 -16.446 -7.827 1.00 79.00 376 GLY A C 1
ATOM 2928 O O . GLY A 1 376 ? -5.434 -17.153 -6.834 1.00 79.00 376 GLY A O 1
ATOM 2929 N N . ARG A 1 377 ? -6.535 -15.481 -7.846 1.00 73.56 377 ARG A N 1
ATOM 2930 C CA . ARG A 1 377 ? -7.590 -15.353 -6.819 1.00 73.56 377 ARG A CA 1
ATOM 2931 C C . ARG A 1 377 ? -8.750 -16.332 -7.032 1.00 73.56 377 ARG A C 1
ATOM 2933 O O . ARG A 1 377 ? -9.448 -16.662 -6.070 1.00 73.56 377 ARG A O 1
ATOM 2940 N N . GLY A 1 378 ? -8.932 -16.770 -8.276 1.00 75.75 378 GLY A N 1
ATOM 2941 C CA . GLY A 1 378 ? -9.909 -17.773 -8.689 1.00 75.75 378 GLY A CA 1
ATOM 2942 C C . GLY A 1 378 ? -9.376 -19.202 -8.586 1.00 75.75 378 GLY A C 1
ATOM 2943 O O . GLY A 1 378 ? -8.451 -19.485 -7.828 1.00 75.75 378 GLY A O 1
ATOM 2944 N N . ARG A 1 379 ? -9.969 -20.111 -9.371 1.00 75.06 379 ARG A N 1
ATOM 2945 C CA . ARG A 1 379 ? -9.558 -21.530 -9.470 1.00 75.06 379 ARG A CA 1
ATOM 2946 C C . ARG A 1 379 ? -8.656 -21.833 -10.674 1.00 75.06 379 ARG A C 1
ATOM 2948 O O . ARG A 1 379 ? -8.125 -22.936 -10.785 1.00 75.06 379 ARG A O 1
ATOM 2955 N N . ARG A 1 380 ? -8.524 -20.893 -11.614 1.00 85.06 380 ARG A N 1
ATOM 2956 C CA . ARG A 1 380 ? -7.715 -21.066 -12.832 1.00 85.06 380 ARG A CA 1
ATOM 2957 C C . ARG A 1 380 ? -6.238 -20.865 -12.526 1.00 85.06 380 ARG A C 1
ATOM 2959 O O . ARG A 1 380 ? -5.902 -20.069 -11.654 1.00 85.06 380 ARG A O 1
ATOM 2966 N N . ARG A 1 381 ? -5.373 -21.572 -13.256 1.00 90.12 381 ARG A N 1
ATOM 2967 C CA . ARG A 1 381 ? -3.920 -21.406 -13.144 1.00 90.12 381 ARG A CA 1
ATOM 2968 C C . ARG A 1 381 ? -3.562 -19.971 -13.527 1.00 90.12 381 ARG A C 1
ATOM 2970 O O . ARG A 1 381 ? -4.060 -19.458 -14.529 1.00 90.12 381 ARG A O 1
ATOM 2977 N N . ALA A 1 382 ? -2.701 -19.355 -12.732 1.00 93.31 382 ALA A N 1
ATOM 2978 C CA . ALA A 1 382 ? -2.240 -17.992 -12.936 1.00 93.31 382 ALA A CA 1
ATOM 2979 C C . ALA A 1 382 ? -0.789 -17.952 -13.409 1.00 93.31 382 ALA A C 1
ATOM 2981 O O . ALA A 1 382 ? 0.016 -18.795 -13.014 1.00 93.31 382 ALA A O 1
ATOM 2982 N N . LEU A 1 383 ? -0.467 -16.945 -14.212 1.00 96.44 383 LEU A N 1
ATOM 2983 C CA . LEU A 1 383 ? 0.874 -16.661 -14.698 1.00 96.44 383 LEU A CA 1
ATOM 2984 C C . LEU A 1 383 ? 1.516 -15.535 -13.878 1.00 96.44 383 LEU A C 1
ATOM 2986 O O . LEU A 1 383 ? 0.898 -14.497 -13.643 1.00 96.44 383 LEU A O 1
ATOM 2990 N N . VAL A 1 384 ? 2.771 -15.719 -13.477 1.00 96.88 384 VAL A N 1
ATOM 2991 C CA . VAL A 1 384 ? 3.625 -14.674 -12.906 1.00 96.88 384 VAL A CA 1
ATOM 2992 C C . VAL A 1 384 ? 4.910 -14.617 -13.725 1.00 96.88 384 VAL A C 1
ATOM 2994 O O . VAL A 1 384 ? 5.661 -15.584 -13.743 1.00 96.88 384 VAL A O 1
ATOM 2997 N N . VAL A 1 385 ? 5.184 -13.496 -14.389 1.00 98.00 385 VAL A N 1
ATOM 2998 C CA . VAL A 1 385 ? 6.416 -13.294 -15.167 1.00 98.00 385 VAL A CA 1
ATOM 2999 C C . VAL A 1 385 ? 7.281 -12.239 -14.498 1.00 98.00 385 VAL A C 1
ATOM 3001 O O . VAL A 1 385 ? 6.816 -11.138 -14.221 1.00 98.00 385 VAL A O 1
ATOM 3004 N N . TYR A 1 386 ? 8.550 -12.548 -14.275 1.00 97.69 386 TYR A N 1
ATOM 3005 C CA . TYR A 1 386 ? 9.563 -11.596 -13.843 1.00 97.69 386 TYR A CA 1
ATOM 3006 C C . TYR A 1 386 ? 10.478 -11.241 -15.021 1.00 97.69 386 TYR A C 1
ATOM 3008 O O . TYR A 1 386 ? 11.051 -12.130 -15.651 1.00 97.69 386 TYR A O 1
ATOM 3016 N N . ILE A 1 387 ? 10.591 -9.946 -15.326 1.00 97.25 387 ILE A N 1
ATOM 3017 C CA . ILE A 1 387 ? 11.476 -9.403 -16.362 1.00 97.25 387 ILE A CA 1
ATOM 3018 C C . ILE A 1 387 ? 12.582 -8.616 -15.646 1.00 97.25 387 ILE A C 1
ATOM 3020 O O . ILE A 1 387 ? 12.300 -7.517 -15.151 1.00 97.25 387 ILE A O 1
ATOM 3024 N N . PRO A 1 388 ? 13.814 -9.149 -15.562 1.00 93.81 388 PRO A N 1
ATOM 3025 C CA . PRO A 1 388 ? 14.909 -8.481 -14.880 1.00 93.81 388 PRO A CA 1
ATOM 3026 C C . PRO A 1 388 ? 15.349 -7.232 -15.646 1.00 93.81 388 PRO A C 1
ATOM 3028 O O . PRO A 1 388 ? 15.287 -7.172 -16.879 1.00 93.81 388 PRO A O 1
ATOM 3031 N N . ARG A 1 389 ? 15.799 -6.223 -14.904 1.00 90.19 389 ARG A N 1
ATOM 3032 C CA . ARG A 1 389 ? 16.446 -5.028 -15.459 1.00 90.19 389 ARG A CA 1
ATOM 3033 C C . ARG A 1 389 ? 17.964 -5.166 -15.451 1.00 90.19 389 ARG A C 1
ATOM 3035 O O . ARG A 1 389 ? 18.517 -6.026 -14.781 1.00 90.19 389 ARG A O 1
ATOM 3042 N N . GLU A 1 390 ? 18.626 -4.265 -16.167 1.00 83.25 390 GLU A N 1
ATOM 3043 C CA . GLU A 1 390 ? 20.081 -4.091 -16.115 1.00 83.25 390 GLU A CA 1
ATOM 3044 C C . GLU A 1 390 ? 20.482 -3.344 -14.827 1.00 83.25 390 GLU A C 1
ATOM 3046 O O . GLU A 1 390 ? 21.001 -2.231 -14.865 1.00 83.25 390 GLU A O 1
ATOM 3051 N N . ASP A 1 391 ? 20.170 -3.928 -13.667 1.00 78.06 391 ASP A N 1
ATOM 3052 C CA . ASP A 1 391 ? 20.616 -3.441 -12.363 1.00 78.06 391 ASP A CA 1
ATOM 3053 C C . ASP A 1 391 ? 21.178 -4.587 -11.502 1.00 78.06 391 ASP A C 1
ATOM 3055 O O . ASP A 1 391 ? 20.779 -5.737 -11.691 1.00 78.06 391 ASP A O 1
ATOM 3059 N N . PRO A 1 392 ? 22.116 -4.316 -10.569 1.00 77.62 392 PRO A N 1
ATOM 3060 C CA . PRO A 1 392 ? 22.849 -5.378 -9.873 1.00 77.62 392 PRO A CA 1
ATOM 3061 C C . PRO A 1 392 ? 21.971 -6.366 -9.099 1.00 77.62 392 PRO A C 1
ATOM 3063 O O . PRO A 1 392 ? 22.316 -7.541 -8.984 1.00 77.62 392 PRO A O 1
ATOM 3066 N N . LEU A 1 393 ? 20.845 -5.903 -8.549 1.00 80.31 393 LEU A N 1
ATOM 3067 C CA . LEU A 1 393 ? 19.956 -6.748 -7.754 1.00 80.31 393 LEU A CA 1
ATOM 3068 C C . LEU A 1 393 ? 19.101 -7.642 -8.653 1.00 80.31 393 LEU A C 1
ATOM 3070 O O . LEU A 1 393 ? 18.910 -8.821 -8.361 1.00 80.31 393 LEU A O 1
ATOM 3074 N N . ASP A 1 394 ? 18.620 -7.090 -9.759 1.00 87.75 394 ASP A N 1
ATOM 3075 C CA . ASP A 1 394 ? 17.935 -7.852 -10.791 1.00 87.75 394 ASP A CA 1
ATOM 3076 C C . ASP A 1 394 ? 18.853 -8.910 -11.434 1.00 87.75 394 ASP A C 1
ATOM 3078 O O . ASP A 1 394 ? 18.434 -10.057 -11.598 1.00 87.75 394 ASP A O 1
ATOM 3082 N N . GLU A 1 395 ? 20.123 -8.585 -11.704 1.00 85.94 395 GLU A N 1
ATOM 3083 C CA . GLU A 1 395 ? 21.103 -9.556 -12.220 1.00 85.94 395 GLU A CA 1
ATOM 3084 C C . GLU A 1 395 ? 21.417 -10.649 -11.175 1.00 85.94 395 GLU A C 1
ATOM 3086 O O . GLU A 1 395 ? 21.528 -11.831 -11.511 1.00 85.94 395 GLU A O 1
ATOM 3091 N N . TYR A 1 396 ? 21.464 -10.299 -9.881 1.00 86.19 396 TYR A N 1
ATOM 3092 C CA . TYR A 1 396 ? 21.594 -11.275 -8.792 1.00 86.19 396 TYR A CA 1
ATOM 3093 C C . TYR A 1 396 ? 20.452 -12.305 -8.795 1.00 86.19 396 TYR A C 1
ATOM 3095 O O . TYR A 1 396 ? 20.705 -13.511 -8.705 1.00 86.19 396 TYR A O 1
ATOM 3103 N N . PHE A 1 397 ? 19.199 -11.855 -8.933 1.00 89.50 397 PHE A N 1
ATOM 3104 C CA . PHE A 1 397 ? 18.042 -12.753 -9.006 1.00 89.50 397 PHE A CA 1
ATOM 3105 C C . PHE A 1 397 ? 17.931 -13.488 -10.342 1.00 89.50 397 PHE A C 1
ATOM 3107 O O . PHE A 1 397 ? 17.434 -14.611 -10.362 1.00 89.50 397 PHE A O 1
ATOM 3114 N N . LEU A 1 398 ? 18.420 -12.913 -11.443 1.00 90.81 398 LEU A N 1
ATOM 3115 C CA . LEU A 1 398 ? 18.504 -13.605 -12.729 1.00 90.81 398 LEU A CA 1
ATOM 3116 C C . LEU A 1 398 ? 19.418 -14.837 -12.646 1.00 90.81 398 LEU A C 1
ATOM 3118 O O . LEU A 1 398 ? 19.073 -15.891 -13.176 1.00 90.81 398 LEU A O 1
ATOM 3122 N N . HIS A 1 399 ? 20.553 -14.732 -11.950 1.00 90.31 399 HIS A N 1
ATOM 3123 C CA . HIS A 1 399 ? 21.472 -15.857 -11.756 1.00 90.31 399 HIS A CA 1
ATOM 3124 C C . HIS A 1 399 ? 21.045 -16.835 -10.652 1.00 90.31 399 HIS A C 1
ATOM 3126 O O . HIS A 1 399 ? 21.567 -17.950 -10.602 1.00 90.31 399 HIS A O 1
ATOM 3132 N N . ARG A 1 400 ? 20.132 -16.430 -9.759 1.00 91.56 400 ARG A N 1
ATOM 3133 C CA . ARG A 1 400 ? 19.642 -17.234 -8.622 1.00 91.56 400 ARG A CA 1
ATOM 3134 C C . ARG A 1 400 ? 18.118 -17.128 -8.453 1.00 91.56 400 ARG A C 1
ATOM 3136 O O . ARG A 1 400 ? 17.634 -16.703 -7.395 1.00 91.56 400 ARG A O 1
ATOM 3143 N N . PRO A 1 401 ? 17.327 -17.482 -9.478 1.00 92.44 401 PRO A N 1
ATOM 3144 C CA . PRO A 1 401 ? 15.882 -17.244 -9.492 1.00 92.44 401 PRO A CA 1
ATOM 3145 C C . PRO A 1 401 ? 15.130 -18.032 -8.411 1.00 92.44 401 PRO A C 1
ATOM 3147 O O . PRO A 1 401 ? 14.080 -17.602 -7.934 1.00 92.44 401 PRO A O 1
ATOM 3150 N N . GLU A 1 402 ? 15.676 -19.155 -7.943 1.00 92.75 402 GLU A N 1
ATOM 3151 C CA . GLU A 1 402 ? 15.137 -19.930 -6.827 1.00 92.75 402 GLU A CA 1
ATOM 3152 C C . GLU A 1 402 ? 15.058 -19.137 -5.514 1.00 92.75 402 GLU A C 1
ATOM 3154 O O . GLU A 1 402 ? 14.219 -19.457 -4.664 1.00 92.75 402 GLU A O 1
ATOM 3159 N N . LEU A 1 403 ? 15.881 -18.094 -5.351 1.00 89.94 403 LEU A N 1
ATOM 3160 C CA . LEU A 1 403 ? 15.852 -17.226 -4.176 1.00 89.94 403 LEU A CA 1
ATOM 3161 C C . LEU A 1 403 ? 14.603 -16.347 -4.131 1.00 89.94 403 LEU A C 1
ATOM 3163 O O . LEU A 1 403 ? 14.141 -16.059 -3.031 1.00 89.94 403 LEU A O 1
ATOM 3167 N N . LEU A 1 404 ? 13.980 -16.015 -5.267 1.00 86.56 404 LEU A N 1
ATOM 3168 C CA . LEU A 1 404 ? 12.685 -15.313 -5.275 1.00 86.56 404 LEU A CA 1
ATOM 3169 C C . LEU A 1 404 ? 11.594 -16.124 -4.554 1.00 86.56 404 LEU A C 1
ATOM 3171 O O . LEU A 1 404 ? 10.646 -15.566 -4.005 1.00 86.56 404 LEU A O 1
ATOM 3175 N N . LEU A 1 405 ? 11.739 -17.454 -4.545 1.00 89.19 405 LEU A N 1
ATOM 3176 C CA . LEU A 1 405 ? 10.763 -18.380 -3.974 1.00 89.19 405 LEU A CA 1
ATOM 3177 C C . LEU A 1 405 ? 11.108 -18.851 -2.560 1.00 89.19 405 LEU A C 1
ATOM 3179 O O . LEU A 1 405 ? 10.218 -19.281 -1.834 1.00 89.19 405 LEU A O 1
ATOM 3183 N N . ARG A 1 406 ? 12.395 -18.854 -2.199 1.00 88.38 406 ARG A N 1
ATOM 3184 C CA . ARG A 1 406 ? 12.890 -19.426 -0.935 1.00 88.38 406 ARG A CA 1
ATOM 3185 C C . ARG A 1 406 ? 13.242 -18.380 0.115 1.00 88.38 406 ARG A C 1
ATOM 3187 O O . ARG A 1 406 ? 13.282 -18.721 1.293 1.00 88.38 406 ARG A O 1
ATOM 3194 N N . THR A 1 407 ? 13.536 -17.149 -0.299 1.00 85.12 407 THR A N 1
ATOM 3195 C CA . THR A 1 407 ? 13.904 -16.084 0.639 1.00 85.12 407 THR A CA 1
ATOM 3196 C C . THR A 1 407 ? 12.706 -15.771 1.540 1.00 85.12 407 THR A C 1
ATOM 3198 O O . THR A 1 407 ? 11.603 -15.579 1.023 1.00 85.12 407 THR A O 1
ATOM 3201 N N . PRO A 1 408 ? 12.878 -15.746 2.873 1.00 82.12 408 PRO A N 1
ATOM 3202 C CA . PRO A 1 408 ? 11.797 -15.374 3.773 1.00 82.12 408 PRO A CA 1
ATOM 3203 C C . PRO A 1 408 ? 11.397 -13.904 3.558 1.00 82.12 408 PRO A C 1
ATOM 3205 O O . PRO A 1 408 ? 12.252 -13.087 3.210 1.00 82.12 408 PRO A O 1
ATOM 3208 N N . PRO A 1 409 ? 10.122 -13.539 3.779 1.00 81.31 409 PRO A N 1
ATOM 3209 C CA . PRO A 1 409 ? 9.696 -12.147 3.707 1.00 81.31 409 PRO A CA 1
ATOM 3210 C C . PRO A 1 409 ? 10.449 -11.264 4.701 1.00 81.31 409 PRO A C 1
ATOM 3212 O O . PRO A 1 409 ? 10.739 -11.677 5.825 1.00 81.31 409 PRO A O 1
ATOM 3215 N N . GLU A 1 410 ? 10.698 -10.026 4.294 1.00 81.69 410 GLU A N 1
ATOM 3216 C CA . GLU A 1 410 ? 11.377 -9.025 5.106 1.00 81.69 410 GLU A CA 1
ATOM 3217 C C . GLU A 1 410 ? 10.585 -8.661 6.368 1.00 81.69 410 GLU A C 1
ATOM 3219 O O . GLU A 1 410 ? 9.367 -8.873 6.475 1.00 81.69 410 GLU A O 1
ATOM 3224 N N . VAL A 1 411 ? 11.299 -8.077 7.329 1.00 83.62 411 VAL A N 1
ATOM 3225 C CA . VAL A 1 411 ? 10.721 -7.534 8.557 1.00 83.62 411 VAL A CA 1
ATOM 3226 C C . VAL A 1 411 ? 10.138 -6.148 8.258 1.00 83.62 411 VAL A C 1
ATOM 3228 O O . VAL A 1 411 ? 10.754 -5.333 7.574 1.00 83.62 411 VAL A O 1
ATOM 3231 N N . ALA A 1 412 ? 8.935 -5.875 8.752 1.00 85.56 412 ALA A N 1
ATOM 3232 C CA . ALA A 1 412 ? 8.344 -4.547 8.725 1.00 85.56 412 ALA A CA 1
ATOM 3233 C C . ALA A 1 412 ? 8.770 -3.771 9.971 1.00 85.56 412 ALA A C 1
ATOM 3235 O O . ALA A 1 412 ? 8.823 -4.310 11.078 1.00 85.56 412 ALA A O 1
ATOM 3236 N N . VAL A 1 413 ? 9.052 -2.488 9.794 1.00 84.50 413 VAL A N 1
ATOM 3237 C CA . VAL A 1 413 ? 9.645 -1.665 10.839 1.00 84.50 413 VAL A CA 1
ATOM 3238 C C . VAL A 1 413 ? 8.849 -0.386 11.046 1.00 84.50 413 VAL A C 1
ATOM 3240 O O . VAL A 1 413 ? 8.474 0.264 10.078 1.00 84.50 413 VAL A O 1
ATOM 3243 N N . ALA A 1 414 ? 8.631 -0.019 12.306 1.00 88.44 414 ALA A N 1
ATOM 3244 C CA . ALA A 1 414 ? 8.180 1.300 12.728 1.00 88.44 414 ALA A CA 1
ATOM 3245 C C . ALA A 1 414 ? 8.861 1.633 14.062 1.00 88.44 414 ALA A C 1
ATOM 3247 O O . ALA A 1 414 ? 8.915 0.777 14.946 1.00 88.44 414 ALA A O 1
ATOM 3248 N N . ASP A 1 415 ? 9.371 2.855 14.205 1.00 88.81 415 ASP A N 1
ATOM 3249 C CA . ASP A 1 415 ? 10.064 3.308 15.412 1.00 88.81 415 ASP A CA 1
ATOM 3250 C C . ASP A 1 415 ? 9.280 4.441 16.095 1.00 88.81 415 ASP A C 1
ATOM 3252 O O . ASP A 1 415 ? 9.527 5.618 15.824 1.00 88.81 415 ASP A O 1
ATOM 3256 N N . PRO A 1 416 ? 8.334 4.134 17.001 1.00 88.50 416 PRO A N 1
ATOM 3257 C CA . PRO A 1 416 ? 7.592 5.164 17.727 1.00 88.50 416 PRO A CA 1
ATOM 3258 C C . PRO A 1 416 ? 8.482 6.031 18.632 1.00 88.50 416 PRO A C 1
ATOM 3260 O O . PRO A 1 416 ? 8.015 7.064 19.106 1.00 88.50 416 PRO A O 1
ATOM 3263 N N . LYS A 1 417 ? 9.742 5.644 18.878 1.00 88.44 417 LYS A N 1
ATOM 3264 C CA . LYS A 1 417 ? 10.707 6.408 19.679 1.00 88.44 417 LYS A CA 1
ATOM 3265 C C . LYS A 1 417 ? 11.591 7.319 18.832 1.00 88.44 417 LYS A C 1
ATOM 3267 O O . LYS A 1 417 ? 12.507 7.934 19.370 1.00 88.44 417 LYS A O 1
ATOM 3272 N N . ASN A 1 418 ? 11.309 7.429 17.534 1.00 87.00 418 ASN A N 1
ATOM 3273 C CA . ASN A 1 418 ? 12.109 8.224 16.619 1.00 87.00 418 ASN A CA 1
ATOM 3274 C C . ASN A 1 418 ? 12.287 9.665 17.151 1.00 87.00 418 ASN A C 1
ATOM 3276 O O . ASN A 1 418 ? 11.283 10.362 17.356 1.00 87.00 418 ASN A O 1
ATOM 3280 N N . PRO A 1 419 ? 13.535 10.134 17.337 1.00 82.69 419 PRO A N 1
ATOM 3281 C CA . PRO A 1 419 ? 13.826 11.386 18.036 1.00 82.69 419 PRO A CA 1
ATOM 3282 C C . PRO A 1 419 ? 13.399 12.633 17.254 1.00 82.69 419 PRO A C 1
ATOM 3284 O O . PRO A 1 419 ? 13.316 13.711 17.830 1.00 82.69 419 PRO A O 1
ATOM 3287 N N . VAL A 1 420 ? 13.102 12.503 15.957 1.00 82.81 420 VAL A N 1
ATOM 3288 C CA . VAL A 1 420 ? 12.644 13.607 15.103 1.00 82.81 420 VAL A CA 1
ATOM 3289 C C . VAL A 1 420 ? 11.119 13.644 15.032 1.00 82.81 420 VAL A C 1
ATOM 3291 O O . VAL A 1 420 ? 10.503 14.696 15.192 1.00 82.81 420 VAL A O 1
ATOM 3294 N N . LEU A 1 421 ? 10.480 12.496 14.799 1.00 88.62 421 LEU A N 1
ATOM 3295 C CA . LEU A 1 421 ? 9.035 12.434 14.564 1.00 88.62 421 LEU A CA 1
ATOM 3296 C C . LEU A 1 421 ? 8.225 12.433 15.858 1.00 88.62 421 LEU A C 1
ATOM 3298 O O . LEU A 1 421 ? 7.150 13.039 15.911 1.00 88.62 421 LEU A O 1
ATOM 3302 N N . CYS A 1 422 ? 8.719 11.768 16.901 1.00 91.00 422 CYS A N 1
ATOM 3303 C CA . CYS A 1 422 ? 7.991 11.640 18.155 1.00 91.00 422 CYS A CA 1
ATOM 3304 C C . CYS A 1 422 ? 7.690 13.000 18.821 1.00 91.00 422 CYS A C 1
ATOM 3306 O O . CYS A 1 422 ? 6.508 13.247 19.095 1.00 91.00 422 CYS A O 1
ATOM 3308 N N . PRO A 1 423 ? 8.651 13.940 18.970 1.00 91.06 423 PRO A N 1
ATOM 3309 C CA . PRO A 1 423 ? 8.362 15.267 19.525 1.00 91.06 423 PRO A CA 1
ATOM 3310 C C . PRO A 1 423 ? 7.270 16.031 18.763 1.00 91.06 423 PRO A C 1
ATOM 3312 O O . PRO A 1 423 ? 6.366 16.626 19.360 1.00 91.06 423 PRO A O 1
ATOM 3315 N N . LEU A 1 424 ? 7.279 15.955 17.427 1.00 91.75 424 LEU A N 1
ATOM 3316 C CA . LEU A 1 424 ? 6.273 16.613 16.591 1.00 91.75 424 LEU A CA 1
ATOM 3317 C C . LEU A 1 424 ? 4.861 16.079 16.874 1.00 91.75 424 LEU A C 1
ATOM 3319 O O . LEU A 1 424 ? 3.908 16.858 16.977 1.00 91.75 424 LEU A O 1
ATOM 3323 N N . HIS A 1 425 ? 4.712 14.763 17.048 1.00 94.88 425 HIS A N 1
ATOM 3324 C CA . HIS A 1 425 ? 3.427 14.165 17.419 1.00 94.88 425 HIS A CA 1
ATOM 3325 C C . HIS A 1 425 ? 3.044 14.418 18.876 1.00 94.88 425 HIS A C 1
ATOM 3327 O O . HIS A 1 425 ? 1.848 14.529 19.146 1.00 94.88 425 HIS A O 1
ATOM 3333 N N . LEU A 1 426 ? 3.997 14.576 19.802 1.00 94.19 426 LEU A N 1
ATOM 3334 C CA . LEU A 1 426 ? 3.690 14.962 21.184 1.00 94.19 426 LEU A CA 1
ATOM 3335 C C . LEU A 1 426 ? 3.070 16.356 21.266 1.00 94.19 426 LEU A C 1
ATOM 3337 O O . LEU A 1 426 ? 2.122 16.551 22.027 1.00 94.19 426 LEU A O 1
ATOM 3341 N N . HIS A 1 427 ? 3.509 17.308 20.438 1.00 95.75 427 HIS A N 1
ATOM 3342 C CA . HIS A 1 427 ? 2.829 18.600 20.333 1.00 95.75 427 HIS A CA 1
ATOM 3343 C C . HIS A 1 427 ? 1.363 18.453 19.901 1.00 95.75 427 HIS A C 1
ATOM 3345 O O . HIS A 1 427 ? 0.497 19.145 20.439 1.00 95.75 427 HIS A O 1
ATOM 3351 N N . ALA A 1 428 ? 1.073 17.560 18.950 1.00 96.44 428 ALA A N 1
ATOM 3352 C CA . ALA A 1 428 ? -0.295 17.279 18.518 1.00 96.44 428 ALA A CA 1
ATOM 3353 C C . ALA A 1 428 ? -1.105 16.571 19.620 1.00 96.44 428 ALA A C 1
ATOM 3355 O O . ALA A 1 428 ? -2.239 16.961 19.889 1.00 96.44 428 ALA A O 1
ATOM 3356 N N . ALA A 1 429 ? -0.501 15.604 20.316 1.00 95.69 429 ALA A N 1
ATOM 3357 C CA . ALA A 1 429 ? -1.115 14.892 21.435 1.00 95.69 429 ALA A CA 1
ATOM 3358 C C . ALA A 1 429 ? -1.473 15.833 22.598 1.00 95.69 429 ALA A C 1
ATOM 3360 O O . ALA A 1 429 ? -2.575 15.755 23.142 1.00 95.69 429 ALA A O 1
ATOM 3361 N N . ALA A 1 430 ? -0.563 16.745 22.958 1.00 95.25 430 ALA A N 1
ATOM 3362 C CA . ALA A 1 430 ? -0.761 17.734 24.015 1.00 95.25 430 ALA A CA 1
ATOM 3363 C C . ALA A 1 430 ? -1.806 18.799 23.643 1.00 95.25 430 ALA A C 1
ATOM 3365 O O . ALA A 1 430 ? -2.473 19.329 24.531 1.00 95.25 430 ALA A O 1
ATOM 3366 N N . TRP A 1 431 ? -1.959 19.105 22.348 1.00 96.44 431 TRP A N 1
ATOM 3367 C CA . TRP A 1 431 ? -3.026 19.977 21.846 1.00 96.44 431 TRP A CA 1
ATOM 3368 C C . TRP A 1 431 ? -4.404 19.327 21.988 1.00 96.44 431 TRP A C 1
ATOM 3370 O O . TRP A 1 431 ? -5.348 19.986 22.406 1.00 96.44 431 TRP A O 1
ATOM 3380 N N . GLU A 1 432 ? -4.514 18.037 21.657 1.00 96.44 432 GLU A N 1
ATOM 3381 C CA . GLU A 1 432 ? -5.762 17.269 21.779 1.00 96.44 432 GLU A CA 1
ATOM 3382 C C . GLU A 1 432 ? -6.191 17.165 23.244 1.00 96.44 432 GLU A C 1
ATOM 3384 O O . GLU A 1 432 ? -7.313 17.485 23.617 1.00 96.44 432 GLU A O 1
ATOM 3389 N N . LYS A 1 433 ? -5.263 16.752 24.105 1.00 94.62 433 LYS A N 1
ATOM 3390 C CA . LYS A 1 433 ? -5.466 16.704 25.551 1.00 94.62 433 LYS A CA 1
ATOM 3391 C C . LYS A 1 433 ? -4.110 16.882 26.228 1.00 94.62 433 LYS A C 1
ATOM 3393 O O . LYS A 1 433 ? -3.201 16.117 25.900 1.00 94.62 433 LYS A O 1
ATOM 3398 N N . PRO A 1 434 ? -3.961 17.773 27.222 1.00 94.19 434 PRO A N 1
ATOM 3399 C CA . PRO A 1 434 ? -2.700 17.926 27.950 1.00 94.19 434 PRO A CA 1
ATOM 3400 C C . PRO A 1 434 ? -2.179 16.583 28.473 1.00 94.19 434 PRO A C 1
ATOM 3402 O O . PRO A 1 434 ? -2.966 15.781 28.993 1.00 94.19 434 PRO A O 1
ATOM 3405 N N . LEU A 1 435 ? -0.885 16.311 28.286 1.00 91.62 435 LEU A N 1
ATOM 3406 C CA . LEU A 1 435 ? -0.267 15.053 28.728 1.00 91.62 435 LEU A CA 1
ATOM 3407 C C . LEU A 1 435 ? -0.126 15.075 30.254 1.00 91.62 435 LEU A C 1
ATOM 3409 O O . LEU A 1 435 ? 0.325 16.082 30.796 1.00 91.62 435 LEU A O 1
ATOM 3413 N N . SER A 1 436 ? -0.524 14.016 30.956 1.00 85.06 436 SER A N 1
ATOM 3414 C CA . SER A 1 436 ? -0.343 13.909 32.414 1.00 85.06 436 SER A CA 1
ATOM 3415 C C . SER A 1 436 ? 0.946 13.170 32.761 1.00 85.06 436 SER A C 1
ATOM 3417 O O . SER A 1 436 ? 1.399 12.323 31.999 1.00 85.06 436 SER A O 1
ATOM 3419 N N . ARG A 1 437 ? 1.523 13.431 33.942 1.00 75.31 437 ARG A N 1
ATOM 3420 C CA . ARG A 1 437 ? 2.705 12.690 34.432 1.00 75.31 437 ARG A CA 1
ATOM 3421 C C . ARG A 1 437 ? 2.501 11.171 34.516 1.00 75.31 437 ARG A C 1
ATOM 3423 O O . ARG A 1 437 ? 3.453 10.431 34.295 1.00 75.31 437 ARG A O 1
ATOM 3430 N N . GLU A 1 438 ? 1.278 10.717 34.777 1.00 72.75 438 GLU A N 1
ATOM 3431 C CA . GLU A 1 438 ? 0.909 9.291 34.779 1.00 72.75 438 GLU A CA 1
ATOM 3432 C C . GLU A 1 438 ? 1.052 8.643 33.391 1.00 72.75 438 GLU A C 1
ATOM 3434 O O . GLU A 1 438 ? 1.376 7.465 33.292 1.00 72.75 438 GLU A O 1
ATOM 3439 N N . GLU A 1 439 ? 0.863 9.414 32.311 1.00 73.75 439 GLU A N 1
ATOM 3440 C CA . GLU A 1 439 ? 1.093 8.954 30.932 1.00 73.75 439 GLU A CA 1
ATOM 3441 C C . GLU A 1 439 ? 2.606 8.856 30.608 1.00 73.75 439 GLU A C 1
ATOM 3443 O O . GLU A 1 439 ? 2.981 8.198 29.635 1.00 73.75 439 GLU A O 1
ATOM 3448 N N . VAL A 1 440 ? 3.468 9.498 31.416 1.00 65.75 440 VAL A N 1
ATOM 3449 C CA . VAL A 1 440 ? 4.931 9.588 31.227 1.00 65.75 440 VAL A CA 1
ATOM 3450 C C . VAL A 1 440 ? 5.690 8.511 32.003 1.00 65.75 440 VAL A C 1
ATOM 3452 O O . VAL A 1 440 ? 6.575 7.864 31.453 1.00 65.75 440 VAL A O 1
ATOM 3455 N N . HIS A 1 441 ? 5.381 8.343 33.291 1.00 60.16 441 HIS A N 1
ATOM 3456 C CA . HIS A 1 441 ? 6.128 7.471 34.197 1.00 60.16 441 HIS A CA 1
ATOM 3457 C C . HIS A 1 441 ? 5.193 6.380 34.732 1.00 60.16 441 HIS A C 1
ATOM 3459 O O . HIS A 1 441 ? 4.396 6.664 35.628 1.00 60.16 441 HIS A O 1
ATOM 3465 N N . PRO A 1 442 ? 5.290 5.130 34.246 1.00 52.78 442 PRO A N 1
ATOM 3466 C CA . PRO A 1 442 ? 4.395 4.030 34.621 1.00 52.78 442 PRO A CA 1
ATOM 3467 C C . PRO A 1 442 ? 4.686 3.457 36.019 1.00 52.78 442 PRO A C 1
ATOM 3469 O O . PRO A 1 442 ? 4.581 2.253 36.251 1.00 52.78 442 PRO A O 1
ATOM 3472 N N . GLY A 1 443 ? 5.107 4.295 36.966 1.00 44.19 443 GLY A N 1
ATOM 3473 C CA . GLY A 1 443 ? 5.442 3.869 38.316 1.00 44.19 443 GLY A CA 1
ATOM 3474 C C . GLY A 1 443 ? 4.237 3.252 39.032 1.00 44.19 443 GLY A C 1
ATOM 3475 O O . GLY A 1 443 ? 3.332 3.963 39.450 1.00 44.19 443 GLY A O 1
ATOM 3476 N N . GLN A 1 444 ? 4.278 1.930 39.222 1.00 41.69 444 GLN A N 1
ATOM 3477 C CA . GLN A 1 444 ? 3.561 1.140 40.241 1.00 41.69 444 GLN A CA 1
ATOM 3478 C C . GLN A 1 444 ? 2.049 0.892 40.100 1.00 41.69 444 GLN A C 1
ATOM 3480 O O . GLN A 1 444 ? 1.550 -0.016 40.763 1.00 41.69 444 GLN A O 1
ATOM 3485 N N . ALA A 1 445 ? 1.309 1.582 39.238 1.00 40.59 445 ALA A N 1
ATOM 3486 C CA . ALA A 1 445 ? -0.091 1.234 38.981 1.00 40.59 445 ALA A CA 1
ATOM 3487 C C . ALA A 1 445 ? -0.172 0.411 37.694 1.00 40.59 445 ALA A C 1
ATOM 3489 O O . ALA A 1 445 ? 0.127 0.939 36.629 1.00 40.59 445 ALA A O 1
ATOM 3490 N N . GLY A 1 446 ? -0.559 -0.867 37.786 1.00 44.53 446 GLY A N 1
ATOM 3491 C CA . GLY A 1 446 ? -0.735 -1.811 36.671 1.00 44.53 446 GLY A CA 1
ATOM 3492 C C . GLY A 1 446 ? -1.829 -1.415 35.672 1.00 44.53 446 GLY A C 1
ATOM 3493 O O . GLY A 1 446 ? -2.741 -2.193 35.412 1.00 44.53 446 GLY A O 1
ATOM 3494 N N . SER A 1 447 ? -1.759 -0.197 35.143 1.00 44.66 447 SER A N 1
ATOM 3495 C CA . SER A 1 447 ? -2.699 0.390 34.208 1.00 44.66 447 SER A CA 1
ATOM 3496 C C . SER A 1 447 ? -2.318 -0.070 32.799 1.00 44.66 447 SER A C 1
ATOM 3498 O O . SER A 1 447 ? -1.255 0.306 32.297 1.00 44.66 447 SER A O 1
ATOM 3500 N N . PRO A 1 448 ? -3.139 -0.904 32.140 1.00 48.41 448 PRO A N 1
ATOM 3501 C CA . PRO A 1 448 ? -2.912 -1.252 30.749 1.00 48.41 448 PRO A CA 1
ATOM 3502 C C . PRO A 1 448 ? -3.128 0.013 29.907 1.00 48.41 448 PRO A C 1
ATOM 3504 O O . PRO A 1 448 ? -4.229 0.569 29.900 1.00 48.41 448 PRO A O 1
ATOM 3507 N N . GLY A 1 449 ? -2.095 0.502 29.211 1.00 53.25 449 GLY A N 1
ATOM 3508 C CA . GLY A 1 449 ? -2.155 1.742 28.428 1.00 53.25 449 GLY A CA 1
ATOM 3509 C C . GLY A 1 449 ? -0.941 1.980 27.524 1.00 53.25 449 GLY A C 1
ATOM 3510 O O . GLY A 1 449 ? 0.129 1.470 27.833 1.00 53.25 449 GLY A O 1
ATOM 3511 N N . PRO A 1 450 ? -1.073 2.723 26.404 1.00 58.94 450 PRO A N 1
ATOM 3512 C CA . PRO A 1 450 ? 0.048 3.095 25.566 1.00 58.94 450 PRO A CA 1
ATOM 3513 C C . PRO A 1 450 ? 0.773 4.257 26.250 1.00 58.94 450 PRO A C 1
ATOM 3515 O O . PRO A 1 450 ? 0.187 5.302 26.540 1.00 58.94 450 PRO A O 1
ATOM 3518 N N . PHE A 1 451 ? 2.044 4.039 26.548 1.00 73.62 451 PHE A N 1
ATOM 3519 C CA . PHE A 1 451 ? 2.900 4.999 27.236 1.00 73.62 451 PHE A CA 1
ATOM 3520 C C . PHE A 1 451 ? 3.468 6.018 26.256 1.00 73.62 451 PHE A C 1
ATOM 3522 O O . PHE A 1 451 ? 3.552 5.742 25.057 1.00 73.62 451 PHE A O 1
ATOM 3529 N N . ILE A 1 452 ? 3.861 7.192 26.760 1.00 78.81 452 ILE A N 1
ATOM 3530 C CA . ILE A 1 452 ? 4.575 8.181 25.947 1.00 78.81 452 ILE A CA 1
ATOM 3531 C C . ILE A 1 452 ? 5.853 7.527 25.405 1.00 78.81 452 ILE A C 1
ATOM 3533 O O . ILE A 1 452 ? 6.707 7.124 26.196 1.00 78.81 452 ILE A O 1
ATOM 3537 N N . PRO A 1 453 ? 5.996 7.396 24.075 1.00 79.56 453 PRO A N 1
ATOM 3538 C CA . PRO A 1 453 ? 7.074 6.592 23.513 1.00 79.56 453 PRO A CA 1
ATOM 3539 C C . PRO A 1 453 ? 8.445 7.282 23.588 1.00 79.56 453 PRO A C 1
ATOM 3541 O O . PRO A 1 453 ? 9.455 6.586 23.579 1.00 79.56 453 PRO A O 1
ATOM 3544 N N . CYS A 1 454 ? 8.482 8.614 23.722 1.00 85.56 454 CYS A N 1
ATOM 3545 C CA . CYS A 1 454 ? 9.700 9.418 23.879 1.00 85.56 454 CYS A CA 1
ATOM 3546 C C . CYS A 1 454 ? 9.581 10.414 25.059 1.00 85.56 454 CYS A C 1
ATOM 3548 O O . CYS A 1 454 ? 9.266 11.590 24.860 1.00 85.56 454 CYS A O 1
ATOM 3550 N N . PRO A 1 455 ? 9.773 9.977 26.316 1.00 84.62 455 PRO A N 1
ATOM 3551 C CA . PRO A 1 455 ? 9.692 10.860 27.485 1.00 84.62 455 PRO A CA 1
ATOM 3552 C C . PRO A 1 455 ? 10.658 12.052 27.432 1.00 84.62 455 PRO A C 1
ATOM 3554 O O . PRO A 1 455 ? 10.343 13.128 27.936 1.00 84.62 455 PRO A O 1
ATOM 3557 N N . GLU A 1 456 ? 11.809 11.894 26.781 1.00 84.88 456 GLU A N 1
ATOM 3558 C CA . GLU A 1 456 ? 12.846 12.921 26.644 1.00 84.88 456 GLU A CA 1
ATOM 3559 C C . GLU A 1 456 ? 12.327 14.150 25.878 1.00 84.88 456 GLU A C 1
ATOM 3561 O O . GLU A 1 456 ? 12.681 15.288 26.187 1.00 84.88 456 GLU A O 1
ATOM 3566 N N . ALA A 1 457 ? 11.409 13.936 24.930 1.00 85.75 457 ALA A N 1
ATOM 3567 C CA . ALA A 1 457 ? 10.807 14.986 24.113 1.00 85.75 457 ALA A CA 1
ATOM 3568 C C . ALA A 1 457 ? 9.815 15.879 24.884 1.00 85.75 457 ALA A C 1
ATOM 3570 O O . ALA A 1 457 ? 9.362 16.902 24.368 1.00 85.75 457 ALA A O 1
ATOM 3571 N N . LEU A 1 458 ? 9.480 15.544 26.137 1.00 86.31 458 LEU A N 1
ATOM 3572 C CA . LEU A 1 458 ? 8.652 16.404 26.990 1.00 86.31 458 LEU A CA 1
ATOM 3573 C C . LEU A 1 458 ? 9.317 17.745 27.303 1.00 86.31 458 LEU A C 1
ATOM 3575 O O . LEU A 1 458 ? 8.607 18.701 27.614 1.00 86.31 458 LEU A O 1
ATOM 3579 N N . ALA A 1 459 ? 10.644 17.836 27.173 1.00 87.25 459 ALA A N 1
ATOM 3580 C CA . ALA A 1 459 ? 11.387 19.086 27.303 1.00 87.25 459 ALA A CA 1
ATOM 3581 C C . ALA A 1 459 ? 10.968 20.153 26.266 1.00 87.25 459 ALA A C 1
ATOM 3583 O O . ALA A 1 459 ? 11.159 21.343 26.506 1.00 87.25 459 ALA A O 1
ATOM 3584 N N . GLU A 1 460 ? 10.356 19.757 25.141 1.00 87.62 460 GLU A N 1
ATOM 3585 C CA . GLU A 1 460 ? 9.824 20.680 24.123 1.00 87.62 460 GLU A CA 1
ATOM 3586 C C . GLU A 1 460 ? 8.430 21.241 24.475 1.00 87.62 460 GLU A C 1
ATOM 3588 O O . GLU A 1 460 ? 7.907 22.144 23.807 1.00 87.62 460 GLU A O 1
ATOM 3593 N N . LEU A 1 461 ? 7.798 20.718 25.530 1.00 92.12 461 LEU A N 1
ATOM 3594 C CA . LEU A 1 461 ? 6.474 21.121 25.995 1.00 92.12 461 LEU A CA 1
ATOM 3595 C C . LEU A 1 461 ? 6.560 22.029 27.226 1.00 92.12 461 LEU A C 1
ATOM 3597 O O . LEU A 1 461 ? 7.545 22.066 27.956 1.00 92.12 461 LEU A O 1
ATOM 3601 N N . ARG A 1 462 ? 5.480 22.770 27.487 1.00 93.44 462 ARG A N 1
ATOM 3602 C CA . ARG A 1 462 ? 5.352 23.600 28.690 1.00 93.44 462 ARG A CA 1
ATOM 3603 C C . ARG A 1 462 ? 4.669 22.809 29.793 1.00 93.44 462 ARG A C 1
ATOM 3605 O O . ARG A 1 462 ? 3.499 22.454 29.649 1.00 93.44 462 ARG A O 1
ATOM 3612 N N . GLU A 1 463 ? 5.368 22.572 30.895 1.00 92.50 463 GLU A N 1
ATOM 3613 C CA . GLU A 1 463 ? 4.770 21.974 32.088 1.00 92.50 463 GLU A CA 1
ATOM 3614 C C . GLU A 1 463 ? 4.028 23.033 32.918 1.00 92.50 463 GLU A C 1
ATOM 3616 O O . GLU A 1 463 ? 4.561 24.102 33.219 1.00 92.50 463 GLU A O 1
ATOM 3621 N N . LYS A 1 464 ? 2.786 22.733 33.304 1.00 92.44 464 LYS A N 1
ATOM 3622 C CA . LYS A 1 464 ? 1.995 23.507 34.265 1.00 92.44 464 LYS A CA 1
ATOM 3623 C C . LYS A 1 464 ? 1.145 22.551 35.098 1.00 92.44 464 LYS A C 1
ATOM 3625 O O . LYS A 1 464 ? 0.373 21.778 34.536 1.00 92.44 464 LYS A O 1
ATOM 3630 N N . GLU A 1 465 ? 1.276 22.620 36.425 1.00 88.06 465 GLU A N 1
ATOM 3631 C CA . GLU A 1 465 ? 0.480 21.821 37.380 1.00 88.06 465 GLU A CA 1
ATOM 3632 C C . GLU A 1 465 ? 0.527 20.303 37.085 1.00 88.06 465 GLU A C 1
ATOM 3634 O O . GLU A 1 465 ? -0.489 19.611 37.102 1.00 88.06 465 GLU A O 1
ATOM 3639 N N . GLY A 1 466 ? 1.713 19.775 36.750 1.00 84.38 466 GLY A N 1
ATOM 3640 C CA . GLY A 1 466 ? 1.905 18.347 36.458 1.00 84.38 466 GLY A CA 1
ATOM 3641 C C . GLY A 1 466 ? 1.297 17.872 35.131 1.00 84.38 466 GLY A C 1
ATOM 3642 O O . GLY A 1 466 ? 1.141 16.665 34.919 1.00 84.38 466 GLY A O 1
ATOM 3643 N N . ARG A 1 467 ? 0.942 18.806 34.239 1.00 90.62 467 ARG A N 1
ATOM 3644 C CA . ARG A 1 467 ? 0.478 18.537 32.873 1.00 90.62 467 ARG A CA 1
ATOM 3645 C C . ARG A 1 467 ? 1.350 19.251 31.847 1.00 90.62 467 ARG A C 1
ATOM 3647 O O . ARG A 1 467 ? 1.795 20.370 32.088 1.00 90.62 467 ARG A O 1
ATOM 3654 N N . TYR A 1 468 ? 1.535 18.635 30.686 1.00 93.62 468 TYR A N 1
ATOM 3655 C CA . TYR A 1 468 ? 2.325 19.186 29.588 1.00 93.62 468 TYR A CA 1
ATOM 3656 C C . TYR A 1 468 ? 1.423 19.715 28.473 1.00 93.62 468 TYR A C 1
ATOM 3658 O O . TYR A 1 468 ? 0.508 19.028 28.007 1.00 93.62 468 TYR A O 1
ATOM 3666 N N . TYR A 1 469 ? 1.713 20.939 28.037 1.00 95.12 469 TYR A N 1
ATOM 3667 C CA . TYR A 1 469 ? 0.975 21.683 27.022 1.00 95.12 469 TYR A CA 1
ATOM 3668 C C . TYR A 1 469 ? 1.882 22.029 25.845 1.00 95.12 469 TYR A C 1
ATOM 3670 O O . TYR A 1 469 ? 3.061 22.346 26.013 1.00 95.12 469 TYR A O 1
ATOM 3678 N N . THR A 1 470 ? 1.319 22.031 24.639 1.00 95.50 470 THR A N 1
ATOM 3679 C CA . THR A 1 470 ? 2.059 22.468 23.457 1.00 95.50 470 THR A CA 1
ATOM 3680 C C . THR A 1 470 ? 2.161 24.000 23.393 1.00 95.50 470 THR A C 1
ATOM 3682 O O . THR A 1 470 ? 1.158 24.689 23.583 1.00 95.50 470 THR A O 1
ATOM 3685 N N . PRO A 1 471 ? 3.341 24.571 23.089 1.00 94.06 471 PRO A N 1
ATOM 3686 C CA . PRO A 1 471 ? 3.465 25.978 22.713 1.00 94.06 471 PRO A CA 1
ATOM 3687 C C . PRO A 1 471 ? 3.042 26.258 21.257 1.00 94.06 471 PRO A C 1
ATOM 3689 O O . PRO A 1 471 ? 2.888 27.422 20.884 1.00 94.06 471 PRO A O 1
ATOM 3692 N N . LYS A 1 472 ? 2.871 25.226 20.415 1.00 92.19 472 LYS A N 1
ATOM 3693 C CA . LYS A 1 472 ? 2.528 25.380 18.991 1.00 92.19 472 LYS A CA 1
ATOM 3694 C C . LYS A 1 472 ? 1.043 25.691 18.804 1.00 92.19 472 LYS A C 1
ATOM 3696 O O . LYS A 1 472 ? 0.187 25.099 19.456 1.00 92.19 472 LYS A O 1
ATOM 3701 N N . ARG A 1 473 ? 0.728 26.577 17.851 1.00 89.50 473 ARG A N 1
ATOM 3702 C CA . ARG A 1 473 ? -0.661 26.973 17.541 1.00 89.50 473 ARG A CA 1
ATOM 3703 C C . ARG A 1 473 ? -1.425 25.913 16.739 1.00 89.50 473 ARG A C 1
ATOM 3705 O O . ARG A 1 473 ? -2.600 25.686 17.015 1.00 89.50 473 ARG A O 1
ATOM 3712 N N . HIS A 1 474 ? -0.774 25.276 15.761 1.00 86.94 474 HIS A N 1
ATOM 3713 C CA . HIS A 1 474 ? -1.408 24.325 14.837 1.00 86.94 474 HIS A CA 1
ATOM 3714 C C . HIS A 1 474 ? -0.541 23.077 14.579 1.00 86.94 474 HIS A C 1
ATOM 3716 O O . HIS A 1 474 ? -0.230 22.782 13.427 1.00 86.94 474 HIS A O 1
ATOM 3722 N N . PRO A 1 475 ? -0.180 22.304 15.619 1.00 92.06 475 PRO A N 1
ATOM 3723 C CA . PRO A 1 475 ? 0.798 21.219 15.495 1.00 92.06 475 PRO A CA 1
ATOM 3724 C C . PRO A 1 475 ? 0.411 20.122 14.489 1.00 92.06 475 PRO A C 1
ATOM 3726 O O . PRO A 1 475 ? 1.286 19.521 13.878 1.00 92.06 475 PRO A O 1
ATOM 3729 N N . HIS A 1 476 ? -0.885 19.885 14.259 1.00 90.50 476 HIS A N 1
ATOM 3730 C CA . HIS A 1 476 ? -1.356 18.949 13.229 1.00 90.50 476 HIS A CA 1
ATOM 3731 C C . HIS A 1 476 ? -1.084 19.424 11.799 1.00 90.50 476 HIS A C 1
ATOM 3733 O O . HIS A 1 476 ? -1.000 18.602 10.903 1.00 90.50 476 HIS A O 1
ATOM 3739 N N . ARG A 1 477 ? -0.985 20.736 11.548 1.00 85.69 477 ARG A N 1
ATOM 3740 C CA . ARG A 1 477 ? -0.701 21.278 10.203 1.00 85.69 477 ARG A CA 1
ATOM 3741 C C . ARG A 1 477 ? 0.789 21.353 9.899 1.00 85.69 477 ARG A C 1
ATOM 3743 O O . ARG A 1 477 ? 1.153 21.379 8.730 1.00 85.69 477 ARG A O 1
ATOM 3750 N N . ASP A 1 478 ? 1.617 21.365 10.936 1.00 81.38 478 ASP A N 1
ATOM 3751 C CA . ASP A 1 478 ? 3.076 21.378 10.816 1.00 81.38 478 ASP A CA 1
ATOM 3752 C C . ASP A 1 478 ? 3.633 19.989 10.439 1.00 81.38 478 ASP A C 1
ATOM 3754 O O . ASP A 1 478 ? 4.817 19.848 10.144 1.00 81.38 478 ASP A O 1
ATOM 3758 N N . LEU A 1 479 ? 2.786 18.952 10.457 1.00 84.06 479 LEU A N 1
ATOM 3759 C CA . LEU A 1 479 ? 3.132 17.568 10.156 1.00 84.06 479 LEU A CA 1
ATOM 3760 C C . LEU A 1 479 ? 2.650 17.159 8.762 1.00 84.06 479 LEU A C 1
ATOM 3762 O O . LEU A 1 479 ? 1.480 17.312 8.418 1.00 84.06 479 LEU A O 1
ATOM 3766 N N . THR A 1 480 ? 3.546 16.538 7.998 1.00 80.62 480 THR A N 1
ATOM 3767 C CA . THR A 1 480 ? 3.209 15.817 6.766 1.00 80.62 480 THR A CA 1
ATOM 3768 C C . THR A 1 480 ? 3.393 14.330 7.026 1.00 80.62 480 THR A C 1
ATOM 3770 O O . THR A 1 480 ? 4.472 13.907 7.421 1.00 80.62 480 THR A O 1
ATOM 3773 N N . LEU A 1 481 ? 2.336 13.530 6.854 1.00 82.62 481 LEU A N 1
ATOM 3774 C CA . LEU A 1 481 ? 2.423 12.077 7.066 1.00 82.62 481 LEU A CA 1
ATOM 3775 C C . LEU A 1 481 ? 2.945 11.338 5.828 1.00 82.62 481 LEU A C 1
ATOM 3777 O O . LEU A 1 481 ? 3.390 10.200 5.942 1.00 82.62 481 LEU A O 1
ATOM 3781 N N . ARG A 1 482 ? 2.842 11.948 4.639 1.00 78.25 482 ARG A N 1
ATOM 3782 C CA . ARG A 1 482 ? 3.217 11.347 3.352 1.00 78.25 482 ARG A CA 1
ATOM 3783 C C . ARG A 1 482 ? 3.794 12.393 2.404 1.00 78.25 482 ARG A C 1
ATOM 3785 O O . ARG A 1 482 ? 3.154 13.415 2.177 1.00 78.25 482 ARG A O 1
ATOM 3792 N N . GLY A 1 483 ? 4.919 12.069 1.770 1.00 67.81 483 GLY A N 1
ATOM 3793 C CA . GLY A 1 483 ? 5.571 12.943 0.794 1.00 67.81 483 GLY A CA 1
ATOM 3794 C C . GLY A 1 483 ? 6.327 14.107 1.437 1.00 67.81 483 GLY A C 1
ATOM 3795 O O . GLY A 1 483 ? 6.449 14.188 2.658 1.00 67.81 483 GLY A O 1
ATOM 3796 N N . LEU A 1 484 ? 6.850 14.991 0.589 1.00 64.12 484 LEU A N 1
ATOM 3797 C CA . LEU A 1 484 ? 7.631 16.163 0.982 1.00 64.12 484 LEU A CA 1
ATOM 3798 C C . LEU A 1 484 ? 6.984 17.431 0.414 1.00 64.12 484 LEU A C 1
ATOM 3800 O O . LEU A 1 484 ? 6.611 17.468 -0.759 1.00 64.12 484 LEU A O 1
ATOM 3804 N N . GLY A 1 485 ? 6.892 18.474 1.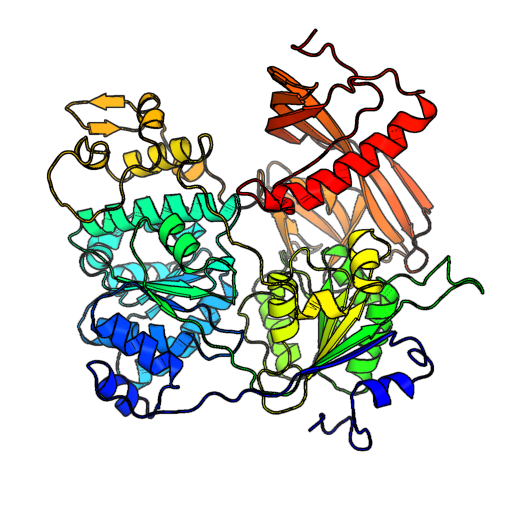238 1.00 72.19 485 GLY A N 1
ATOM 3805 C CA . GLY A 1 485 ? 6.466 19.806 0.808 1.00 72.19 485 GLY A CA 1
ATOM 3806 C C . GLY A 1 485 ? 4.982 19.928 0.443 1.00 72.19 485 GLY A C 1
ATOM 3807 O O . GLY A 1 485 ? 4.110 19.250 0.991 1.00 72.19 485 GLY A O 1
ATOM 3808 N N . ASN A 1 486 ? 4.683 20.862 -0.458 1.00 77.00 486 ASN A N 1
ATOM 3809 C CA . ASN A 1 486 ? 3.319 21.199 -0.875 1.00 77.00 486 ASN A CA 1
ATOM 3810 C C . ASN A 1 486 ? 2.727 20.204 -1.890 1.00 77.00 486 ASN A C 1
ATOM 3812 O O . ASN A 1 486 ? 3.441 19.496 -2.586 1.00 77.00 486 ASN A O 1
ATOM 3816 N N . THR A 1 487 ? 1.398 20.182 -2.037 1.00 81.62 487 THR A N 1
ATOM 3817 C CA . THR A 1 487 ? 0.712 19.442 -3.117 1.00 81.62 487 THR A CA 1
ATOM 3818 C C . THR A 1 487 ? 0.249 20.396 -4.219 1.00 81.62 487 THR A C 1
ATOM 3820 O O . THR A 1 487 ? -0.402 21.399 -3.923 1.00 81.62 487 THR A O 1
ATOM 3823 N N . PHE A 1 488 ? 0.534 20.050 -5.474 1.00 88.12 488 PHE A N 1
ATOM 3824 C CA . PHE A 1 488 ? 0.157 20.750 -6.701 1.00 88.12 488 PHE A CA 1
ATOM 3825 C C . PHE A 1 488 ? -0.956 20.010 -7.455 1.00 88.12 488 PHE A C 1
ATOM 3827 O O . PHE A 1 488 ? -0.987 18.780 -7.487 1.00 88.12 488 PHE A O 1
ATOM 3834 N N . THR A 1 489 ? -1.857 20.759 -8.093 1.00 90.31 489 THR A N 1
ATOM 3835 C CA . THR A 1 489 ? -2.946 20.242 -8.938 1.00 90.31 489 THR A CA 1
ATOM 3836 C C . THR A 1 489 ? -2.574 20.356 -10.414 1.00 90.31 489 THR A C 1
ATOM 3838 O O . THR A 1 489 ? -2.274 21.448 -10.890 1.00 90.31 489 THR A O 1
ATOM 3841 N N . LEU A 1 490 ? -2.641 19.251 -11.155 1.00 92.19 490 LEU A N 1
ATOM 3842 C CA . LEU A 1 490 ? -2.449 19.226 -12.606 1.00 92.19 490 LEU A CA 1
ATOM 3843 C C . LEU A 1 490 ? -3.745 19.633 -13.306 1.00 92.19 490 LEU A C 1
ATOM 3845 O O . LEU A 1 490 ? -4.799 19.031 -13.076 1.00 92.19 490 LEU A O 1
ATOM 3849 N N . LYS A 1 491 ? -3.647 20.647 -14.160 1.00 94.31 491 LYS A N 1
ATOM 3850 C CA . LYS A 1 491 ? -4.734 21.219 -14.945 1.00 94.31 491 LYS A CA 1
ATOM 3851 C C . LYS A 1 491 ? -4.519 20.926 -16.421 1.00 94.31 491 LYS A C 1
ATOM 3853 O O . LYS A 1 491 ? -3.440 21.198 -16.942 1.00 94.31 491 LYS A O 1
ATOM 3858 N N . GLY A 1 492 ? -5.535 20.366 -17.064 1.00 92.06 492 GLY A N 1
ATOM 3859 C CA . GLY A 1 492 ? -5.562 20.219 -18.513 1.00 92.06 492 GLY A CA 1
ATOM 3860 C C . GLY A 1 492 ? -5.868 21.539 -19.227 1.00 92.06 492 GLY A C 1
ATOM 3861 O O . GLY A 1 492 ? -6.043 22.573 -18.568 1.00 92.06 492 GLY A O 1
ATOM 3862 N N . PRO A 1 493 ? -5.910 21.523 -20.568 1.00 88.38 493 PRO A N 1
ATOM 3863 C CA . PRO A 1 493 ? -6.111 22.721 -21.379 1.00 88.38 493 PRO A CA 1
ATOM 3864 C C . PRO A 1 493 ? -7.434 23.441 -21.078 1.00 88.38 493 PRO A C 1
ATOM 3866 O O . PRO A 1 493 ? -7.469 24.670 -21.131 1.00 88.38 493 PRO A O 1
ATOM 3869 N N . ASP A 1 494 ? -8.478 22.705 -20.688 1.00 89.50 494 ASP A N 1
ATOM 3870 C CA . ASP A 1 494 ? -9.812 23.243 -20.398 1.00 89.50 494 ASP A CA 1
ATOM 3871 C C . ASP A 1 494 ? -10.012 23.540 -18.894 1.00 89.50 494 ASP A C 1
ATOM 3873 O O . ASP A 1 494 ? -11.105 23.892 -18.441 1.00 89.50 494 ASP A O 1
ATOM 3877 N N . GLY A 1 495 ? -8.949 23.425 -18.087 1.00 87.38 495 GLY A N 1
ATOM 3878 C CA . GLY A 1 495 ? -8.969 23.656 -16.639 1.00 87.38 495 GLY A CA 1
ATOM 3879 C C . GLY A 1 495 ? -9.526 22.488 -15.817 1.00 87.38 495 GLY A C 1
ATOM 3880 O O . GLY A 1 495 ? -9.671 22.595 -14.586 1.00 87.38 495 GLY A O 1
ATOM 3881 N N . GLU A 1 496 ? -9.807 21.360 -16.464 1.00 90.88 496 GLU A N 1
ATOM 3882 C CA . GLU A 1 496 ? -10.113 20.090 -15.830 1.00 90.88 496 GLU A CA 1
ATOM 3883 C C . GLU A 1 496 ? -8.927 19.596 -14.992 1.00 90.88 496 GLU A C 1
ATOM 3885 O O . GLU A 1 496 ? -7.765 19.894 -15.262 1.00 90.88 496 GLU A O 1
ATOM 3890 N N . VAL A 1 497 ? -9.215 18.870 -13.912 1.00 89.50 497 VAL A N 1
ATOM 3891 C CA . VAL A 1 497 ? -8.170 18.329 -13.036 1.00 89.50 497 VAL A CA 1
ATOM 3892 C C . VAL A 1 497 ? -7.750 16.964 -13.558 1.00 89.50 497 VAL A C 1
ATOM 3894 O O . VAL A 1 497 ? -8.558 16.040 -13.537 1.00 89.50 497 VAL A O 1
ATOM 3897 N N . LEU A 1 498 ? -6.486 16.845 -13.956 1.00 87.38 498 LEU A N 1
ATOM 3898 C CA . LEU A 1 498 ? -5.882 15.600 -14.446 1.00 87.38 498 LEU A CA 1
ATOM 3899 C C . LEU A 1 498 ? -5.158 14.827 -13.334 1.00 87.38 498 LEU A C 1
ATOM 3901 O O . LEU A 1 498 ? -4.860 13.641 -13.470 1.00 87.38 498 LEU A O 1
ATOM 3905 N N . GLY A 1 499 ? -4.860 15.478 -12.207 1.00 86.75 499 GLY A N 1
ATOM 3906 C CA . GLY A 1 499 ? -4.201 14.804 -11.097 1.00 86.75 499 GLY A CA 1
ATOM 3907 C C . GLY A 1 499 ? -3.544 15.707 -10.068 1.00 86.75 499 GLY A C 1
ATOM 3908 O O . GLY A 1 499 ? -3.768 16.915 -10.043 1.00 86.75 499 GLY A O 1
ATOM 3909 N N . TYR A 1 500 ? -2.711 15.095 -9.225 1.00 85.50 500 TYR A N 1
ATOM 3910 C CA . TYR A 1 500 ? -1.967 15.774 -8.162 1.00 85.50 500 TYR A CA 1
ATOM 3911 C C . TYR A 1 500 ? -0.522 15.276 -8.082 1.00 85.50 500 TYR A C 1
ATOM 3913 O O . TYR A 1 500 ? -0.273 14.087 -8.296 1.00 85.50 500 TYR A O 1
ATOM 3921 N N . LEU A 1 501 ? 0.400 16.171 -7.726 1.00 86.88 501 LEU A N 1
ATOM 3922 C CA . LEU A 1 501 ? 1.820 15.892 -7.482 1.00 86.88 501 LEU A CA 1
ATOM 3923 C C . LEU A 1 501 ? 2.253 16.543 -6.165 1.00 86.88 501 LEU A C 1
ATOM 3925 O O . LEU A 1 501 ? 1.752 17.611 -5.824 1.00 86.88 501 LEU A O 1
ATOM 3929 N N . ASP A 1 502 ? 3.167 15.922 -5.422 1.00 85.56 502 ASP A N 1
ATOM 3930 C CA . ASP A 1 502 ? 3.889 16.642 -4.362 1.00 85.56 502 ASP A CA 1
ATOM 3931 C C . ASP A 1 502 ? 4.932 17.603 -4.962 1.00 85.56 502 ASP A C 1
ATOM 3933 O O . ASP A 1 502 ? 5.172 17.601 -6.168 1.00 85.56 502 ASP A O 1
ATOM 3937 N N . GLU A 1 503 ? 5.510 18.473 -4.142 1.00 86.38 503 GLU A N 1
ATOM 3938 C CA . GLU A 1 503 ? 6.394 19.553 -4.586 1.00 86.38 503 GLU A CA 1
ATOM 3939 C C . GLU A 1 503 ? 7.656 19.030 -5.272 1.00 86.38 503 GLU A C 1
ATOM 3941 O O . GLU A 1 503 ? 8.017 19.500 -6.351 1.00 86.38 503 GLU A O 1
ATOM 3946 N N . ARG A 1 504 ? 8.265 17.981 -4.714 1.00 86.25 504 ARG A N 1
ATOM 3947 C CA . ARG A 1 504 ? 9.404 17.307 -5.344 1.00 86.25 504 ARG A CA 1
ATOM 3948 C C . ARG A 1 504 ? 9.003 16.698 -6.687 1.00 86.25 504 ARG A C 1
ATOM 3950 O O . ARG A 1 504 ? 9.685 16.895 -7.687 1.00 86.25 504 ARG A O 1
ATOM 3957 N N . GLN A 1 505 ? 7.865 16.010 -6.759 1.00 88.12 505 GLN A N 1
ATOM 3958 C CA . GLN A 1 505 ? 7.350 15.451 -8.013 1.00 88.12 505 GLN A CA 1
ATOM 3959 C C . GLN A 1 505 ? 7.018 16.524 -9.049 1.00 88.12 505 GLN A C 1
ATOM 3961 O O . GLN A 1 505 ? 7.259 16.306 -10.234 1.00 88.12 505 GLN A O 1
ATOM 3966 N N . ALA A 1 506 ? 6.472 17.668 -8.635 1.00 90.56 506 ALA A N 1
ATOM 3967 C CA . ALA A 1 506 ? 6.175 18.777 -9.531 1.00 90.56 506 ALA A CA 1
ATOM 3968 C C . ALA A 1 506 ? 7.447 19.246 -10.245 1.00 90.56 506 ALA A C 1
ATOM 3970 O O . ALA A 1 506 ? 7.442 19.392 -11.464 1.00 90.56 506 ALA A O 1
ATOM 3971 N N . TYR A 1 507 ? 8.553 19.388 -9.514 1.00 90.81 507 TYR A N 1
ATOM 3972 C CA . TYR A 1 507 ? 9.829 19.807 -10.090 1.00 90.81 507 TYR A CA 1
ATOM 3973 C C . TYR A 1 507 ? 10.501 18.711 -10.937 1.00 90.81 507 TYR A C 1
ATOM 3975 O O . TYR A 1 507 ? 11.122 19.022 -11.948 1.00 90.81 507 TYR A O 1
ATOM 3983 N N . TRP A 1 508 ? 10.343 17.427 -10.600 1.00 89.56 508 TRP A N 1
ATOM 3984 C CA . TRP A 1 508 ? 10.981 16.328 -11.347 1.00 89.56 508 TRP A CA 1
ATOM 3985 C C . TRP A 1 508 ? 10.195 15.882 -12.583 1.00 89.56 508 TRP A C 1
ATOM 3987 O O . TRP A 1 508 ? 10.777 15.563 -13.618 1.00 89.56 508 TRP A O 1
ATOM 3997 N N . GLU A 1 509 ? 8.873 15.784 -12.474 1.00 89.81 509 GLU A N 1
ATOM 3998 C CA . GLU A 1 509 ? 8.022 15.190 -13.511 1.00 89.81 509 GLU A CA 1
ATOM 3999 C C . GLU A 1 509 ? 7.270 16.237 -14.329 1.00 89.81 509 GLU A C 1
ATOM 4001 O O . GLU A 1 509 ? 6.907 15.959 -15.472 1.00 89.81 509 GLU A O 1
ATOM 4006 N N . ALA A 1 510 ? 7.002 17.409 -13.749 1.00 92.50 510 ALA A N 1
ATOM 4007 C CA . ALA A 1 510 ? 6.095 18.394 -14.321 1.00 92.50 510 ALA A CA 1
ATOM 4008 C C . ALA A 1 510 ? 6.675 19.816 -14.310 1.00 92.50 510 ALA A C 1
ATOM 4010 O O . ALA A 1 510 ? 5.968 20.796 -14.073 1.00 92.50 510 ALA A O 1
ATOM 4011 N N . HIS A 1 511 ? 7.975 19.925 -14.566 1.00 92.56 511 HIS A N 1
ATOM 4012 C CA . HIS A 1 511 ? 8.639 21.206 -14.745 1.00 92.56 511 HIS A CA 1
ATOM 4013 C C . HIS A 1 511 ? 8.281 21.861 -16.086 1.00 92.56 511 HIS A C 1
ATOM 4015 O O . HIS A 1 511 ? 7.923 21.151 -17.027 1.00 92.56 511 HIS A O 1
ATOM 4021 N N . PRO A 1 512 ? 8.405 23.194 -16.232 1.00 93.19 512 PRO A N 1
ATOM 4022 C CA . PRO A 1 512 ? 8.200 23.854 -17.519 1.00 93.19 512 PRO A CA 1
ATOM 4023 C C . PRO A 1 512 ? 9.051 23.214 -18.627 1.00 93.19 512 PRO A C 1
ATOM 4025 O O . PRO A 1 512 ? 10.233 22.927 -18.424 1.00 93.19 512 PRO A O 1
ATOM 4028 N N . GLY A 1 513 ? 8.436 22.944 -19.779 1.00 92.06 513 GLY A N 1
ATOM 4029 C CA . GLY A 1 513 ? 9.076 22.253 -20.905 1.00 92.06 513 GLY A CA 1
ATOM 4030 C C . GLY A 1 513 ? 9.100 20.722 -20.807 1.00 92.06 513 GLY A C 1
ATOM 4031 O O . GLY A 1 513 ? 9.486 20.065 -21.771 1.00 92.06 513 GLY A O 1
ATOM 4032 N N . ALA A 1 514 ? 8.674 20.129 -19.685 1.00 94.00 514 ALA A N 1
ATOM 4033 C CA . ALA A 1 514 ? 8.564 18.678 -19.567 1.00 94.00 514 ALA A CA 1
ATOM 4034 C C . ALA A 1 514 ? 7.461 18.114 -20.471 1.00 94.00 514 ALA A C 1
ATOM 4036 O O . ALA A 1 514 ? 6.410 18.732 -20.647 1.00 94.00 514 ALA A O 1
ATOM 4037 N N . ILE A 1 515 ? 7.662 16.886 -20.951 1.00 94.12 515 ILE A N 1
ATOM 4038 C CA . ILE A 1 515 ? 6.594 16.067 -21.524 1.00 94.12 515 ILE A CA 1
ATOM 4039 C C . ILE A 1 515 ? 6.018 15.189 -20.419 1.00 94.12 515 ILE A C 1
ATOM 4041 O O . ILE A 1 515 ? 6.608 14.187 -20.005 1.00 94.12 515 ILE A O 1
ATOM 4045 N N . TYR A 1 516 ? 4.843 15.586 -19.946 1.00 92.69 516 TYR A N 1
ATOM 4046 C CA . TYR A 1 516 ? 4.056 14.855 -18.976 1.00 92.69 516 TYR A CA 1
ATOM 4047 C C . TYR A 1 516 ? 3.179 13.825 -19.686 1.00 92.69 516 TYR A C 1
ATOM 4049 O O . TYR A 1 516 ? 2.380 14.163 -20.556 1.00 92.69 516 TYR A O 1
ATOM 4057 N N . LEU A 1 517 ? 3.318 12.557 -19.305 1.00 89.31 517 LEU A N 1
ATOM 4058 C CA . LEU A 1 517 ? 2.501 11.479 -19.854 1.00 89.31 517 LEU A CA 1
ATOM 4059 C C . LEU A 1 517 ? 1.291 11.232 -18.953 1.00 89.31 517 LEU A C 1
ATOM 4061 O O . LEU A 1 517 ? 1.438 11.020 -17.743 1.00 89.31 517 LEU A O 1
ATOM 4065 N N . HIS A 1 518 ? 0.096 11.249 -19.534 1.00 89.75 518 HIS A N 1
ATOM 4066 C CA . HIS A 1 518 ? -1.144 10.977 -18.821 1.00 89.75 518 HIS A CA 1
ATOM 4067 C C . HIS A 1 518 ? -2.083 10.139 -19.689 1.00 89.75 518 HIS A C 1
ATOM 4069 O O . HIS A 1 518 ? -2.525 10.565 -20.750 1.00 89.75 518 HIS A O 1
ATOM 4075 N N . GLY A 1 519 ? -2.390 8.926 -19.234 1.00 84.75 519 GLY A N 1
ATOM 4076 C CA . GLY A 1 519 ? -3.337 8.042 -19.907 1.00 84.75 519 GLY A CA 1
ATOM 4077 C C . GLY A 1 519 ? -2.832 7.476 -21.237 1.00 84.75 519 GLY A C 1
ATOM 4078 O O . GLY A 1 519 ? -3.662 7.012 -22.020 1.00 84.75 519 GLY A O 1
ATOM 4079 N N . GLY A 1 520 ? -1.515 7.488 -21.474 1.00 81.88 520 GLY A N 1
ATOM 4080 C CA . GLY A 1 520 ? -0.869 7.177 -22.755 1.00 81.88 520 GLY A CA 1
ATOM 4081 C C . GLY A 1 520 ? -0.677 8.388 -23.680 1.00 81.88 520 GLY A C 1
ATOM 4082 O O . GLY A 1 520 ? 0.059 8.289 -24.665 1.00 81.88 520 GLY A O 1
ATOM 4083 N N . GLU A 1 521 ? -1.279 9.531 -23.350 1.00 85.94 521 GLU A N 1
ATOM 4084 C CA . GLU A 1 521 ? -1.170 10.771 -24.118 1.00 85.94 521 GLU A CA 1
ATOM 4085 C C . GLU A 1 521 ? -0.036 11.660 -23.603 1.00 85.94 521 GLU A C 1
ATOM 4087 O O . GLU A 1 521 ? 0.367 11.588 -22.437 1.00 85.94 521 GLU A O 1
ATOM 4092 N N . SER A 1 522 ? 0.495 12.489 -24.501 1.00 91.25 522 SER A N 1
ATOM 4093 C CA . SER A 1 522 ? 1.593 13.410 -24.222 1.00 91.25 522 SER A CA 1
ATOM 4094 C C . SER A 1 522 ? 1.063 14.824 -24.006 1.00 91.25 522 SER A C 1
ATOM 4096 O O . SER A 1 522 ? 0.301 15.349 -24.817 1.00 91.25 522 SER A O 1
ATOM 4098 N N . PHE A 1 523 ? 1.528 15.464 -22.938 1.00 93.25 523 PHE A N 1
ATOM 4099 C CA . PHE A 1 523 ? 1.241 16.857 -22.635 1.00 93.25 523 PHE A CA 1
ATOM 4100 C C . PHE A 1 523 ? 2.539 17.626 -22.418 1.00 93.25 523 PHE A C 1
ATOM 4102 O O . PHE A 1 523 ? 3.406 17.182 -21.671 1.00 93.25 523 PHE A O 1
ATOM 4109 N N . LEU A 1 524 ? 2.660 18.801 -23.023 1.00 95.31 524 LEU A N 1
ATOM 4110 C CA . LEU A 1 524 ? 3.708 19.756 -22.702 1.00 95.31 524 LEU A CA 1
ATOM 4111 C C . LEU A 1 524 ? 3.321 20.516 -21.434 1.00 95.31 524 LEU A C 1
ATOM 4113 O O . LEU A 1 524 ? 2.237 21.098 -21.341 1.00 95.31 524 LEU A O 1
ATOM 4117 N N . VAL A 1 525 ? 4.223 20.554 -20.462 1.00 95.81 525 VAL A N 1
ATOM 4118 C CA . VAL A 1 525 ? 4.033 21.357 -19.260 1.00 95.81 525 VAL A CA 1
ATOM 4119 C C . VAL A 1 525 ? 4.358 22.811 -19.566 1.00 95.81 525 VAL A C 1
ATOM 4121 O O . VAL A 1 525 ? 5.508 23.172 -19.825 1.00 95.81 525 VAL A O 1
ATOM 4124 N N . ARG A 1 526 ? 3.331 23.658 -19.514 1.00 93.31 526 ARG A N 1
ATOM 4125 C CA . ARG A 1 526 ? 3.445 25.087 -19.806 1.00 93.31 526 ARG A CA 1
ATOM 4126 C C . ARG A 1 526 ? 4.129 25.837 -18.670 1.00 93.31 526 ARG A C 1
ATOM 4128 O O . ARG A 1 526 ? 5.066 26.592 -18.908 1.00 93.31 526 ARG A O 1
ATOM 4135 N N . ASN A 1 527 ? 3.633 25.669 -17.446 1.00 91.44 527 ASN A N 1
ATOM 4136 C CA . ASN A 1 527 ? 4.130 26.376 -16.271 1.00 91.44 527 ASN A CA 1
ATOM 4137 C C . ASN A 1 527 ? 3.679 25.719 -14.961 1.00 91.44 527 ASN A C 1
ATOM 4139 O O . ASN A 1 527 ? 2.655 25.036 -14.910 1.00 91.44 527 ASN A O 1
ATOM 4143 N N . ILE A 1 528 ? 4.422 26.024 -13.895 1.00 91.75 528 ILE A N 1
ATOM 4144 C CA . ILE A 1 528 ? 4.055 25.770 -12.500 1.00 91.75 528 ILE A CA 1
ATOM 4145 C C . ILE A 1 528 ? 3.691 27.119 -11.863 1.00 91.75 528 ILE A C 1
ATOM 4147 O O . ILE A 1 528 ? 4.484 28.058 -11.912 1.00 91.75 528 ILE A O 1
ATOM 4151 N N . ASP A 1 529 ? 2.507 27.226 -11.262 1.00 90.44 529 ASP A N 1
ATOM 4152 C CA . ASP A 1 529 ? 2.109 28.349 -10.410 1.00 90.44 529 ASP A CA 1
ATOM 4153 C C . ASP A 1 529 ? 2.264 27.950 -8.929 1.00 90.44 529 ASP A C 1
ATOM 4155 O O . ASP A 1 529 ? 1.405 27.244 -8.385 1.00 90.44 529 ASP A O 1
ATOM 4159 N N . PRO A 1 530 ? 3.332 28.395 -8.241 1.00 84.94 530 PRO A N 1
ATOM 4160 C CA . PRO A 1 530 ? 3.573 28.045 -6.842 1.00 84.94 530 PRO A CA 1
ATOM 4161 C C . PRO A 1 530 ? 2.577 28.691 -5.869 1.00 84.94 530 PRO A C 1
ATOM 4163 O O . PRO A 1 530 ? 2.334 28.144 -4.794 1.00 84.94 530 PRO A O 1
ATOM 4166 N N . LYS A 1 531 ? 1.962 29.829 -6.226 1.00 86.25 531 LYS A N 1
ATOM 4167 C CA . LYS A 1 531 ? 1.000 30.521 -5.351 1.00 86.25 531 LYS A CA 1
ATOM 4168 C C . LYS A 1 531 ? -0.346 29.810 -5.359 1.00 86.25 531 LYS A C 1
ATOM 4170 O O . LYS A 1 531 ? -0.930 29.582 -4.302 1.00 86.25 531 LYS A O 1
ATOM 4175 N N . ARG A 1 532 ? -0.829 29.456 -6.553 1.00 87.94 532 ARG A N 1
ATOM 4176 C CA . ARG A 1 532 ? -2.094 28.726 -6.736 1.00 87.94 532 ARG A CA 1
ATOM 4177 C C . ARG A 1 532 ? -1.944 27.223 -6.518 1.00 87.94 532 ARG A C 1
ATOM 4179 O O . ARG A 1 532 ? -2.948 26.553 -6.299 1.00 87.94 532 ARG A O 1
ATOM 4186 N N . ARG A 1 533 ? -0.706 26.714 -6.527 1.00 90.19 533 ARG A N 1
ATOM 4187 C CA . ARG A 1 533 ? -0.371 25.282 -6.492 1.00 90.19 533 ARG A CA 1
ATOM 4188 C C . ARG A 1 533 ? -0.993 24.541 -7.674 1.00 90.19 533 ARG A C 1
ATOM 4190 O O . ARG A 1 533 ? -1.613 23.490 -7.515 1.00 90.19 533 ARG A O 1
ATOM 4197 N N . GLU A 1 534 ? -0.845 25.111 -8.864 1.00 94.12 534 GLU A N 1
ATOM 4198 C CA . GLU A 1 534 ? -1.410 24.591 -10.112 1.00 94.12 534 GLU A CA 1
ATOM 4199 C C . GLU A 1 534 ? -0.306 24.391 -11.154 1.00 94.12 534 GLU A C 1
ATOM 4201 O O . GLU A 1 534 ? 0.636 25.176 -11.225 1.00 94.12 534 GLU A O 1
ATOM 4206 N N . ILE A 1 535 ? -0.419 23.347 -11.971 1.00 95.50 535 ILE A N 1
ATOM 4207 C CA . ILE A 1 535 ? 0.489 23.060 -13.086 1.00 95.50 535 ILE A CA 1
ATOM 4208 C C . ILE A 1 535 ? -0.360 22.907 -14.339 1.00 95.50 535 ILE A C 1
ATOM 4210 O O . ILE A 1 535 ? -1.268 22.077 -14.352 1.00 95.50 535 ILE A O 1
ATOM 4214 N N . TRP A 1 536 ? -0.075 23.690 -15.376 1.00 95.69 536 TRP A N 1
ATOM 4215 C CA . TRP A 1 536 ? -0.876 23.702 -16.599 1.00 95.69 536 TRP A CA 1
ATOM 4216 C C . TRP A 1 536 ? -0.239 22.867 -17.701 1.00 95.69 536 TRP A C 1
ATOM 4218 O O . TRP A 1 536 ? 0.936 23.034 -18.036 1.00 95.69 536 TRP A O 1
ATOM 4228 N N . LEU A 1 537 ? -1.052 21.985 -18.270 1.00 95.12 537 LEU A N 1
ATOM 4229 C CA . LEU A 1 537 ? -0.692 21.050 -19.320 1.00 95.12 537 LEU A CA 1
ATOM 4230 C C . LEU A 1 537 ? -1.342 21.469 -20.641 1.00 95.12 537 LEU A C 1
ATOM 4232 O O . LEU A 1 537 ? -2.512 21.848 -20.676 1.00 95.12 537 LEU A O 1
ATOM 4236 N N . LEU A 1 538 ? -0.584 21.378 -21.730 1.00 93.56 538 LEU A N 1
ATOM 4237 C CA . LEU A 1 538 ? -1.065 21.574 -23.096 1.00 93.56 538 LEU A CA 1
ATOM 4238 C C . LEU A 1 538 ? -0.914 20.264 -23.875 1.00 93.56 538 LEU A C 1
ATOM 4240 O O . LEU A 1 538 ? 0.132 19.630 -23.750 1.00 93.56 538 LEU A O 1
ATOM 4244 N N . PRO A 1 539 ? -1.900 19.843 -24.683 1.00 92.94 539 PRO A N 1
ATOM 4245 C CA . PRO A 1 539 ? -1.746 18.680 -25.552 1.00 92.94 539 PRO A CA 1
ATOM 4246 C C . PRO A 1 539 ? -0.516 18.820 -26.454 1.00 92.94 539 PRO A C 1
ATOM 4248 O O . PRO A 1 539 ? -0.282 19.889 -27.020 1.00 92.94 539 PRO A O 1
ATOM 4251 N N . ALA A 1 540 ? 0.267 17.749 -26.590 1.00 90.25 540 ALA A N 1
ATOM 4252 C CA . ALA A 1 540 ? 1.475 17.749 -27.406 1.00 90.25 540 ALA A CA 1
ATOM 4253 C C . ALA A 1 540 ? 1.622 16.435 -28.184 1.00 90.25 540 ALA A C 1
ATOM 4255 O O . ALA A 1 540 ? 1.403 15.350 -27.650 1.00 90.25 540 ALA A O 1
ATOM 4256 N N . LEU A 1 541 ? 2.030 16.525 -29.450 1.00 85.69 541 LEU A N 1
ATOM 4257 C CA . LEU A 1 541 ? 2.335 15.373 -30.302 1.00 85.69 541 LEU A CA 1
ATOM 4258 C C . LEU A 1 541 ? 3.846 15.276 -30.497 1.00 85.69 541 LEU A C 1
ATOM 4260 O O . LEU A 1 541 ? 4.378 15.605 -31.550 1.00 85.69 541 LEU A O 1
ATOM 4264 N N . GLU A 1 542 ? 4.531 14.839 -29.446 1.00 85.38 542 GLU A N 1
ATOM 4265 C CA . GLU A 1 542 ? 5.988 14.716 -29.441 1.00 85.38 542 GLU A CA 1
ATOM 4266 C C . GLU A 1 542 ? 6.437 13.278 -29.724 1.00 85.38 542 GLU A C 1
ATOM 4268 O O . GLU A 1 542 ? 5.781 12.305 -29.327 1.00 85.38 542 GLU A O 1
ATOM 4273 N N . ASP A 1 543 ? 7.596 13.139 -30.371 1.00 88.44 543 ASP A N 1
ATOM 4274 C CA . ASP A 1 543 ? 8.295 11.867 -30.600 1.00 88.44 543 ASP A CA 1
ATOM 4275 C C . ASP A 1 543 ? 9.342 11.552 -29.506 1.00 88.44 543 ASP A C 1
ATOM 4277 O O . ASP A 1 543 ? 10.110 10.585 -29.607 1.00 88.44 543 ASP A O 1
ATOM 4281 N N . HIS A 1 544 ? 9.325 12.329 -28.421 1.00 91.44 544 HIS A N 1
ATOM 4282 C CA . HIS A 1 544 ? 10.238 12.222 -27.294 1.00 91.44 544 HIS A CA 1
ATOM 4283 C C . HIS A 1 544 ? 9.521 12.339 -25.938 1.00 91.44 544 HIS A C 1
ATOM 4285 O O . HIS A 1 544 ? 8.390 12.813 -25.832 1.00 91.44 544 HIS A O 1
ATOM 4291 N N . TYR A 1 545 ? 10.211 11.917 -24.881 1.00 91.44 545 TYR A N 1
ATOM 4292 C CA . TYR A 1 545 ? 9.857 12.182 -23.488 1.00 91.44 545 TYR A CA 1
ATOM 4293 C C . TYR A 1 545 ? 10.996 12.932 -22.797 1.00 91.44 545 TYR A C 1
ATOM 4295 O O . TYR A 1 545 ? 12.137 12.897 -23.257 1.00 91.44 545 TYR A O 1
ATOM 4303 N N . THR A 1 546 ? 10.711 13.601 -21.682 1.00 92.94 546 THR A N 1
ATOM 4304 C CA . THR A 1 546 ? 11.736 14.335 -20.927 1.00 92.94 546 THR A CA 1
ATOM 4305 C C . THR A 1 546 ? 12.198 13.561 -19.705 1.00 92.94 546 THR A C 1
ATOM 4307 O O . THR A 1 546 ? 11.451 12.762 -19.140 1.00 92.94 546 THR A O 1
ATOM 4310 N N . GLU A 1 547 ? 13.431 13.784 -19.268 1.00 92.00 547 GLU A N 1
ATOM 4311 C CA . GLU A 1 547 ? 13.979 13.256 -18.019 1.00 92.00 547 GLU A CA 1
ATOM 4312 C C . GLU A 1 547 ? 14.766 14.354 -17.300 1.00 92.00 547 GLU A C 1
ATOM 4314 O O . GLU A 1 547 ? 15.640 14.954 -17.926 1.00 92.00 547 GLU A O 1
ATOM 4319 N N . PRO A 1 548 ? 14.456 14.650 -16.026 1.00 93.06 548 PRO A N 1
ATOM 4320 C CA . PRO A 1 548 ? 15.126 15.723 -15.306 1.00 93.06 548 PRO A CA 1
ATOM 4321 C C . PRO A 1 548 ? 16.589 15.361 -15.030 1.00 93.06 548 PRO A C 1
ATOM 4323 O O . PRO A 1 548 ? 16.931 14.203 -14.776 1.00 93.06 548 PRO A O 1
ATOM 4326 N N . ARG A 1 549 ? 17.442 16.379 -15.028 1.00 93.12 549 ARG A N 1
ATOM 4327 C CA . ARG A 1 549 ? 18.783 16.363 -14.453 1.00 93.12 549 ARG A CA 1
ATOM 4328 C C . ARG A 1 549 ? 18.726 17.149 -13.158 1.00 93.12 549 ARG A C 1
ATOM 4330 O O . ARG A 1 549 ? 18.453 18.348 -13.168 1.00 93.12 549 ARG A O 1
ATOM 4337 N N . ALA A 1 550 ? 18.935 16.446 -12.056 1.00 89.44 550 ALA A N 1
ATOM 4338 C CA . ALA A 1 550 ? 18.986 17.050 -10.742 1.00 89.44 550 ALA A CA 1
ATOM 4339 C C . ALA A 1 550 ? 20.409 17.005 -10.200 1.00 89.44 550 ALA A C 1
ATOM 4341 O O . ALA A 1 550 ? 21.114 16.011 -10.371 1.00 89.44 550 ALA A O 1
ATOM 4342 N N . GLU A 1 551 ? 20.789 18.084 -9.539 1.00 89.56 551 GLU A N 1
ATOM 4343 C CA . GLU A 1 551 ? 21.953 18.148 -8.680 1.00 89.56 551 GLU A CA 1
ATOM 4344 C C . GLU A 1 551 ? 21.493 17.938 -7.246 1.00 89.56 551 GLU A C 1
ATOM 4346 O O . GLU A 1 551 ? 20.522 18.547 -6.784 1.00 89.56 551 GLU A O 1
ATOM 4351 N N . THR A 1 552 ? 22.201 17.055 -6.555 1.00 88.19 552 THR A N 1
ATOM 4352 C CA . THR A 1 552 ? 22.023 16.829 -5.130 1.00 88.19 552 THR A CA 1
ATOM 4353 C C . THR A 1 552 ? 23.298 17.269 -4.436 1.00 88.19 552 THR A C 1
ATOM 4355 O O . THR A 1 552 ? 24.390 16.799 -4.752 1.00 88.19 552 THR A O 1
ATOM 4358 N N . ASP A 1 553 ? 23.143 18.180 -3.490 1.00 89.06 553 ASP A N 1
ATOM 4359 C CA . ASP A 1 553 ? 24.201 18.681 -2.639 1.00 89.06 553 ASP A CA 1
ATOM 4360 C C . ASP A 1 553 ? 23.891 18.349 -1.179 1.00 89.06 553 ASP A C 1
ATOM 4362 O O . ASP A 1 553 ? 22.743 18.385 -0.740 1.00 89.06 553 ASP A O 1
ATOM 4366 N N . LEU A 1 554 ? 24.924 18.019 -0.417 1.00 89.69 554 LEU A N 1
ATOM 4367 C CA . LEU A 1 554 ? 24.823 17.724 0.999 1.00 89.69 554 LEU A CA 1
ATOM 4368 C C . LEU A 1 554 ? 25.772 18.645 1.750 1.00 89.69 554 LEU A C 1
ATOM 4370 O O . LEU A 1 554 ? 26.957 18.743 1.438 1.00 89.69 554 LEU A O 1
ATOM 4374 N N . GLU A 1 555 ? 25.239 19.333 2.752 1.00 90.75 555 GLU A N 1
ATOM 4375 C CA . GLU A 1 555 ? 26.020 20.141 3.679 1.00 90.75 555 GLU A CA 1
ATOM 4376 C C . GLU A 1 555 ? 26.052 19.469 5.044 1.00 90.75 555 GLU A C 1
ATOM 4378 O O . GLU A 1 555 ? 25.020 19.325 5.697 1.00 90.75 555 GLU A O 1
ATOM 4383 N N . VAL A 1 556 ? 27.243 19.079 5.488 1.00 90.19 556 VAL A N 1
ATOM 4384 C CA . VAL A 1 556 ? 27.456 18.585 6.850 1.00 90.19 556 VAL A CA 1
ATOM 4385 C C . VAL A 1 556 ? 27.442 19.757 7.829 1.00 90.19 556 VAL A C 1
ATOM 4387 O O . VAL A 1 556 ? 28.294 20.638 7.752 1.00 90.19 556 VAL A O 1
ATOM 4390 N N . LEU A 1 557 ? 26.490 19.748 8.764 1.00 89.31 557 LEU A N 1
ATOM 4391 C CA . LEU A 1 557 ? 26.353 20.779 9.797 1.00 89.31 557 LEU A CA 1
ATOM 4392 C C . LEU A 1 557 ? 27.185 20.450 11.039 1.00 89.31 557 LEU A C 1
ATOM 4394 O O . LEU A 1 557 ? 27.844 21.314 11.610 1.00 89.31 557 LEU A O 1
ATOM 4398 N N . SER A 1 558 ? 27.132 19.195 11.477 1.00 88.00 558 SER A N 1
ATOM 4399 C CA . SER A 1 558 ? 27.869 18.696 12.638 1.00 88.00 558 SER A CA 1
ATOM 4400 C C . SER A 1 558 ? 28.098 17.200 12.486 1.00 88.00 558 SER A C 1
ATOM 4402 O O . SER A 1 558 ? 27.265 16.525 11.885 1.00 88.00 558 SER A O 1
ATOM 4404 N N . GLY A 1 559 ? 29.169 16.666 13.069 1.00 87.50 559 GLY A N 1
ATOM 4405 C CA . GLY A 1 559 ? 29.449 15.235 13.035 1.00 87.50 559 GLY A CA 1
ATOM 4406 C C . GLY A 1 559 ? 30.321 14.770 14.185 1.00 87.50 559 GLY A C 1
ATOM 4407 O O . GLY A 1 559 ? 31.133 15.537 14.697 1.00 87.50 559 GLY A O 1
ATOM 4408 N N . GLU A 1 560 ? 30.157 13.507 14.556 1.00 89.19 560 GLU A N 1
ATOM 4409 C CA . GLU A 1 560 ? 30.997 12.802 15.516 1.00 89.19 560 GLU A CA 1
ATOM 4410 C C . GLU A 1 560 ? 31.628 11.561 14.879 1.00 89.19 560 GLU A C 1
ATOM 4412 O O . GLU A 1 560 ? 31.040 10.904 14.013 1.00 89.19 560 GLU A O 1
ATOM 4417 N N . ALA A 1 561 ? 32.862 11.263 15.286 1.00 88.19 561 ALA A N 1
ATOM 4418 C CA . ALA A 1 561 ? 33.586 10.097 14.811 1.00 88.19 561 ALA A CA 1
ATOM 4419 C C . ALA A 1 561 ? 33.090 8.844 15.542 1.00 88.19 561 ALA A C 1
ATOM 4421 O O . ALA A 1 561 ? 33.200 8.749 16.763 1.00 88.19 561 ALA A O 1
ATOM 4422 N N . MET A 1 562 ? 32.636 7.850 14.781 1.00 87.56 562 MET A N 1
ATOM 4423 C CA . MET A 1 562 ? 32.227 6.541 15.305 1.00 87.56 562 MET A CA 1
ATOM 4424 C C . MET A 1 562 ? 33.380 5.523 15.318 1.00 87.56 562 MET A C 1
ATOM 4426 O O . MET A 1 562 ? 33.233 4.419 15.839 1.00 87.56 562 MET A O 1
ATOM 4430 N N . GLY A 1 563 ? 34.537 5.889 14.752 1.00 83.50 563 GLY A N 1
ATOM 4431 C CA . GLY A 1 563 ? 35.711 5.026 14.591 1.00 83.50 563 GLY A CA 1
ATOM 4432 C C . GLY A 1 563 ? 35.842 4.449 13.177 1.00 83.50 563 GLY A C 1
ATOM 4433 O O . GLY A 1 563 ? 34.914 4.501 12.378 1.00 83.50 563 GLY A O 1
ATOM 4434 N N . HIS A 1 564 ? 37.029 3.932 12.839 1.00 82.75 564 HIS A N 1
ATOM 4435 C CA . HIS A 1 564 ? 37.330 3.315 11.531 1.00 82.75 564 HIS A CA 1
ATOM 4436 C C . HIS A 1 564 ? 36.999 4.184 10.298 1.00 82.75 564 HIS A C 1
ATOM 4438 O O . HIS A 1 564 ? 36.646 3.665 9.243 1.00 82.75 564 HIS A O 1
ATOM 4444 N N . GLY A 1 565 ? 37.108 5.511 10.426 1.00 82.12 565 GLY A N 1
ATOM 4445 C CA . GLY A 1 565 ? 36.771 6.449 9.351 1.00 82.12 565 GLY A CA 1
ATOM 4446 C C . GLY A 1 565 ? 35.268 6.685 9.166 1.00 82.12 565 GLY A C 1
ATOM 4447 O O . GLY A 1 565 ? 34.888 7.407 8.252 1.00 82.12 565 GLY A O 1
ATOM 4448 N N . VAL A 1 566 ? 34.409 6.129 10.022 1.00 88.44 566 VAL A N 1
ATOM 4449 C CA . VAL A 1 566 ? 32.957 6.341 9.984 1.00 88.44 566 VAL A CA 1
ATOM 4450 C C . VAL A 1 566 ? 32.579 7.547 10.832 1.00 88.44 566 VAL A C 1
ATOM 4452 O O . VAL A 1 566 ? 33.049 7.698 11.963 1.00 88.44 566 VAL A O 1
ATOM 4455 N N . TRP A 1 567 ? 31.707 8.385 10.289 1.00 90.38 567 TRP A N 1
ATOM 4456 C CA . TRP A 1 567 ? 31.178 9.569 10.951 1.00 90.38 567 TRP A CA 1
ATOM 4457 C C . TRP A 1 567 ? 29.664 9.609 10.834 1.00 90.38 567 TRP A C 1
ATOM 4459 O O . TRP A 1 567 ? 29.102 9.169 9.831 1.00 90.38 567 TRP A O 1
ATOM 4469 N N . VAL A 1 568 ? 29.018 10.144 11.864 1.00 90.62 568 VAL A N 1
ATOM 4470 C CA . VAL A 1 568 ? 27.566 10.323 11.918 1.00 90.62 568 VAL A CA 1
ATOM 4471 C C . VAL A 1 568 ? 27.266 11.748 12.334 1.00 90.62 568 VAL A C 1
ATOM 4473 O O . VAL A 1 568 ? 27.967 12.324 13.165 1.00 90.62 568 VAL A O 1
ATOM 4476 N N . GLY A 1 569 ? 26.226 12.339 11.758 1.00 89.25 569 GLY A N 1
ATOM 4477 C CA . GLY A 1 569 ? 25.828 13.671 12.164 1.00 89.25 569 GLY A CA 1
ATOM 4478 C C . GLY A 1 569 ? 24.713 14.289 11.347 1.00 89.25 569 GLY A C 1
ATOM 4479 O O . GLY A 1 569 ? 24.110 13.658 10.480 1.00 89.25 569 GLY A O 1
ATOM 4480 N N . LYS A 1 570 ? 24.440 15.556 11.656 1.00 87.69 570 LYS A N 1
ATOM 4481 C CA . LYS A 1 570 ? 23.362 16.334 11.051 1.00 87.69 570 LYS A CA 1
ATOM 4482 C C . LYS A 1 570 ? 23.838 16.940 9.747 1.00 87.69 570 LYS A C 1
ATOM 4484 O O . LYS A 1 570 ? 24.901 17.562 9.690 1.00 87.69 570 LYS A O 1
ATOM 4489 N N . VAL A 1 571 ? 23.014 16.806 8.722 1.00 89.81 571 VAL A N 1
ATOM 4490 C CA . VAL A 1 571 ? 23.269 17.333 7.387 1.00 89.81 571 VAL A CA 1
ATOM 4491 C C . VAL A 1 571 ? 22.035 18.051 6.855 1.00 89.81 571 VAL A C 1
ATOM 4493 O O . VAL A 1 571 ? 20.913 17.832 7.313 1.00 89.81 571 VAL A O 1
ATOM 4496 N N . VAL A 1 572 ? 22.231 18.902 5.857 1.00 89.12 572 VAL A N 1
ATOM 4497 C CA . VAL A 1 572 ? 21.150 19.441 5.032 1.00 89.12 572 VAL A CA 1
ATOM 4498 C C . VAL A 1 572 ? 21.326 18.889 3.634 1.00 89.12 572 VAL A C 1
ATOM 4500 O O . VAL A 1 572 ? 22.354 19.129 3.004 1.00 89.12 572 VAL A O 1
ATOM 4503 N N . LEU A 1 573 ? 20.323 18.154 3.158 1.00 88.38 573 LEU A N 1
ATOM 4504 C CA . LEU A 1 573 ? 20.248 17.766 1.759 1.00 88.38 573 LEU A CA 1
ATOM 4505 C C . LEU A 1 573 ? 19.597 18.899 0.974 1.00 88.38 573 LEU A C 1
ATOM 4507 O O . LEU A 1 573 ? 18.565 19.421 1.397 1.00 88.38 573 LEU A O 1
ATOM 4511 N N . ARG A 1 574 ? 20.181 19.248 -0.165 1.00 90.12 574 ARG A N 1
ATOM 4512 C CA . ARG A 1 574 ? 19.660 20.196 -1.145 1.00 90.12 574 ARG A CA 1
ATOM 4513 C C . ARG A 1 574 ? 19.533 19.487 -2.475 1.00 90.12 574 ARG A C 1
ATOM 4515 O O . ARG A 1 574 ? 20.499 18.919 -2.968 1.00 90.12 574 ARG A O 1
ATOM 4522 N N . GLU A 1 575 ? 18.357 19.534 -3.070 1.00 89.38 575 GLU A N 1
ATOM 4523 C CA . GLU A 1 575 ? 18.141 19.017 -4.413 1.00 89.38 575 GLU A CA 1
ATOM 4524 C C . GLU A 1 575 ? 17.620 20.131 -5.315 1.00 89.38 575 GLU A C 1
ATOM 4526 O O . GLU A 1 575 ? 16.730 20.899 -4.934 1.00 89.38 575 GLU A O 1
ATOM 4531 N N . ARG A 1 576 ? 18.149 20.200 -6.534 1.00 91.75 576 ARG A N 1
ATOM 4532 C CA . ARG A 1 576 ? 17.713 21.161 -7.545 1.00 91.75 576 ARG A CA 1
ATOM 4533 C C . ARG A 1 576 ? 17.684 20.507 -8.912 1.00 91.75 576 ARG A C 1
ATOM 4535 O O . ARG A 1 576 ? 18.659 19.891 -9.321 1.00 91.75 576 ARG A O 1
ATOM 4542 N N . VAL A 1 577 ? 16.589 20.676 -9.646 1.00 92.44 577 VAL A N 1
ATOM 4543 C CA . VAL A 1 577 ? 16.560 20.326 -11.071 1.00 92.44 577 VAL A CA 1
ATOM 4544 C C . VAL A 1 577 ? 17.212 21.463 -11.850 1.00 92.44 577 VAL A C 1
ATOM 4546 O O . VAL A 1 577 ? 16.714 22.588 -11.812 1.00 92.44 577 VAL A O 1
ATOM 4549 N N . VAL A 1 578 ? 18.327 21.157 -12.514 1.00 94.50 578 VAL A N 1
ATOM 4550 C CA . VAL A 1 578 ? 19.194 22.124 -13.216 1.00 94.50 578 VAL A CA 1
ATOM 4551 C C . VAL A 1 578 ? 19.098 22.032 -14.739 1.00 94.50 578 VAL A C 1
ATOM 4553 O O . VAL A 1 578 ? 19.494 22.942 -15.466 1.00 94.50 578 VAL A O 1
ATOM 4556 N N . ALA A 1 579 ? 18.583 20.917 -15.247 1.00 95.00 579 ALA A N 1
ATOM 4557 C CA . ALA A 1 579 ? 18.336 20.708 -16.664 1.00 95.00 579 ALA A CA 1
ATOM 4558 C C . ALA A 1 579 ? 17.318 19.582 -16.854 1.00 95.00 579 ALA A C 1
ATOM 4560 O O . ALA A 1 579 ? 16.892 18.921 -15.906 1.00 95.00 579 ALA A O 1
ATOM 4561 N N . TYR A 1 580 ? 16.941 19.326 -18.097 1.00 95.12 580 TYR A N 1
ATOM 4562 C CA . TYR A 1 580 ? 16.280 18.092 -18.490 1.00 95.12 580 TYR A CA 1
ATOM 4563 C C . TYR A 1 580 ? 16.765 17.658 -19.869 1.00 95.12 580 TYR A C 1
ATOM 4565 O O . TYR A 1 580 ? 17.127 18.476 -20.710 1.00 95.12 580 TYR A O 1
ATOM 4573 N N . VAL A 1 581 ? 16.748 16.353 -20.118 1.00 95.88 581 VAL A N 1
ATOM 4574 C CA . VAL A 1 581 ? 17.077 15.783 -21.426 1.00 95.88 581 VAL A CA 1
ATOM 4575 C C . VAL A 1 581 ? 15.815 15.345 -22.148 1.00 95.88 581 VAL A C 1
ATOM 4577 O O . VAL A 1 581 ? 14.921 14.744 -21.548 1.00 95.88 581 VAL A O 1
ATOM 4580 N N . LYS A 1 582 ? 15.752 15.605 -23.452 1.00 94.81 582 LYS A N 1
ATOM 4581 C CA . LYS A 1 582 ? 14.751 15.040 -24.359 1.00 94.81 582 LYS A CA 1
ATOM 4582 C C . LYS A 1 582 ? 15.276 13.707 -24.876 1.00 94.81 582 LYS A C 1
ATOM 4584 O O . LYS A 1 582 ? 16.333 13.659 -25.500 1.00 94.81 582 LYS A O 1
ATOM 4589 N N . LYS A 1 583 ? 14.559 12.617 -24.623 1.00 91.88 583 LYS A N 1
ATOM 4590 C CA . LYS A 1 583 ? 14.904 11.268 -25.086 1.00 91.88 583 LYS A CA 1
ATOM 4591 C C . LYS A 1 583 ? 13.865 10.780 -26.082 1.00 91.88 583 LYS A C 1
ATOM 4593 O O . LYS A 1 583 ? 12.671 10.796 -25.791 1.00 91.88 583 LYS A O 1
ATOM 4598 N N . ARG A 1 584 ? 14.313 10.323 -27.250 1.00 91.88 584 ARG A N 1
ATOM 4599 C CA . ARG A 1 584 ? 13.431 9.757 -28.280 1.00 91.88 584 ARG A CA 1
ATOM 4600 C C . ARG A 1 584 ? 12.716 8.516 -27.737 1.00 91.88 584 ARG A C 1
ATOM 4602 O O . ARG A 1 584 ? 13.334 7.679 -27.071 1.00 91.88 584 ARG A O 1
ATOM 4609 N N . PHE A 1 585 ? 11.423 8.381 -28.032 1.00 87.62 585 PHE A N 1
ATOM 4610 C CA . PHE A 1 585 ? 10.683 7.159 -27.712 1.00 87.62 585 PHE A CA 1
ATOM 4611 C C . PHE A 1 585 ? 11.334 5.933 -28.370 1.00 87.62 585 PHE A C 1
ATOM 4613 O O . PHE A 1 585 ? 11.953 6.035 -29.427 1.00 87.62 585 PHE A O 1
ATOM 4620 N N . PHE A 1 586 ? 11.165 4.760 -27.759 1.00 82.44 586 PHE A N 1
ATOM 4621 C CA . PHE A 1 586 ? 11.717 3.461 -28.177 1.00 82.44 586 PHE A CA 1
ATOM 4622 C C . PHE A 1 586 ? 13.244 3.336 -28.093 1.00 82.44 586 PHE A C 1
ATOM 4624 O O . PHE A 1 586 ? 13.729 2.386 -27.483 1.00 82.44 586 PHE A O 1
ATOM 4631 N N . THR A 1 587 ? 14.003 4.267 -28.677 1.00 82.88 587 THR A N 1
ATOM 4632 C CA . THR A 1 587 ? 15.474 4.201 -28.707 1.00 82.88 587 THR A CA 1
ATOM 4633 C C . THR A 1 587 ? 16.111 4.698 -27.414 1.00 82.88 587 THR A C 1
ATOM 4635 O O . THR A 1 587 ? 17.217 4.278 -27.088 1.00 82.88 587 THR A O 1
ATOM 4638 N N . GLY A 1 588 ? 15.453 5.614 -26.692 1.00 83.56 588 GLY A N 1
ATOM 4639 C CA . GLY A 1 588 ? 16.008 6.256 -25.496 1.00 83.56 588 GLY A CA 1
ATOM 4640 C C . GLY A 1 588 ? 17.193 7.188 -25.781 1.00 83.56 588 GLY A C 1
ATOM 4641 O O . GLY A 1 588 ? 17.815 7.685 -24.843 1.00 83.56 588 GLY A O 1
ATOM 4642 N N . SER A 1 589 ? 17.513 7.434 -27.057 1.00 88.06 589 SER A N 1
ATOM 4643 C CA . SER A 1 589 ? 18.619 8.300 -27.465 1.00 88.06 589 SER A CA 1
ATOM 4644 C C . SER A 1 589 ? 18.345 9.743 -27.052 1.00 88.06 589 SER A C 1
ATOM 4646 O O . SER A 1 589 ? 17.255 10.260 -27.318 1.00 88.06 589 SER A O 1
ATOM 4648 N N . ILE A 1 590 ? 19.337 10.388 -26.440 1.00 93.56 590 ILE A N 1
ATOM 4649 C CA . ILE A 1 590 ? 19.272 11.801 -26.058 1.00 93.56 590 ILE A CA 1
ATOM 4650 C C . ILE A 1 590 ? 19.284 12.648 -27.337 1.00 93.56 590 ILE A C 1
ATOM 4652 O O . ILE A 1 590 ? 20.163 12.488 -28.179 1.00 93.56 590 ILE A O 1
ATOM 4656 N N . LEU A 1 591 ? 18.274 13.501 -27.487 1.00 93.75 591 LEU A N 1
ATOM 4657 C CA . LEU A 1 591 ? 18.104 14.430 -28.605 1.00 93.75 591 LEU A CA 1
ATOM 4658 C C . LEU A 1 591 ? 18.696 15.798 -28.279 1.00 93.75 591 LEU A C 1
ATOM 4660 O O . LEU A 1 591 ? 19.368 16.402 -29.105 1.00 93.75 591 LEU A O 1
ATOM 4664 N N . GLU A 1 592 ? 18.409 16.280 -27.075 1.00 95.00 592 GLU A N 1
ATOM 4665 C CA . GLU A 1 592 ? 18.752 17.619 -26.615 1.00 95.00 592 GLU A CA 1
ATOM 4666 C C . GLU A 1 592 ? 18.829 17.608 -25.087 1.00 95.00 592 GLU A C 1
ATOM 4668 O O . GLU A 1 592 ? 18.100 16.857 -24.428 1.00 95.00 592 GLU A O 1
ATOM 4673 N N . GLU A 1 593 ? 19.687 18.456 -24.533 1.00 95.50 593 GLU A N 1
ATOM 4674 C CA . GLU A 1 593 ? 19.711 18.797 -23.116 1.00 95.50 593 GLU A CA 1
ATOM 4675 C C . GLU A 1 593 ? 19.386 20.281 -22.968 1.00 95.50 593 GLU A C 1
ATOM 4677 O O . GLU A 1 593 ? 20.012 21.125 -23.607 1.00 95.50 593 GLU A O 1
ATOM 4682 N N . VAL A 1 594 ? 18.374 20.585 -22.160 1.00 95.81 594 VAL A N 1
ATOM 4683 C CA . VAL A 1 594 ? 17.848 21.938 -21.986 1.00 95.81 594 VAL A CA 1
ATOM 4684 C C . VAL A 1 594 ? 18.077 22.365 -20.536 1.00 95.81 594 VAL A C 1
ATOM 4686 O O . VAL A 1 594 ? 17.582 21.684 -19.631 1.00 95.81 594 VAL A O 1
ATOM 4689 N N . PRO A 1 595 ? 18.799 23.473 -20.287 1.00 94.88 595 PRO A N 1
ATOM 4690 C CA . PRO A 1 595 ? 19.002 23.983 -18.938 1.00 94.88 595 PRO A CA 1
ATOM 4691 C C . PRO A 1 595 ? 17.682 24.480 -18.348 1.00 94.88 595 PRO A C 1
ATOM 4693 O O . PRO A 1 595 ? 16.801 24.975 -19.055 1.00 94.88 595 PRO A O 1
ATOM 4696 N N . LEU A 1 596 ? 17.547 24.348 -17.036 1.00 91.69 596 LEU A N 1
ATOM 4697 C CA . LEU A 1 596 ? 16.343 24.701 -16.306 1.00 91.69 596 LEU A CA 1
ATOM 4698 C C . LEU A 1 596 ? 16.722 25.178 -14.908 1.00 91.69 596 LEU A C 1
ATOM 4700 O O . LEU A 1 596 ? 17.534 24.559 -14.241 1.00 91.69 596 LEU A O 1
ATOM 4704 N N . GLU A 1 597 ? 16.090 26.240 -14.429 1.00 85.94 597 GLU A N 1
ATOM 4705 C CA . GLU A 1 597 ? 16.312 26.717 -13.068 1.00 85.94 597 GLU A CA 1
ATOM 4706 C C . GLU A 1 597 ? 15.019 26.576 -12.269 1.00 85.94 597 GLU A C 1
ATOM 4708 O O . GLU A 1 597 ? 14.074 27.349 -12.436 1.00 85.94 597 GLU A O 1
ATOM 4713 N N . LEU A 1 598 ? 14.954 25.540 -11.431 1.00 89.94 598 LEU A N 1
ATOM 4714 C CA . LEU A 1 598 ? 13.860 25.351 -10.482 1.00 89.94 598 LEU A CA 1
ATOM 4715 C C . LEU A 1 598 ? 14.289 25.699 -9.056 1.00 89.94 598 LEU A C 1
ATOM 4717 O O . LEU A 1 598 ? 15.482 25.654 -8.743 1.00 89.94 598 LEU A O 1
ATOM 4721 N N . PRO A 1 599 ? 13.323 26.014 -8.172 1.00 89.56 599 PRO A N 1
ATOM 4722 C CA . PRO A 1 599 ? 13.602 26.198 -6.758 1.00 89.56 599 PRO A CA 1
ATOM 4723 C C . PRO A 1 599 ? 14.318 24.989 -6.155 1.00 89.56 599 PRO A C 1
ATOM 4725 O O . PRO A 1 599 ? 14.006 23.836 -6.459 1.00 89.56 599 PRO A O 1
ATOM 4728 N N . GLU A 1 600 ? 15.260 25.274 -5.265 1.00 89.12 600 GLU A N 1
ATOM 4729 C CA . GLU A 1 600 ? 15.914 24.259 -4.452 1.00 89.12 600 GLU A CA 1
ATOM 4730 C C . GLU A 1 600 ? 14.953 23.723 -3.391 1.00 89.12 600 GLU A C 1
ATOM 4732 O O . GLU A 1 600 ? 14.256 24.485 -2.715 1.00 89.12 600 GLU A O 1
ATOM 4737 N N . ILE A 1 601 ? 14.951 22.404 -3.221 1.00 86.81 601 ILE A N 1
ATOM 4738 C CA . ILE A 1 601 ? 14.311 21.743 -2.091 1.00 86.81 601 ILE A CA 1
ATOM 4739 C C . ILE A 1 601 ? 15.411 21.383 -1.104 1.00 86.81 601 ILE A C 1
ATOM 4741 O O . ILE A 1 601 ? 16.280 20.571 -1.414 1.00 86.81 601 ILE A O 1
ATOM 4745 N N . SER A 1 602 ? 15.353 21.964 0.093 1.00 85.00 602 SER A N 1
ATOM 4746 C CA . SER A 1 602 ? 16.278 21.645 1.177 1.00 85.00 602 SER A CA 1
ATOM 4747 C C . SER A 1 602 ? 15.552 20.992 2.346 1.00 85.00 602 SER A C 1
ATOM 4749 O O . SER A 1 602 ? 14.516 21.506 2.778 1.00 85.00 602 SER A O 1
ATOM 4751 N N . PHE A 1 603 ? 16.109 19.926 2.915 1.00 78.81 603 PHE A N 1
ATOM 4752 C CA . PHE A 1 603 ? 15.598 19.356 4.159 1.00 78.81 603 PHE A CA 1
ATOM 4753 C C . PHE A 1 603 ? 16.729 18.894 5.088 1.00 78.81 603 PHE A C 1
ATOM 4755 O O . PHE A 1 603 ? 17.712 18.307 4.627 1.00 78.81 603 PHE A O 1
ATOM 4762 N N . PRO A 1 604 ? 16.617 19.168 6.402 1.00 78.75 604 PRO A N 1
ATOM 4763 C CA . PRO A 1 604 ? 17.560 18.659 7.384 1.00 78.75 604 PRO A CA 1
ATOM 4764 C C . PRO A 1 604 ? 17.341 17.158 7.591 1.00 78.75 604 PRO A C 1
ATOM 4766 O O . PRO A 1 604 ? 16.204 16.688 7.657 1.00 78.75 604 PRO A O 1
ATOM 4769 N N . THR A 1 605 ? 18.431 16.413 7.719 1.00 82.56 605 THR A N 1
ATOM 4770 C CA . THR A 1 605 ? 18.425 14.980 8.027 1.00 82.56 605 THR A CA 1
ATOM 4771 C C . THR A 1 605 ? 19.697 14.609 8.787 1.00 82.56 605 THR A C 1
ATOM 4773 O O . THR A 1 605 ? 20.560 15.450 9.040 1.00 82.56 605 THR A O 1
ATOM 4776 N N . GLU A 1 606 ? 19.819 13.350 9.174 1.00 85.12 606 GLU A N 1
ATOM 4777 C CA . GLU A 1 606 ? 21.082 12.770 9.617 1.00 85.12 606 GLU A CA 1
ATOM 4778 C C . GLU A 1 606 ? 21.686 11.940 8.487 1.00 85.12 606 GLU A C 1
ATOM 4780 O O . GLU A 1 606 ? 20.965 11.389 7.649 1.00 85.12 606 GLU A O 1
ATOM 4785 N N . ALA A 1 607 ? 23.012 11.885 8.445 1.00 88.69 607 ALA A N 1
ATOM 4786 C CA . ALA A 1 607 ? 23.750 11.051 7.515 1.00 88.69 607 ALA A CA 1
ATOM 4787 C C . ALA A 1 607 ? 24.890 10.336 8.228 1.00 88.69 607 ALA A C 1
ATOM 4789 O O . ALA A 1 607 ? 25.427 10.806 9.234 1.00 88.69 607 ALA A O 1
ATOM 4790 N N . LEU A 1 608 ? 25.274 9.211 7.638 1.00 89.19 608 LEU A N 1
ATOM 4791 C CA . LEU A 1 608 ? 26.512 8.514 7.923 1.00 89.19 608 LEU A CA 1
ATOM 4792 C C . LEU A 1 608 ? 27.416 8.665 6.700 1.00 89.19 608 LEU A C 1
ATOM 4794 O O . LEU A 1 608 ? 26.973 8.434 5.574 1.00 89.19 608 LEU A O 1
ATOM 4798 N N . TRP A 1 609 ? 28.668 9.059 6.910 1.00 89.25 609 TRP A N 1
ATOM 4799 C CA . TRP A 1 609 ? 29.658 9.176 5.841 1.00 89.25 609 TRP A CA 1
ATOM 4800 C C . TRP A 1 609 ? 30.973 8.513 6.229 1.00 89.25 609 TRP A C 1
ATOM 4802 O O . TRP A 1 609 ? 31.265 8.266 7.401 1.00 89.25 609 TRP A O 1
ATOM 4812 N N . PHE A 1 610 ? 31.761 8.201 5.205 1.00 85.75 610 PHE A N 1
ATOM 4813 C CA . PHE A 1 610 ? 33.013 7.478 5.337 1.00 85.75 610 PHE A CA 1
ATOM 4814 C C . PHE A 1 610 ? 34.161 8.349 4.852 1.00 85.75 610 PHE A C 1
ATOM 4816 O O . PHE A 1 610 ? 34.165 8.820 3.715 1.00 85.75 610 PHE A O 1
ATOM 4823 N N . HIS A 1 611 ? 35.164 8.493 5.704 1.00 77.94 611 HIS A N 1
ATOM 4824 C CA . HIS A 1 611 ? 36.491 8.937 5.323 1.00 77.94 611 HIS A CA 1
ATOM 4825 C C . HIS A 1 611 ? 37.329 7.703 4.999 1.00 77.94 611 HIS A C 1
ATOM 4827 O O . HIS A 1 611 ? 37.536 6.872 5.889 1.00 77.94 611 HIS A O 1
ATOM 4833 N N . PRO A 1 612 ? 37.794 7.528 3.749 1.00 69.94 612 PRO A N 1
ATOM 4834 C CA . PRO A 1 612 ? 38.605 6.374 3.401 1.00 69.94 612 PRO A CA 1
ATOM 4835 C C . PRO A 1 612 ? 39.885 6.372 4.259 1.00 69.94 612 PRO A C 1
ATOM 4837 O O . PRO A 1 612 ? 40.632 7.349 4.239 1.00 69.94 612 PRO A O 1
ATOM 4840 N N . PRO A 1 613 ? 40.175 5.290 5.005 1.00 62.56 613 PRO A N 1
ATOM 4841 C CA . PRO A 1 613 ? 41.332 5.228 5.904 1.00 62.56 613 PRO A CA 1
ATOM 4842 C C . PRO A 1 613 ? 42.667 5.052 5.160 1.00 62.56 613 PRO A C 1
ATOM 4844 O O . PRO A 1 613 ? 43.728 5.057 5.780 1.00 62.56 613 PRO A O 1
ATOM 4847 N N . LEU A 1 614 ? 42.622 4.852 3.839 1.00 68.81 614 LEU A N 1
ATOM 4848 C CA . LEU A 1 614 ? 43.765 4.554 2.985 1.00 68.81 614 LEU A CA 1
ATOM 4849 C C . LEU A 1 614 ? 43.830 5.541 1.822 1.00 68.81 614 LEU A C 1
ATOM 4851 O O . LEU A 1 614 ? 42.807 5.953 1.276 1.00 68.81 614 LEU A O 1
ATOM 4855 N N . VAL A 1 615 ? 45.052 5.860 1.398 1.00 70.19 615 VAL A N 1
ATOM 4856 C CA . VAL A 1 615 ? 45.299 6.615 0.167 1.00 70.19 615 VAL A CA 1
ATOM 4857 C C . VAL A 1 615 ? 44.981 5.703 -1.019 1.00 70.19 615 VAL A C 1
ATOM 4859 O O . VAL A 1 615 ? 45.757 4.812 -1.358 1.00 70.19 615 VAL A O 1
ATOM 4862 N N . ILE A 1 616 ? 43.816 5.907 -1.632 1.00 73.69 616 ILE A N 1
ATOM 4863 C CA . ILE A 1 616 ? 43.380 5.190 -2.835 1.00 73.69 616 ILE A CA 1
ATOM 4864 C C . ILE A 1 616 ? 43.743 6.045 -4.059 1.00 73.69 616 ILE A C 1
ATOM 4866 O O . ILE A 1 616 ? 43.506 7.256 -4.038 1.00 73.69 616 ILE A O 1
ATOM 4870 N N . PRO A 1 617 ? 44.294 5.468 -5.145 1.00 79.62 617 PRO A N 1
ATOM 4871 C CA . PRO A 1 617 ? 44.494 6.205 -6.388 1.00 79.62 617 PRO A CA 1
ATOM 4872 C C . PRO A 1 617 ? 43.181 6.832 -6.869 1.00 79.62 617 PRO A C 1
ATOM 4874 O O . PRO A 1 617 ? 42.182 6.128 -7.021 1.00 79.62 617 PRO A O 1
ATOM 4877 N N . PHE A 1 618 ? 43.184 8.138 -7.162 1.00 79.12 618 PHE A N 1
ATOM 4878 C CA . PHE A 1 618 ? 41.964 8.894 -7.487 1.00 79.12 618 PHE A CA 1
ATOM 4879 C C . PHE A 1 618 ? 41.127 8.262 -8.611 1.00 79.12 618 PHE A C 1
ATOM 4881 O O . PHE A 1 618 ? 39.905 8.300 -8.574 1.00 79.12 618 PHE A O 1
ATOM 4888 N N . GLN A 1 619 ? 41.771 7.599 -9.574 1.00 82.25 619 GLN A N 1
ATOM 4889 C CA . GLN A 1 619 ? 41.114 6.907 -10.690 1.00 82.25 619 GLN A CA 1
ATOM 4890 C C . GLN A 1 619 ? 40.173 5.772 -10.250 1.00 82.25 619 GLN A C 1
ATOM 4892 O O . GLN A 1 619 ? 39.208 5.475 -10.948 1.00 82.25 619 GLN A O 1
ATOM 4897 N N . GLN A 1 620 ? 40.438 5.138 -9.105 1.00 80.81 620 GLN A N 1
ATOM 4898 C CA . GLN A 1 620 ? 39.625 4.039 -8.573 1.00 80.81 620 GLN A CA 1
ATOM 4899 C C . GLN A 1 620 ? 38.527 4.532 -7.620 1.00 80.81 620 GLN A C 1
ATOM 4901 O O . GLN A 1 620 ? 37.580 3.793 -7.351 1.00 80.81 620 GLN A O 1
ATOM 4906 N N . ILE A 1 621 ? 38.630 5.775 -7.131 1.00 80.94 621 ILE A N 1
ATOM 4907 C CA . ILE A 1 621 ? 37.711 6.328 -6.132 1.00 80.94 621 ILE A CA 1
ATOM 4908 C C . ILE A 1 621 ? 36.276 6.393 -6.672 1.00 80.94 621 ILE A C 1
ATOM 4910 O O . ILE A 1 621 ? 35.433 5.757 -6.045 1.00 80.94 621 ILE A O 1
ATOM 4914 N N . PRO A 1 622 ? 35.960 7.048 -7.815 1.00 82.94 622 PRO A N 1
ATOM 4915 C CA . PRO A 1 622 ? 34.573 7.223 -8.254 1.00 82.94 622 PRO A CA 1
ATOM 4916 C C . PRO A 1 622 ? 33.800 5.909 -8.393 1.00 82.94 622 PRO A C 1
ATOM 4918 O O . PRO A 1 622 ? 32.689 5.791 -7.885 1.00 82.94 622 PRO A O 1
ATOM 4921 N N . GLY A 1 623 ? 34.400 4.901 -9.036 1.00 81.44 623 GLY A N 1
ATOM 4922 C CA . GLY A 1 623 ? 33.766 3.592 -9.206 1.00 81.44 623 GLY A CA 1
ATOM 4923 C C . GLY A 1 623 ? 33.609 2.836 -7.885 1.00 81.44 623 GLY A C 1
ATOM 4924 O O . GLY A 1 623 ? 32.555 2.256 -7.631 1.00 81.44 623 GLY A O 1
ATOM 4925 N N . GLY A 1 624 ? 34.633 2.875 -7.025 1.00 82.81 624 GLY A N 1
ATOM 4926 C CA . GLY A 1 624 ? 34.623 2.191 -5.732 1.00 82.81 624 GLY A CA 1
ATOM 4927 C C . GLY A 1 624 ? 33.596 2.761 -4.754 1.00 82.81 624 GLY A C 1
ATOM 4928 O O . GLY A 1 624 ? 32.825 1.999 -4.173 1.00 82.81 624 GLY A O 1
ATOM 4929 N N . ILE A 1 625 ? 33.538 4.089 -4.602 1.00 84.56 625 ILE A N 1
ATOM 4930 C CA . ILE A 1 625 ? 32.582 4.734 -3.688 1.00 84.56 625 ILE A CA 1
ATOM 4931 C C . ILE A 1 625 ? 31.142 4.575 -4.177 1.00 84.56 625 ILE A C 1
ATOM 4933 O O . ILE A 1 625 ? 30.266 4.309 -3.365 1.00 84.56 625 ILE A O 1
ATOM 4937 N N . HIS A 1 626 ? 30.907 4.622 -5.493 1.00 82.38 626 HIS A N 1
ATOM 4938 C CA . HIS A 1 626 ? 29.573 4.432 -6.056 1.00 82.38 626 HIS A CA 1
ATOM 4939 C C . HIS A 1 626 ? 29.074 2.989 -5.873 1.00 82.38 626 HIS A C 1
ATOM 4941 O O . HIS A 1 626 ? 27.920 2.757 -5.511 1.00 82.38 626 HIS A O 1
ATOM 4947 N N . ALA A 1 627 ? 29.958 2.000 -6.054 1.00 81.81 627 ALA A N 1
ATOM 4948 C CA . ALA A 1 627 ? 29.642 0.605 -5.758 1.00 81.81 627 ALA A CA 1
ATOM 4949 C C . ALA A 1 627 ? 29.360 0.388 -4.261 1.00 81.81 627 ALA A C 1
ATOM 4951 O O . ALA A 1 627 ? 28.405 -0.312 -3.910 1.00 81.81 627 ALA A O 1
ATOM 4952 N N . LEU A 1 628 ? 30.156 1.004 -3.380 1.00 83.38 628 LEU A N 1
ATOM 4953 C CA . LEU A 1 628 ? 29.949 0.956 -1.933 1.00 83.38 628 LEU A CA 1
ATOM 4954 C C . LEU A 1 628 ? 28.616 1.599 -1.539 1.00 83.38 628 LEU A C 1
ATOM 4956 O O . LEU A 1 628 ? 27.856 0.987 -0.798 1.00 83.38 628 LEU A O 1
ATOM 4960 N N . GLU A 1 629 ? 28.305 2.782 -2.067 1.00 85.56 629 GLU A N 1
ATOM 4961 C CA . GLU A 1 629 ? 27.045 3.496 -1.849 1.00 85.56 629 GLU A CA 1
ATOM 4962 C C . GLU A 1 629 ? 25.844 2.607 -2.194 1.00 85.56 629 GLU A C 1
ATOM 4964 O O . GLU A 1 629 ? 24.991 2.352 -1.344 1.00 85.56 629 GLU A O 1
ATOM 4969 N N . HIS A 1 630 ? 25.802 2.057 -3.411 1.00 80.19 630 HIS A N 1
ATOM 4970 C CA . HIS A 1 630 ? 24.710 1.178 -3.830 1.00 80.19 630 HIS A CA 1
ATOM 4971 C C . HIS A 1 630 ? 24.611 -0.097 -2.991 1.00 80.19 630 HIS A C 1
ATOM 4973 O O . HIS A 1 630 ? 23.501 -0.546 -2.685 1.00 80.19 630 HIS A O 1
ATOM 4979 N N . THR A 1 631 ? 25.753 -0.663 -2.598 1.00 81.25 631 THR A N 1
ATOM 4980 C CA . THR A 1 631 ? 25.807 -1.842 -1.727 1.00 81.25 631 THR A CA 1
ATOM 4981 C C . THR A 1 631 ? 25.251 -1.515 -0.343 1.00 81.25 631 THR A C 1
ATOM 4983 O O . THR A 1 631 ? 24.402 -2.245 0.162 1.00 81.25 631 THR A O 1
ATOM 4986 N N . LEU A 1 632 ? 25.662 -0.395 0.255 1.00 83.50 632 LEU A N 1
ATOM 4987 C CA . LEU A 1 632 ? 25.192 0.037 1.567 1.00 83.50 632 LEU A CA 1
ATOM 4988 C C . LEU A 1 632 ? 23.705 0.371 1.544 1.00 83.50 632 LEU A C 1
ATOM 4990 O O . LEU A 1 632 ? 22.978 -0.174 2.360 1.00 83.50 632 LEU A O 1
ATOM 4994 N N . ILE A 1 633 ? 23.210 1.158 0.585 1.00 82.62 633 ILE A N 1
ATOM 4995 C CA . ILE A 1 633 ? 21.765 1.433 0.457 1.00 82.62 633 ILE A CA 1
ATOM 4996 C C . ILE A 1 633 ? 20.971 0.125 0.313 1.00 82.62 633 ILE A C 1
ATOM 4998 O O . ILE A 1 633 ? 19.871 -0.009 0.851 1.00 82.62 633 ILE A O 1
ATOM 5002 N N . GLY A 1 634 ? 21.521 -0.854 -0.412 1.00 71.75 634 GLY A N 1
ATOM 5003 C CA . GLY A 1 634 ? 20.902 -2.164 -0.590 1.00 71.75 634 GLY A CA 1
ATOM 5004 C C . GLY A 1 634 ? 20.876 -3.025 0.677 1.00 71.75 634 GLY A C 1
ATOM 5005 O O . GLY A 1 634 ? 19.912 -3.762 0.874 1.00 71.75 634 GLY A O 1
ATOM 5006 N N . LEU A 1 635 ? 21.907 -2.940 1.524 1.00 74.75 635 LEU A N 1
ATOM 5007 C CA . LEU A 1 635 ? 22.099 -3.827 2.679 1.00 74.75 635 LEU A CA 1
ATOM 5008 C C . LEU A 1 635 ? 21.742 -3.196 4.030 1.00 74.75 635 LEU A C 1
ATOM 5010 O O . LEU A 1 635 ? 21.409 -3.927 4.956 1.00 74.75 635 LEU A O 1
ATOM 5014 N N . LEU A 1 636 ? 21.788 -1.870 4.173 1.00 76.44 636 LEU A N 1
ATOM 5015 C CA . LEU A 1 636 ? 21.550 -1.165 5.437 1.00 76.44 636 LEU A CA 1
ATOM 5016 C C . LEU A 1 636 ? 20.183 -1.494 6.071 1.00 76.44 636 LEU A C 1
ATOM 5018 O O . LEU A 1 636 ? 20.165 -1.688 7.287 1.00 76.44 636 LEU A O 1
ATOM 5022 N N . PRO A 1 637 ? 19.073 -1.670 5.316 1.00 71.31 637 PRO A N 1
ATOM 5023 C CA . PRO A 1 637 ? 17.797 -2.134 5.879 1.00 71.31 637 PRO A CA 1
ATOM 5024 C C . PRO A 1 637 ? 17.864 -3.462 6.654 1.00 71.31 637 PRO A C 1
ATOM 5026 O O . PRO A 1 637 ? 16.947 -3.782 7.402 1.00 71.31 637 PRO A O 1
ATOM 5029 N N . LEU A 1 638 ? 18.928 -4.256 6.484 1.00 63.78 638 LEU A N 1
ATOM 5030 C CA . LEU A 1 638 ? 19.155 -5.483 7.256 1.00 63.78 638 LEU A CA 1
ATOM 5031 C C . LEU A 1 638 ? 19.668 -5.207 8.679 1.00 63.78 638 LEU A C 1
ATOM 5033 O O . LEU A 1 638 ? 19.567 -6.077 9.540 1.00 63.78 638 LEU A O 1
ATOM 5037 N N . PHE A 1 639 ? 20.239 -4.025 8.916 1.00 68.62 639 PHE A N 1
ATOM 5038 C CA . PHE A 1 639 ? 20.915 -3.656 10.163 1.00 68.62 639 PHE A CA 1
ATOM 5039 C C . PHE A 1 639 ? 20.209 -2.534 10.922 1.00 68.62 639 PHE A C 1
ATOM 5041 O O . PHE A 1 639 ? 20.364 -2.435 12.137 1.00 68.62 639 PHE A O 1
ATOM 5048 N N . VAL A 1 640 ? 19.455 -1.684 10.222 1.00 70.06 640 VAL A N 1
ATOM 5049 C CA . VAL A 1 640 ? 18.748 -0.550 10.823 1.00 70.06 640 VAL A CA 1
ATOM 5050 C C . VAL A 1 640 ? 17.257 -0.625 10.552 1.00 70.06 640 VAL A C 1
ATOM 5052 O O . VAL A 1 640 ? 16.795 -1.233 9.589 1.00 70.06 640 VAL A O 1
ATOM 5055 N N . LEU A 1 641 ? 16.501 0.036 11.421 1.00 65.25 641 LEU A N 1
ATOM 5056 C CA . LEU A 1 641 ? 15.054 0.093 11.370 1.00 65.25 641 LEU A CA 1
ATOM 5057 C C . LEU A 1 641 ? 14.537 1.037 10.251 1.00 65.25 641 LEU A C 1
ATOM 5059 O O . LEU A 1 641 ? 13.905 2.049 10.540 1.00 65.25 641 LEU A O 1
ATOM 5063 N N . ALA A 1 642 ? 14.789 0.707 8.977 1.00 68.88 642 ALA A N 1
ATOM 5064 C CA . ALA A 1 642 ? 14.407 1.524 7.816 1.00 68.88 642 ALA A CA 1
ATOM 5065 C C . ALA A 1 642 ? 14.132 0.692 6.549 1.00 68.88 642 ALA A C 1
ATOM 5067 O O . ALA A 1 642 ? 14.573 -0.451 6.435 1.00 68.88 642 ALA A O 1
ATOM 5068 N N . GLU A 1 643 ? 13.435 1.268 5.564 1.00 67.50 643 GLU A N 1
ATOM 5069 C CA . GLU A 1 643 ? 13.319 0.687 4.222 1.00 67.50 643 GLU A CA 1
ATOM 5070 C C . GLU A 1 643 ? 14.409 1.193 3.270 1.00 67.50 643 GLU A C 1
ATOM 5072 O O . GLU A 1 643 ? 14.962 2.274 3.440 1.00 67.50 643 GLU A O 1
ATOM 5077 N N . ARG A 1 644 ? 14.651 0.464 2.171 1.00 69.69 644 ARG A N 1
ATOM 5078 C CA . ARG A 1 644 ? 15.584 0.903 1.117 1.00 69.69 644 ARG A CA 1
ATOM 5079 C C . ARG A 1 644 ? 15.264 2.305 0.584 1.00 69.69 644 ARG A C 1
ATOM 5081 O O . ARG A 1 644 ? 16.170 3.061 0.272 1.00 69.69 644 ARG A O 1
ATOM 5088 N N . GLN A 1 645 ? 13.981 2.635 0.451 1.00 71.06 645 GLN A N 1
ATOM 5089 C CA . GLN A 1 645 ? 13.525 3.936 -0.050 1.00 71.06 645 GLN A CA 1
ATOM 5090 C C . GLN A 1 645 ? 13.629 5.068 0.983 1.00 71.06 645 GLN A C 1
ATOM 5092 O O . GLN A 1 645 ? 13.552 6.231 0.596 1.00 71.06 645 GLN A O 1
ATOM 5097 N N . ASP A 1 646 ? 13.826 4.731 2.261 1.00 73.75 646 ASP A N 1
ATOM 5098 C CA . ASP A 1 646 ? 14.082 5.703 3.328 1.00 73.75 646 ASP A CA 1
ATOM 5099 C C . ASP A 1 646 ? 15.557 6.149 3.342 1.00 73.75 646 ASP A C 1
ATOM 5101 O O . ASP A 1 646 ? 15.909 7.100 4.036 1.00 73.75 646 ASP A O 1
ATOM 5105 N N . ILE A 1 647 ? 16.427 5.473 2.579 1.00 80.06 647 ILE A N 1
ATOM 5106 C CA . ILE A 1 647 ? 17.874 5.693 2.572 1.00 80.06 647 ILE A CA 1
ATOM 5107 C C . ILE A 1 647 ? 18.294 6.248 1.210 1.00 80.06 647 ILE A C 1
ATOM 5109 O O . ILE A 1 647 ? 18.159 5.593 0.175 1.00 80.06 647 ILE A O 1
ATOM 5113 N N . GLY A 1 648 ? 18.830 7.465 1.223 1.00 83.81 648 GLY A N 1
ATOM 5114 C CA . GLY A 1 648 ? 19.546 8.048 0.091 1.00 83.81 648 GLY A CA 1
ATOM 5115 C C . GLY A 1 648 ? 21.053 7.828 0.209 1.00 83.81 648 GLY A C 1
ATOM 5116 O O . GLY A 1 648 ? 21.563 7.506 1.281 1.00 83.81 648 GLY A O 1
ATOM 5117 N N . GLY A 1 649 ? 21.770 8.044 -0.887 1.00 86.38 649 GLY A N 1
ATOM 5118 C CA . GLY A 1 649 ? 23.224 8.129 -0.878 1.00 86.38 649 GLY A CA 1
ATOM 5119 C C . GLY A 1 649 ? 23.707 9.195 -1.842 1.00 86.38 649 GLY A C 1
ATOM 5120 O O . GLY A 1 649 ? 22.988 9.607 -2.754 1.00 86.38 649 GLY A O 1
ATOM 5121 N N . ILE A 1 650 ? 24.914 9.677 -1.563 1.00 87.44 650 ILE A N 1
ATOM 5122 C CA . ILE A 1 650 ? 25.679 10.536 -2.454 1.00 87.44 650 ILE A CA 1
ATOM 5123 C C . ILE A 1 650 ? 27.133 10.118 -2.332 1.00 87.44 650 ILE A C 1
ATOM 5125 O O . ILE A 1 650 ? 27.659 9.945 -1.230 1.00 87.44 650 ILE A O 1
ATOM 5129 N N . SER A 1 651 ? 27.790 10.023 -3.475 1.00 87.12 651 SER A N 1
ATOM 5130 C CA . SER A 1 651 ? 29.218 9.788 -3.573 1.00 87.12 651 SER A CA 1
ATOM 5131 C C . SER A 1 651 ? 29.947 11.075 -3.948 1.00 87.12 651 SER A C 1
ATOM 5133 O O . SER A 1 651 ? 29.729 11.621 -5.028 1.00 87.12 651 SER A O 1
ATOM 5135 N N . TYR A 1 652 ? 30.865 11.524 -3.091 1.00 85.25 652 TYR A N 1
ATOM 5136 C CA . TYR A 1 652 ? 31.786 12.623 -3.388 1.00 85.25 652 TYR A CA 1
ATOM 5137 C C . TYR A 1 652 ? 33.208 12.078 -3.565 1.00 85.25 652 TYR A C 1
ATOM 5139 O O . TYR A 1 652 ? 33.854 11.761 -2.566 1.00 85.25 652 TYR A O 1
ATOM 5147 N N . PRO A 1 653 ? 33.750 12.000 -4.800 1.00 82.94 653 PRO A N 1
ATOM 5148 C CA . PRO A 1 653 ? 35.171 11.700 -4.999 1.00 82.94 653 PRO A CA 1
ATOM 5149 C C . PRO A 1 653 ? 36.082 12.730 -4.319 1.00 82.94 653 PRO A C 1
ATOM 5151 O O . PRO A 1 653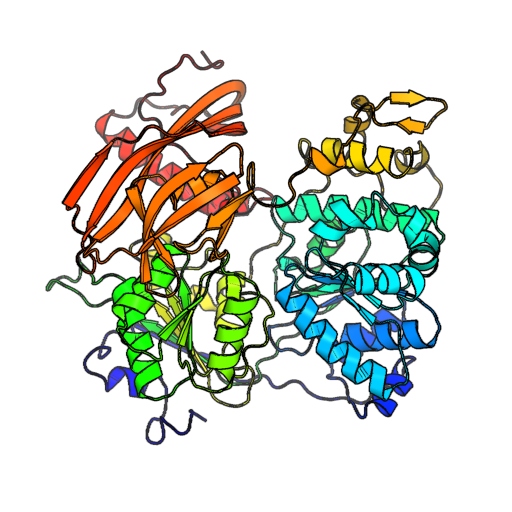 ? 37.180 12.407 -3.877 1.00 82.94 653 PRO A O 1
ATOM 5154 N N . SER A 1 654 ? 35.607 13.974 -4.237 1.00 82.25 654 SER A N 1
ATOM 5155 C CA . SER A 1 654 ? 36.168 15.051 -3.431 1.00 82.25 654 SER A CA 1
ATOM 5156 C C . SER A 1 654 ? 35.003 15.877 -2.893 1.00 82.25 654 SER A C 1
ATOM 5158 O O . SER A 1 654 ? 34.177 16.360 -3.671 1.00 82.25 654 SER A O 1
ATOM 5160 N N . TYR A 1 655 ? 34.884 15.974 -1.569 1.00 84.44 655 TYR A N 1
ATOM 5161 C CA . TYR A 1 655 ? 33.819 16.747 -0.939 1.00 84.44 655 TYR A CA 1
ATOM 5162 C C . TYR A 1 655 ? 34.179 18.245 -0.979 1.00 84.44 655 TYR A C 1
ATOM 5164 O O . TYR A 1 655 ? 35.293 18.608 -0.599 1.00 84.44 655 TYR A O 1
ATOM 5172 N N . PRO A 1 656 ? 33.281 19.127 -1.459 1.00 82.62 656 PRO A N 1
ATOM 5173 C CA . PRO A 1 656 ? 33.648 20.491 -1.852 1.00 82.62 656 PRO A CA 1
ATOM 5174 C C . PRO A 1 656 ? 33.794 21.481 -0.687 1.00 82.62 656 PRO A C 1
ATOM 5176 O O . PRO A 1 656 ? 34.170 22.631 -0.912 1.00 82.62 656 PRO A O 1
ATOM 5179 N N . ARG A 1 657 ? 33.465 21.081 0.547 1.00 84.00 657 ARG A N 1
ATOM 5180 C CA . ARG A 1 657 ? 33.474 21.953 1.732 1.00 84.00 657 ARG A CA 1
ATOM 5181 C C . ARG A 1 657 ? 34.394 21.382 2.813 1.00 84.00 657 ARG A C 1
ATOM 5183 O O . ARG A 1 657 ? 34.534 20.164 2.887 1.00 84.00 657 ARG A O 1
ATOM 5190 N N . PRO A 1 658 ? 34.976 22.219 3.688 1.00 77.06 658 PRO A N 1
ATOM 5191 C CA . PRO A 1 658 ? 35.620 21.725 4.899 1.00 77.06 658 PRO A CA 1
ATOM 5192 C C . PRO A 1 658 ? 34.611 20.910 5.705 1.00 77.06 658 PRO A C 1
ATOM 5194 O O . PRO A 1 658 ? 33.464 21.336 5.876 1.00 77.06 658 PRO A O 1
ATOM 5197 N N . LEU A 1 659 ? 35.013 19.735 6.175 1.00 75.94 659 LEU A N 1
ATOM 5198 C CA . LEU A 1 659 ? 34.153 18.938 7.035 1.00 75.94 659 LEU A CA 1
ATOM 5199 C C . LEU A 1 659 ? 34.361 19.375 8.488 1.00 75.94 659 LEU A C 1
ATOM 5201 O O . LEU A 1 659 ? 35.485 19.685 8.877 1.00 75.94 659 LEU A O 1
ATOM 5205 N N . PRO A 1 660 ? 33.317 19.342 9.336 1.00 64.56 660 PRO A N 1
ATOM 5206 C CA . PRO A 1 660 ? 33.481 19.568 10.774 1.00 64.56 660 PRO A CA 1
ATOM 5207 C C . PRO A 1 660 ? 34.480 18.600 11.430 1.00 64.56 660 PRO A C 1
ATOM 5209 O O . PRO A 1 660 ? 34.957 18.860 12.530 1.00 64.56 660 PRO A O 1
ATOM 5212 N N . SER A 1 661 ? 34.796 17.491 10.751 1.00 60.81 661 SER A N 1
ATOM 5213 C CA . SER A 1 661 ? 35.799 16.502 11.143 1.00 60.81 661 SER A CA 1
ATOM 5214 C C . SER A 1 661 ? 37.257 16.967 11.023 1.00 60.81 661 SER A C 1
ATOM 5216 O O . SER A 1 661 ? 38.133 16.223 11.463 1.00 60.81 661 SER A O 1
ATOM 5218 N N . GLY A 1 662 ? 37.513 18.147 10.441 1.00 54.03 662 GLY A N 1
ATOM 5219 C CA . GLY A 1 662 ? 38.841 18.573 9.985 1.00 54.03 662 GLY A CA 1
ATOM 5220 C C . GLY A 1 662 ? 39.027 18.232 8.521 1.00 54.03 662 GLY A C 1
ATOM 5221 O O . GLY A 1 662 ? 39.303 17.045 8.244 1.00 54.03 662 GLY A O 1
#

Solvent-accessible surface area (backbone atoms only — not comparable to full-atom values): 35460 Å² total; per-residue (Å²): 90,71,58,76,79,50,71,91,52,94,46,73,64,58,52,42,46,69,37,81,90,44,42,94,27,67,81,42,76,49,78,44,72,56,36,70,81,52,73,42,92,70,85,57,98,61,30,68,62,32,59,72,67,74,54,71,44,35,53,72,37,47,53,48,42,50,44,46,72,73,68,44,24,37,29,36,33,26,32,61,85,58,59,70,60,58,47,54,49,53,59,46,52,53,33,40,77,72,72,25,18,29,42,37,35,24,92,43,70,66,36,32,53,55,52,46,53,56,50,47,56,56,26,54,73,70,75,50,76,35,74,31,64,47,46,93,85,47,51,70,68,55,44,52,47,35,56,76,56,36,26,32,38,32,29,28,67,66,35,39,54,72,54,43,53,79,42,39,79,69,36,42,82,40,36,36,34,26,47,36,38,34,36,42,54,45,68,74,51,26,29,74,49,6,18,50,45,14,49,48,40,41,47,50,54,52,51,19,42,73,48,71,14,81,52,43,41,44,34,31,22,56,51,42,62,38,52,44,62,35,50,26,47,36,51,60,47,78,61,47,69,44,76,49,80,36,27,56,15,31,37,39,42,34,33,42,56,54,54,58,75,47,97,83,50,83,46,55,46,57,46,54,56,53,50,7,55,50,45,33,53,35,32,76,58,66,37,32,32,39,35,38,28,91,38,67,68,55,15,30,48,21,24,47,68,29,71,38,90,30,37,40,40,46,52,80,38,54,38,76,67,56,51,53,50,54,44,46,29,43,58,74,57,70,23,20,23,42,21,17,27,72,65,71,46,55,78,64,87,53,67,75,27,42,28,21,35,33,47,35,74,75,85,43,58,38,52,42,52,44,44,44,45,55,17,21,66,43,69,41,39,12,38,31,38,38,28,52,41,102,43,76,67,27,48,52,38,69,80,40,57,69,48,77,76,64,57,75,37,54,70,54,32,46,52,40,56,37,84,71,60,35,43,53,49,48,34,34,40,17,65,62,47,60,42,45,55,71,48,60,51,77,76,90,61,94,67,90,67,64,60,56,64,47,65,78,45,53,77,77,36,48,76,55,96,69,27,30,34,42,84,63,92,56,40,58,74,78,56,73,76,73,82,54,87,53,71,31,37,32,24,40,79,88,67,48,75,61,26,51,36,40,44,64,47,34,58,55,54,46,28,63,77,21,46,35,74,57,85,59,41,46,22,36,21,69,41,68,39,81,89,80,28,36,29,40,31,37,86,40,95,70,74,50,40,51,46,62,38,66,50,77,48,75,46,76,76,44,64,47,80,76,52,95,41,33,32,41,32,42,28,36,42,36,37,28,41,51,26,32,34,36,22,32,61,97,75,61,48,76,76,49,76,46,81,40,89,52,80,71,50,70,50,79,46,74,48,76,51,75,50,78,89,59,94,67,63,72,88,54,39,58,64,49,46,46,52,46,44,56,48,44,44,70,49,44,45,81,80,44,89,44,42,54,90,77,47,85,80,83,74,64,84,68,69,94,61,89,51,80,83,107

Organism: Thermus scotoductus (NCBI:txid37636)

Mean predicted aligned error: 7.74 Å

Nearest PDB structures (foldseek):
  6znq-assembly2_B  TM=8.644E-01  e=1.980E-54  Bacillus subtilis subsp. subtilis str. 168
  6zns-assembly1_A  TM=6.823E-01  e=5.664E-37  Bacillus subtilis subsp. subtilis str. 168
  4tmu-assembly1_A  TM=7.815E-01  e=4.101E-18  Cronobacter sakazakii ATCC BAA-894
  3jcm-assembly1_N  TM=7.387E-01  e=2.198E-18  Saccharomyces cerevisiae S288C
  1wp9-assembly2_B  TM=5.993E-01  e=1.215E-14  Pyrococcus furiosus DSM 3638

Radius of gyration: 26.15 Å; Cα contacts (8 Å, |Δi|>4): 1364; chains: 1; bounding box: 76×58×72 Å

Secondary structure (DSSP, 8-state):
---GGGTT-SSHHHHHHHSTTTTT-EEEEEEEPPBPPPB----STTHHHHHHTT---BHHHHHHHHHHHTT--EEE-PPTTS-HHHHHHHHHHHHHHTT-EEEEE-SSHHHHHHHHHHHHHHHHHTT---EEE-STT--HHHHHHHHHH-SEEEE-HHHIIIIIGGGGGGGHHHHTTEEEEEE-SGGGS-HHHHHHHHHHHHHHHHHHHHTT--PEEEEE-S--TTHHHHHHHHHSS--EEE----BSS-EEEEEEPPPBSSTTS-SB--HHHHHHHHHHHHHHTT--EEEEESSHHHHHHHHHHHT-TTEEEE-TTS-HHHHHHHHHHHHHTS-SEEEESGGGTSS-----BSEEEEES--SSHHHHHHHHTTB-SSSS-EEEEEE--SSHHHHHHHH-TTHHHHSPPPPP---TT-TTHHHHHHHHHHHHSPEEHHHH---S-----PPPS-GGGGGGSEEETTEEE---S-TTTS--SSSSS-EEEEE-TTS-EEEEEEHHHHHHHS-TT-EEEETTEEEEEEEEETTTTEEEEEE---SEEEEEEEEEEEEEEEEEEEETTEEEEEEEEEEEEEEEEEEETTT--EEEEEE---PPEEEEEEEEEE--SS---GGGHHHHHHHHHHHHHHHGGGTSS--GGG------SS-SS--TT-

pLDDT: mean 88.99, std 8.89, range [40.59, 98.75]